Protein AF-A0A1V6F706-F1 (afdb_monomer)

Radius of gyration: 29.66 Å; Cα contacts (8 Å, |Δi|>4): 996; chains: 1; bounding box: 82×49×82 Å

pLDDT: mean 85.87, std 9.66, range [43.78, 97.12]

Foldseek 3Di:
DKKFKFFQHDGQDIDPDWPDKFKAWQFCADDPRGFGDWIKMKTKDKDDPSNCCCLPNVVFDDFPQWTLIKMFDAFPVRDTDAIFTFGNPQKDWDDPDPPIIMMMTITTHVVVVQLSLLQQFKDFDPDQKAQLLLCLLVLSCCSQVPDVVRPFTNDPPHGNVRSPSSSSTHYDFARNCQSVQADQVQCWFQKFDFQFADQQVVVDDDDDPQKDKDWDWAWDDDDHWIKTKTWMWIWHDPPPAKTWIKIWIWIWTDDASYTHTDDTDIDIFTGNPTDDDDDDDDDDHDQWDDDQWIWGDDDRTITTIHTDGSRIFGWDGDMDRSNVSSRLSCLLRCWDWDDDPSYIHIYRLDDPPFAADEDEDFPDKDKAFDDLDQDQDDDPIGDIVSSSVSSSVSSSVVCVQQGIKMKTKHADDPVNCVVVVHPHPVCCCRYFYDYDFKTFNFRIWGADSVRSMIMTIGTIDGD

Solvent-accessible surface area (backbone atoms only — not comparable to full-atom values): 25417 Å² total; per-residue (Å²): 69,32,45,38,31,29,40,50,88,42,76,77,44,74,44,73,62,64,76,46,79,49,54,53,45,56,46,60,36,42,71,89,71,48,45,64,63,56,40,40,35,41,38,29,30,75,53,48,75,66,57,44,21,46,73,76,41,88,64,42,48,76,29,64,62,22,40,44,30,22,40,37,36,25,45,82,88,69,46,83,77,46,57,25,34,38,45,73,78,38,59,50,80,47,74,82,48,101,88,40,37,38,32,38,40,43,28,33,19,67,64,31,53,48,52,56,58,15,64,41,27,63,42,77,42,84,54,54,57,43,31,48,60,72,46,46,35,54,56,53,42,53,58,58,58,50,49,90,87,59,57,70,46,79,54,96,84,45,49,52,67,31,38,42,52,27,40,59,16,45,38,83,69,40,39,85,65,14,47,77,62,38,63,68,72,83,60,61,70,35,51,33,54,71,30,76,56,47,53,53,71,81,75,51,84,85,75,66,91,87,54,48,76,51,76,46,73,29,35,45,80,55,101,87,49,44,28,44,36,41,38,37,44,38,39,28,78,56,72,98,49,56,27,36,42,35,42,41,39,39,35,22,46,53,54,78,79,42,66,44,85,75,45,76,48,78,48,78,50,69,34,88,84,58,80,83,74,80,80,77,82,80,79,86,61,37,56,60,50,78,75,96,40,39,34,38,56,58,94,60,31,33,30,27,32,31,61,46,67,72,68,62,41,53,32,56,58,44,77,38,48,37,39,61,51,51,46,47,30,28,57,74,60,53,34,38,81,47,80,54,96,56,31,40,35,28,32,57,63,75,71,94,83,42,56,79,46,82,54,92,79,62,81,43,78,51,79,44,85,41,87,53,80,58,72,84,79,80,70,89,46,60,62,48,63,33,57,48,55,24,48,37,53,48,50,28,55,56,36,60,66,29,50,24,36,32,38,42,32,31,76,59,58,82,72,49,35,62,75,74,72,46,94,50,80,78,56,53,62,65,27,30,42,32,46,96,62,36,45,30,41,36,34,28,39,36,58,41,88,87,79,34,40,36,38,40,32,27,38,19,34,76,122

Nearest PDB structures (foldseek):
  3f7s-assembly1_A-2  TM=4.528E-01  e=1.203E+00  Pseudomonas putida KT2440
  8an2-assembly1_AAA  TM=2.194E-01  e=2.321E+00  Sulfolobus acidocaldarius DSM 639

Structure (mmCIF, N/CA/C/O backbone):
data_AF-A0A1V6F706-F1
#
_entry.id   AF-A0A1V6F706-F1
#
loop_
_atom_site.group_PDB
_atom_site.id
_atom_site.type_symbol
_atom_site.label_atom_id
_atom_site.label_alt_id
_atom_site.label_comp_id
_atom_site.label_asym_id
_atom_site.label_entity_id
_atom_site.label_seq_id
_atom_site.pdbx_PDB_ins_code
_atom_site.Cartn_x
_atom_site.Cartn_y
_atom_site.Cartn_z
_atom_site.occupancy
_atom_site.B_iso_or_equiv
_atom_site.auth_seq_id
_atom_site.auth_comp_id
_atom_site.auth_asym_id
_atom_site.auth_atom_id
_atom_site.pdbx_PDB_model_num
ATOM 1 N N . MET A 1 1 ? -18.332 -7.583 26.172 1.00 88.44 1 MET A N 1
ATOM 2 C CA . MET A 1 1 ? -17.222 -6.981 25.405 1.00 88.44 1 MET A CA 1
ATOM 3 C C . MET A 1 1 ? -16.262 -6.316 26.376 1.00 88.44 1 MET A C 1
ATOM 5 O O . MET A 1 1 ? -16.666 -6.000 27.491 1.00 88.44 1 MET A O 1
ATOM 9 N N . LYS A 1 2 ? -15.002 -6.104 25.989 1.00 92.31 2 LYS A N 1
ATOM 10 C CA . LYS A 1 2 ? -13.944 -5.709 26.925 1.00 92.31 2 LYS A CA 1
ATOM 11 C C . LYS A 1 2 ? -12.909 -4.777 26.303 1.00 92.31 2 LYS A C 1
ATOM 13 O O . LYS A 1 2 ? -12.386 -5.064 25.232 1.00 92.31 2 LYS A O 1
ATOM 18 N N . LEU A 1 3 ? -12.536 -3.728 27.033 1.00 95.75 3 LEU A N 1
ATOM 19 C CA . LEU A 1 3 ? -11.372 -2.886 26.755 1.00 95.75 3 LEU A CA 1
ATOM 20 C C . LEU A 1 3 ? -10.202 -3.287 27.660 1.00 95.75 3 LEU A C 1
ATOM 22 O O . LEU A 1 3 ? -10.340 -3.361 28.882 1.00 95.75 3 LEU A O 1
ATOM 26 N N . ILE A 1 4 ? -9.021 -3.459 27.072 1.00 96.62 4 ILE A N 1
ATOM 27 C CA . ILE A 1 4 ? -7.743 -3.513 27.792 1.00 96.62 4 ILE A CA 1
ATOM 28 C C . ILE A 1 4 ? -6.858 -2.379 27.279 1.00 96.62 4 ILE A C 1
ATOM 30 O O . ILE A 1 4 ? -6.684 -2.238 26.072 1.00 96.62 4 ILE A O 1
ATOM 34 N N . ILE A 1 5 ? -6.243 -1.617 28.183 1.00 96.69 5 ILE A N 1
ATOM 35 C CA . ILE A 1 5 ? -5.198 -0.646 27.842 1.00 96.69 5 ILE A CA 1
ATOM 36 C C . ILE A 1 5 ? -3.857 -1.162 28.361 1.00 96.69 5 ILE A C 1
ATOM 38 O O . ILE A 1 5 ? -3.714 -1.471 29.550 1.00 96.69 5 ILE A O 1
ATOM 42 N N . LYS A 1 6 ? -2.856 -1.233 27.478 1.00 95.88 6 LYS A N 1
ATOM 43 C CA . LYS A 1 6 ? -1.489 -1.651 27.815 1.00 95.88 6 LYS A CA 1
ATOM 44 C C . LYS A 1 6 ? -0.489 -0.536 27.543 1.00 95.88 6 LYS A C 1
ATOM 46 O O . LYS A 1 6 ? -0.553 0.119 26.508 1.00 95.88 6 LYS A O 1
ATOM 51 N N . ARG A 1 7 ? 0.486 -0.387 28.440 1.00 94.44 7 ARG A N 1
ATOM 52 C CA . ARG A 1 7 ? 1.704 0.403 28.217 1.00 94.44 7 ARG A CA 1
ATOM 53 C C . ARG A 1 7 ? 2.906 -0.534 28.309 1.00 94.44 7 ARG A C 1
ATOM 55 O O . ARG A 1 7 ? 3.124 -1.169 29.342 1.00 94.44 7 ARG A O 1
ATOM 62 N N . ILE A 1 8 ? 3.681 -0.612 27.229 1.00 89.88 8 ILE A N 1
ATOM 63 C CA . ILE A 1 8 ? 4.785 -1.558 27.008 1.00 89.88 8 ILE A CA 1
ATOM 64 C C . ILE A 1 8 ? 4.255 -3.005 27.020 1.00 89.88 8 ILE A C 1
ATOM 66 O O . ILE A 1 8 ? 3.786 -3.498 26.001 1.00 89.88 8 ILE A O 1
ATOM 70 N N . THR A 1 9 ? 4.269 -3.676 28.172 1.00 87.31 9 THR A N 1
ATOM 71 C CA . THR A 1 9 ? 3.710 -5.028 28.374 1.00 87.31 9 THR A CA 1
ATOM 72 C C . THR A 1 9 ? 2.729 -5.096 29.546 1.00 87.31 9 THR A C 1
ATOM 74 O O . THR A 1 9 ? 2.107 -6.132 29.777 1.00 87.31 9 THR A O 1
ATOM 77 N N . THR A 1 10 ? 2.560 -3.995 30.281 1.00 92.88 10 THR A N 1
ATOM 78 C CA . THR A 1 10 ? 1.739 -3.924 31.492 1.00 92.88 10 THR A CA 1
ATOM 79 C C . THR A 1 10 ? 0.323 -3.489 31.140 1.00 92.88 10 THR A C 1
ATOM 81 O O . THR A 1 10 ? 0.138 -2.446 30.513 1.00 92.88 10 THR A O 1
ATOM 84 N N . ILE A 1 11 ? -0.679 -4.249 31.589 1.00 95.81 11 ILE A N 1
ATOM 85 C CA . ILE A 1 11 ? -2.075 -3.794 31.604 1.00 95.81 11 ILE A CA 1
ATOM 86 C C . ILE A 1 11 ? -2.180 -2.672 32.640 1.00 95.81 11 ILE A C 1
ATOM 88 O O . ILE A 1 11 ? -1.956 -2.909 33.826 1.00 95.81 11 ILE A O 1
ATOM 92 N N . ILE A 1 12 ? -2.483 -1.456 32.185 1.00 95.94 12 ILE A N 1
ATOM 93 C CA . ILE A 1 12 ? -2.666 -0.279 33.051 1.00 95.94 12 ILE A CA 1
ATOM 94 C C . ILE A 1 12 ? -4.144 0.025 33.314 1.00 95.94 12 ILE A C 1
ATOM 96 O O . ILE A 1 12 ? -4.456 0.703 34.288 1.00 95.94 12 ILE A O 1
ATOM 100 N N . TYR A 1 13 ? -5.045 -0.503 32.481 1.00 96.56 13 TYR A N 1
ATOM 101 C CA . TYR A 1 13 ? -6.489 -0.425 32.668 1.00 96.56 13 TYR A CA 1
ATOM 102 C C . TYR A 1 13 ? -7.196 -1.616 32.013 1.00 96.56 13 TYR A C 1
ATOM 104 O O . TYR A 1 13 ? -6.748 -2.124 30.982 1.00 96.56 13 TYR A O 1
ATOM 112 N N . GLN A 1 14 ? -8.311 -2.038 32.602 1.00 95.81 14 GLN A N 1
ATOM 113 C CA . GLN A 1 14 ? -9.238 -3.014 32.040 1.00 95.81 14 GLN A CA 1
ATOM 114 C C . GLN A 1 14 ? -10.663 -2.592 32.407 1.00 95.81 14 GLN A C 1
ATOM 116 O O . GLN A 1 14 ? -10.929 -2.317 33.575 1.00 95.81 14 GLN A O 1
ATOM 121 N N . SER A 1 15 ? -11.572 -2.623 31.434 1.00 93.94 15 SER A N 1
ATOM 122 C CA . SER A 1 15 ? -13.015 -2.552 31.665 1.00 93.94 15 SER A CA 1
ATOM 123 C C . SER A 1 15 ? -13.709 -3.671 30.900 1.00 93.94 15 SER A C 1
ATOM 125 O O . SER A 1 15 ? -13.497 -3.830 29.700 1.00 93.94 15 SER A O 1
ATOM 127 N N . ASP A 1 16 ? -14.557 -4.421 31.597 1.00 88.75 16 ASP A N 1
ATOM 128 C CA . ASP A 1 16 ? -15.443 -5.436 31.015 1.00 88.75 16 ASP A CA 1
ATOM 129 C C . ASP A 1 16 ? -16.867 -4.861 30.767 1.00 88.75 16 ASP A C 1
ATOM 131 O O . ASP A 1 16 ? -17.809 -5.602 30.497 1.00 88.75 16 ASP A O 1
ATOM 135 N N . SER A 1 17 ? -17.018 -3.529 30.869 1.00 84.25 17 SER A N 1
ATOM 136 C CA . SER A 1 17 ? -18.280 -2.781 30.766 1.00 84.25 17 SER A CA 1
ATOM 137 C C . SER A 1 17 ? -18.161 -1.634 29.753 1.00 84.25 17 SER A C 1
ATOM 139 O O . SER A 1 17 ? -17.973 -0.472 30.126 1.00 84.25 17 SER A O 1
ATOM 141 N N . LEU A 1 18 ? -18.272 -1.964 28.466 1.00 88.88 18 LEU A N 1
ATOM 142 C CA . LEU A 1 18 ? -18.516 -0.984 27.403 1.00 88.88 18 LEU A CA 1
ATOM 143 C C . LEU A 1 18 ? -20.021 -0.693 27.319 1.00 88.88 18 LEU A C 1
ATOM 145 O O . LEU A 1 18 ? -20.828 -1.616 27.412 1.00 88.88 18 LEU A O 1
ATOM 149 N N . LEU A 1 19 ? -20.389 0.582 27.188 1.00 89.38 19 LEU A N 1
ATOM 150 C CA . LEU A 1 19 ? -21.781 1.028 27.057 1.00 89.38 19 LEU A CA 1
ATOM 151 C C . LEU A 1 19 ? -22.212 1.038 25.588 1.00 89.38 19 LEU A C 1
ATOM 153 O O . LEU A 1 19 ? -23.286 0.547 25.259 1.00 89.38 19 LEU A O 1
ATOM 157 N N . GLU A 1 20 ? -21.352 1.581 24.727 1.00 90.94 20 GLU A N 1
ATOM 158 C CA . GLU A 1 20 ? -21.535 1.680 23.278 1.00 90.94 20 GLU A CA 1
ATOM 159 C C . GLU A 1 20 ? -20.188 1.354 22.609 1.00 90.94 20 GLU A C 1
ATOM 161 O O . GLU A 1 20 ? -19.123 1.679 23.152 1.00 90.94 20 GLU A O 1
ATOM 166 N N . LEU A 1 21 ? -20.237 0.692 21.454 1.00 91.56 21 LEU A N 1
ATOM 167 C CA . LEU A 1 21 ? -19.087 0.377 20.609 1.00 91.56 21 LEU A CA 1
ATOM 168 C C . LEU A 1 21 ? -19.512 0.536 19.148 1.00 91.56 21 LEU A C 1
ATOM 170 O O . LEU A 1 21 ? -20.403 -0.170 18.690 1.00 91.56 21 LEU A O 1
ATOM 174 N N . GLU A 1 22 ? -18.846 1.434 18.435 1.00 91.88 22 GLU A N 1
ATOM 175 C CA . GLU A 1 22 ? -18.949 1.613 16.989 1.00 91.88 22 GLU A CA 1
ATOM 176 C C . GLU A 1 22 ? -17.575 1.297 16.383 1.00 91.88 22 GLU A C 1
ATOM 178 O O . GLU A 1 22 ? -16.536 1.723 16.899 1.00 91.88 22 GLU A O 1
ATOM 183 N N . LEU A 1 23 ? -17.560 0.498 15.319 1.00 90.50 23 LEU A N 1
ATOM 184 C CA . LEU A 1 23 ? -16.356 0.109 14.591 1.00 90.50 23 LEU A CA 1
ATOM 185 C C . LEU A 1 23 ? -16.513 0.583 13.155 1.00 90.50 23 LEU A C 1
ATOM 187 O O . LEU A 1 23 ? -17.465 0.171 12.493 1.00 90.50 23 LEU A O 1
ATOM 191 N N . ASP A 1 24 ? -15.563 1.375 12.660 1.00 89.06 24 ASP A N 1
ATOM 192 C CA . ASP A 1 24 ? -15.551 1.692 11.236 1.00 89.06 24 ASP A CA 1
ATOM 193 C C . ASP A 1 24 ? -15.354 0.399 10.418 1.00 89.06 24 ASP A C 1
ATOM 195 O O . ASP A 1 24 ? -14.695 -0.550 10.894 1.00 89.06 24 ASP A O 1
ATOM 199 N N . PRO A 1 25 ? -15.892 0.351 9.185 1.00 85.56 25 PRO A N 1
ATOM 200 C CA . PRO A 1 25 ? -15.653 -0.749 8.266 1.00 85.56 25 PRO A CA 1
ATOM 201 C C . PRO A 1 25 ? -14.154 -0.959 8.036 1.00 85.56 25 PRO A C 1
ATOM 203 O O . PRO A 1 25 ? -13.369 -0.011 7.954 1.00 85.56 25 PRO A O 1
ATOM 206 N N . LEU A 1 26 ? -13.730 -2.215 7.899 1.00 84.69 26 LEU A N 1
ATOM 207 C CA . LEU A 1 26 ? -12.389 -2.499 7.407 1.00 84.69 26 LEU A CA 1
ATOM 208 C C . LEU A 1 26 ? -12.409 -2.406 5.881 1.00 84.69 26 LEU A C 1
ATOM 210 O O . LEU A 1 26 ? -12.813 -3.348 5.205 1.00 84.69 26 LEU A O 1
ATOM 214 N N . SER A 1 27 ? -11.987 -1.252 5.365 1.00 80.69 27 SER A N 1
ATOM 215 C CA . SER A 1 27 ? -11.941 -0.937 3.938 1.00 80.69 27 SER A CA 1
ATOM 216 C C . SER A 1 27 ? -10.555 -1.193 3.332 1.00 80.69 27 SER A C 1
ATOM 218 O O . SER A 1 27 ? -9.525 -0.737 3.834 1.00 80.69 27 SER A O 1
ATOM 220 N N . PHE A 1 28 ? -10.543 -1.885 2.195 1.00 77.38 28 PHE A N 1
ATOM 221 C CA . PHE A 1 28 ? -9.438 -1.971 1.240 1.00 77.38 28 PHE A CA 1
ATOM 222 C C . PHE A 1 28 ? -9.679 -1.032 0.023 1.00 77.38 28 PHE A C 1
ATOM 224 O O . PHE A 1 28 ? -8.992 -1.177 -0.993 1.00 77.38 28 PHE A O 1
ATOM 231 N N . SER A 1 29 ? -10.642 -0.091 0.119 1.00 57.94 29 SER A N 1
ATOM 232 C CA . SER A 1 29 ? -11.310 0.622 -0.995 1.00 57.94 29 SER A CA 1
ATOM 233 C C . SER A 1 29 ? -11.293 2.172 -1.005 1.00 57.94 29 SER A C 1
ATOM 235 O O . SER A 1 29 ? -11.264 2.736 -2.093 1.00 57.94 29 SER A O 1
ATOM 237 N N . GLY A 1 30 ? -11.320 2.918 0.109 1.00 54.94 30 GLY A N 1
ATOM 238 C CA . GLY A 1 30 ? -11.236 4.404 0.059 1.00 54.94 30 GLY A CA 1
ATOM 239 C C . GLY A 1 30 ? -9.825 4.873 -0.340 1.00 54.94 30 GLY A C 1
ATOM 240 O O . GLY A 1 30 ? -8.858 4.199 -0.008 1.00 54.94 30 GLY A O 1
ATOM 241 N N . ILE A 1 31 ? -9.524 5.987 -1.025 1.00 48.06 31 ILE A N 1
ATOM 242 C CA . ILE A 1 31 ? -10.242 7.256 -1.214 1.00 48.06 31 ILE A CA 1
ATOM 243 C C . ILE A 1 31 ? -10.421 7.548 -2.717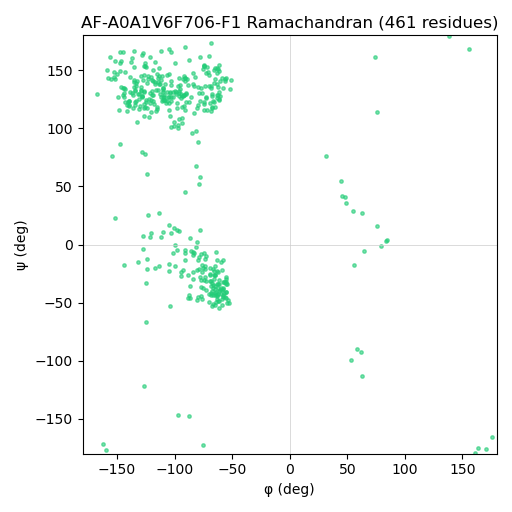 1.00 48.06 31 ILE A C 1
ATOM 245 O O . ILE A 1 31 ? -11.543 7.468 -3.205 1.00 48.06 31 ILE A O 1
ATOM 249 N N . ASP A 1 32 ? -9.338 7.805 -3.481 1.00 46.78 32 ASP A N 1
ATOM 250 C CA . ASP A 1 32 ? -9.421 7.968 -4.951 1.00 46.78 32 ASP A CA 1
ATOM 251 C C . ASP A 1 32 ? -9.453 6.583 -5.612 1.00 46.78 32 ASP A C 1
ATOM 253 O O . ASP A 1 32 ? -8.477 6.105 -6.197 1.00 46.78 32 ASP A O 1
ATOM 257 N N . TYR A 1 33 ? -10.571 5.894 -5.361 1.00 43.78 33 TYR A N 1
ATOM 258 C CA . TYR A 1 33 ? -10.845 4.464 -5.553 1.00 43.78 33 TYR A CA 1
ATOM 259 C C . TYR A 1 33 ? -9.876 3.483 -4.849 1.00 43.78 33 TYR A C 1
ATOM 261 O O . TYR A 1 33 ? -10.203 2.306 -4.740 1.00 43.78 33 TYR A O 1
ATOM 269 N N . TRP A 1 34 ? -8.676 3.916 -4.417 1.00 45.81 34 TRP A N 1
ATOM 270 C CA . TRP A 1 34 ? -7.531 3.007 -4.216 1.00 45.81 34 TRP A CA 1
ATOM 271 C C . TRP A 1 34 ? -6.477 3.390 -3.154 1.00 45.81 34 TRP A C 1
ATOM 273 O O . TRP A 1 34 ? -5.336 2.917 -3.240 1.00 45.81 34 TRP A O 1
ATOM 283 N N . SER A 1 35 ? -6.786 4.208 -2.149 1.00 46.62 35 SER A N 1
ATOM 284 C CA . SER A 1 35 ? -5.889 4.317 -0.981 1.00 46.62 35 SER A CA 1
ATOM 285 C C . SER A 1 35 ? -6.230 3.246 0.066 1.00 46.62 35 SER A C 1
ATOM 287 O O . SER A 1 35 ? -6.664 2.141 -0.269 1.00 46.62 35 SER A O 1
ATOM 289 N N . GLN A 1 36 ? -6.029 3.585 1.333 1.00 60.78 36 GLN A N 1
ATOM 290 C CA . GLN A 1 36 ? -6.579 2.872 2.460 1.00 60.78 36 GLN A CA 1
ATOM 291 C C . GLN A 1 36 ? -6.924 3.897 3.539 1.00 60.78 36 GLN A C 1
ATOM 293 O O . GLN A 1 36 ? -6.085 4.740 3.871 1.00 60.78 36 GLN A O 1
ATOM 298 N N . GLU A 1 37 ? -8.140 3.838 4.073 1.00 65.69 37 GLU A N 1
ATOM 299 C CA . GLU A 1 37 ? -8.510 4.654 5.225 1.00 65.69 37 GLU A CA 1
ATOM 300 C C . GLU A 1 37 ? -8.081 3.966 6.521 1.00 65.69 37 GLU A C 1
ATOM 302 O O . GLU A 1 37 ? -8.012 2.740 6.621 1.00 65.69 37 GLU A O 1
ATOM 307 N N . ALA A 1 38 ? -7.737 4.780 7.513 1.00 75.69 38 ALA A N 1
ATOM 308 C CA . ALA A 1 38 ? -7.445 4.289 8.844 1.00 75.69 38 ALA A CA 1
ATOM 309 C C . ALA A 1 38 ? -8.753 3.898 9.520 1.00 75.69 38 ALA A C 1
ATOM 311 O O . ALA A 1 38 ? -9.619 4.752 9.705 1.00 75.69 38 ALA A O 1
ATOM 312 N N . ARG A 1 39 ? -8.884 2.635 9.923 1.00 84.94 39 ARG A N 1
ATOM 313 C CA . ARG A 1 39 ? -10.066 2.193 10.657 1.00 84.94 39 ARG A CA 1
ATOM 314 C C . ARG A 1 39 ? -10.064 2.859 12.034 1.00 84.94 39 ARG A C 1
ATOM 316 O O . ARG A 1 39 ? -9.046 2.796 12.730 1.00 84.94 39 ARG A O 1
ATOM 323 N N . SER A 1 40 ? -11.179 3.474 12.430 1.00 91.00 40 SER A N 1
ATOM 324 C CA . SER A 1 40 ? -11.385 3.942 13.801 1.00 91.00 40 SER A CA 1
ATOM 325 C C . SER A 1 40 ? -12.316 3.016 14.595 1.00 91.00 40 SER A C 1
ATOM 327 O O . SER A 1 40 ? -12.990 2.132 14.057 1.00 91.00 40 SER A O 1
ATOM 329 N N . ALA A 1 41 ? -12.315 3.195 15.914 1.00 93.56 41 ALA A N 1
ATOM 330 C CA . ALA A 1 41 ? -13.264 2.573 16.824 1.00 93.56 41 ALA A CA 1
ATOM 331 C C . ALA A 1 41 ? -13.671 3.582 17.895 1.00 93.56 41 ALA A C 1
ATOM 333 O O . ALA A 1 41 ? -12.813 4.086 18.627 1.00 93.56 41 ALA A O 1
ATOM 334 N N . LYS A 1 42 ? -14.971 3.841 18.025 1.00 95.50 42 LYS A N 1
ATOM 335 C CA . LYS A 1 42 ? -15.524 4.713 19.064 1.00 95.50 42 LYS A CA 1
ATOM 336 C C . LYS A 1 42 ? -16.105 3.861 20.179 1.00 95.50 42 LYS A C 1
ATOM 338 O O . LYS A 1 42 ? -16.906 2.960 19.943 1.00 95.50 42 LYS A O 1
ATOM 343 N N . ILE A 1 43 ? -15.679 4.134 21.406 1.00 95.06 43 ILE A N 1
ATOM 344 C CA . ILE A 1 43 ? -16.106 3.399 22.599 1.00 95.06 43 ILE A CA 1
ATOM 345 C C . ILE A 1 43 ? -16.596 4.348 23.678 1.00 95.06 43 ILE A C 1
ATOM 347 O O . ILE A 1 43 ? -15.860 5.232 24.114 1.00 95.06 43 ILE A O 1
ATOM 351 N N . LYS A 1 44 ? -17.811 4.109 24.173 1.00 95.25 44 LYS A N 1
ATOM 352 C CA . LYS A 1 44 ? -18.371 4.827 25.320 1.00 95.25 44 LYS A CA 1
ATOM 353 C C . LYS A 1 44 ? -18.327 3.948 26.560 1.00 95.25 44 LYS A C 1
ATOM 355 O O . LYS A 1 44 ? -18.767 2.798 26.539 1.00 95.25 44 LYS A O 1
ATOM 360 N N . LEU A 1 45 ? -17.808 4.481 27.660 1.00 95.06 45 LEU A N 1
ATOM 361 C CA . LEU A 1 45 ? -17.728 3.786 28.944 1.00 95.06 45 LEU A CA 1
ATOM 362 C C . LEU A 1 45 ? -17.867 4.748 30.129 1.00 95.06 45 LEU A C 1
ATOM 364 O O . LEU A 1 45 ? -17.772 5.968 29.988 1.00 95.06 45 LEU A O 1
ATOM 368 N N . LEU A 1 46 ? -18.112 4.196 31.318 1.00 93.25 46 LEU A N 1
ATOM 369 C CA . LEU A 1 46 ? -18.034 4.965 32.560 1.00 93.25 46 LEU A CA 1
ATOM 370 C C . LEU A 1 46 ? -16.574 5.340 32.839 1.00 93.25 46 LEU A C 1
ATOM 372 O O . LEU A 1 46 ? -15.680 4.504 32.736 1.00 93.25 46 LEU A O 1
ATOM 376 N N . MET A 1 47 ? -16.346 6.595 33.211 1.00 93.44 47 MET A N 1
ATOM 377 C CA . MET A 1 47 ? -15.020 7.118 33.523 1.00 93.44 47 MET A CA 1
ATOM 378 C C . MET A 1 47 ? -14.768 7.013 35.029 1.00 93.44 47 MET A C 1
ATOM 380 O O . MET A 1 47 ? -15.322 7.784 35.814 1.00 93.44 47 MET A O 1
ATOM 384 N N . ASP A 1 48 ? -13.947 6.040 35.422 1.00 92.44 48 ASP A N 1
ATOM 385 C CA . ASP A 1 48 ? -13.448 5.878 36.792 1.00 92.44 48 ASP A CA 1
ATOM 386 C C . ASP A 1 48 ? -12.118 6.619 37.032 1.00 92.44 48 ASP A C 1
ATOM 388 O O . ASP A 1 48 ? -11.463 7.080 36.095 1.00 92.44 48 ASP A O 1
ATOM 392 N N . ASP A 1 49 ? -11.698 6.699 38.300 1.00 92.31 49 ASP A N 1
ATOM 393 C CA . ASP A 1 49 ? -10.475 7.389 38.739 1.00 92.31 49 ASP A CA 1
ATOM 394 C C . ASP A 1 49 ? -9.196 6.899 38.025 1.00 92.31 49 ASP A C 1
ATOM 396 O O . ASP A 1 49 ? -8.242 7.663 37.855 1.00 92.31 49 ASP A O 1
ATOM 400 N N . THR A 1 50 ? -9.143 5.627 37.606 1.00 94.50 50 THR A N 1
ATOM 401 C CA . THR A 1 50 ? -7.971 5.050 36.926 1.00 94.50 50 THR A CA 1
ATOM 402 C C . THR A 1 50 ? -7.922 5.522 35.480 1.00 94.50 50 THR A C 1
ATOM 404 O O . THR A 1 50 ? -6.877 5.992 35.023 1.00 94.50 50 THR A O 1
ATOM 407 N N . LEU A 1 51 ? -9.056 5.456 34.778 1.00 94.38 51 LEU A N 1
ATOM 408 C CA . LEU A 1 51 ? -9.175 5.950 33.409 1.00 94.38 51 LEU A CA 1
ATOM 409 C C . LEU A 1 51 ? -8.990 7.475 33.348 1.00 94.38 51 LEU A C 1
ATOM 411 O O . LEU A 1 51 ? -8.241 7.970 32.507 1.00 94.38 51 LEU A O 1
ATOM 415 N N . GLU A 1 52 ? -9.559 8.221 34.299 1.00 93.88 52 GLU A N 1
ATOM 416 C CA . GLU A 1 52 ? -9.323 9.661 34.457 1.00 93.88 52 GLU A CA 1
ATOM 417 C C . GLU A 1 52 ? -7.834 9.974 34.660 1.00 93.88 52 GLU A C 1
ATOM 419 O O . GLU A 1 52 ? -7.284 10.859 33.997 1.00 93.88 52 GLU A O 1
ATOM 424 N N . SER A 1 53 ? -7.137 9.197 35.494 1.00 94.94 53 SER A N 1
ATOM 425 C CA . SER A 1 53 ? -5.698 9.361 35.707 1.00 94.94 53 SER A CA 1
ATOM 426 C C . SER A 1 53 ? -4.856 9.108 34.447 1.00 94.94 53 SER A C 1
ATOM 428 O O . SER A 1 53 ? -3.844 9.781 34.241 1.00 94.94 53 SER A O 1
ATOM 430 N N . ILE A 1 54 ? -5.275 8.177 33.583 1.00 95.12 54 ILE A N 1
ATOM 431 C CA . ILE A 1 54 ? -4.596 7.823 32.323 1.00 95.12 54 ILE A CA 1
ATOM 432 C C . ILE A 1 54 ? -4.846 8.855 31.210 1.00 95.12 54 ILE A C 1
ATOM 434 O O . ILE A 1 54 ? -3.939 9.129 30.419 1.00 95.12 54 ILE A O 1
ATOM 438 N N . LEU A 1 55 ? -6.052 9.425 31.139 1.00 94.00 55 LEU A N 1
ATOM 439 C CA . LEU A 1 55 ? -6.450 10.347 30.069 1.00 94.00 55 LEU A CA 1
ATOM 440 C C . LEU A 1 55 ? -6.079 11.808 30.364 1.00 94.00 55 LEU A C 1
ATOM 442 O O . LEU A 1 55 ? -5.571 12.506 29.486 1.00 94.00 55 LEU A O 1
ATOM 446 N N . VAL A 1 56 ? -6.310 12.274 31.595 1.00 92.31 56 VAL A N 1
ATOM 447 C CA . VAL A 1 56 ? -6.152 13.692 31.981 1.00 92.31 56 VAL A CA 1
ATOM 448 C C . VAL A 1 56 ? -5.347 13.911 33.267 1.00 92.31 56 VAL A C 1
ATOM 450 O O . VAL A 1 56 ? -4.916 15.033 33.524 1.00 92.31 56 VAL A O 1
ATOM 453 N N . GLY A 1 57 ? -5.128 12.867 34.073 1.00 91.38 57 GLY A N 1
ATOM 454 C CA . GLY A 1 57 ? -4.427 12.955 35.356 1.00 91.38 57 GLY A CA 1
ATOM 455 C C . GLY A 1 57 ? -2.940 12.583 35.319 1.00 91.38 57 GLY A C 1
ATOM 456 O O . GLY A 1 57 ? -2.218 12.854 34.363 1.00 91.38 57 GLY A O 1
ATOM 457 N N . SER A 1 58 ? -2.450 11.996 36.416 1.00 92.12 58 SER A N 1
ATOM 458 C CA . SER A 1 58 ? -1.012 11.827 36.684 1.00 92.12 58 SER A CA 1
ATOM 459 C C . SER A 1 58 ? -0.337 10.670 35.940 1.00 92.12 58 SER A C 1
ATOM 461 O O . SER A 1 58 ? 0.891 10.587 35.954 1.00 92.12 58 SER A O 1
ATOM 463 N N . LEU A 1 59 ? -1.104 9.787 35.293 1.00 93.19 59 LEU A N 1
ATOM 464 C CA . LEU A 1 59 ? -0.592 8.698 34.452 1.00 93.19 59 LEU A CA 1
ATOM 465 C C . LEU A 1 59 ? -0.604 9.045 32.951 1.00 93.19 59 LEU A C 1
ATOM 467 O O . LEU A 1 59 ? -0.084 8.259 32.141 1.00 93.19 59 LEU A O 1
ATOM 471 N N . ARG A 1 60 ? -1.156 10.215 32.588 1.00 94.75 60 ARG A N 1
ATOM 472 C CA . ARG A 1 60 ? -1.154 10.772 31.232 1.00 94.75 60 ARG A CA 1
ATOM 473 C C . ARG A 1 60 ? 0.275 11.011 30.755 1.00 94.75 60 ARG A C 1
ATOM 475 O O . ARG A 1 60 ? 1.053 11.730 31.374 1.00 94.75 60 ARG A O 1
ATOM 482 N N . GLU A 1 61 ? 0.599 10.438 29.607 1.00 95.25 61 GLU A N 1
ATOM 483 C CA . GLU A 1 61 ? 1.845 10.679 28.887 1.00 95.25 61 GLU A CA 1
ATOM 484 C C . GLU A 1 61 ? 1.493 10.721 27.397 1.00 95.25 61 GLU A C 1
ATOM 486 O O . GLU A 1 61 ? 0.892 9.777 26.880 1.00 95.25 61 GLU A O 1
ATOM 491 N N . ILE A 1 62 ? 1.829 11.835 26.740 1.00 95.62 62 ILE A N 1
ATOM 492 C CA . ILE A 1 62 ? 1.588 12.076 25.314 1.00 95.62 62 ILE A CA 1
ATOM 493 C C . ILE A 1 62 ? 2.925 12.150 24.583 1.00 95.62 62 ILE A C 1
ATOM 495 O O . ILE A 1 62 ? 3.874 12.776 25.073 1.00 95.62 62 ILE A O 1
ATOM 499 N N . LYS A 1 63 ? 2.994 11.525 23.407 1.00 95.69 63 LYS A N 1
ATOM 500 C CA . LYS A 1 63 ? 4.136 11.564 22.495 1.00 95.69 63 LYS A CA 1
ATOM 501 C C . LYS A 1 63 ? 3.663 11.561 21.046 1.00 95.69 63 LYS A C 1
ATOM 503 O O . LYS A 1 63 ? 2.771 10.797 20.703 1.00 95.69 63 LYS A O 1
ATOM 508 N N . ALA A 1 64 ? 4.255 12.427 20.221 1.00 92.75 64 ALA A N 1
ATOM 509 C CA . ALA A 1 64 ? 3.915 12.593 18.803 1.00 92.75 64 ALA A CA 1
ATOM 510 C C . ALA A 1 64 ? 2.403 12.744 18.512 1.00 92.75 64 ALA A C 1
ATOM 512 O O . ALA A 1 64 ? 1.912 12.232 17.516 1.00 92.75 64 ALA A O 1
ATOM 513 N N . GLY A 1 65 ? 1.663 13.418 19.402 1.00 93.62 65 GLY A N 1
ATOM 514 C CA . GLY A 1 65 ? 0.212 13.611 19.280 1.00 93.62 65 GLY A CA 1
ATOM 515 C C . GLY A 1 65 ? -0.664 12.458 19.790 1.00 93.62 65 GLY A C 1
ATOM 516 O O . GLY A 1 65 ? -1.881 12.561 19.697 1.00 93.62 65 GLY A O 1
ATOM 517 N N . PHE A 1 66 ? -0.094 11.392 20.368 1.00 96.38 66 PHE A N 1
ATOM 518 C CA . PHE A 1 66 ? -0.836 10.226 20.873 1.00 96.38 66 PHE A CA 1
ATOM 519 C C . PHE A 1 66 ? -0.544 9.929 22.344 1.00 96.38 66 PHE A C 1
ATOM 521 O O . PHE A 1 66 ? 0.556 10.176 22.845 1.00 96.38 66 PHE A O 1
ATOM 528 N N . HIS A 1 67 ? -1.502 9.313 23.034 1.00 97.12 67 HIS A N 1
ATOM 529 C CA . HIS A 1 67 ? -1.265 8.711 24.342 1.00 97.12 67 HIS A CA 1
ATOM 530 C C . HIS A 1 67 ? -0.302 7.518 24.227 1.00 97.12 67 HIS A C 1
ATOM 532 O O . HIS A 1 67 ? -0.416 6.689 23.327 1.00 97.12 67 HIS A O 1
ATOM 538 N N . THR A 1 68 ? 0.631 7.381 25.176 1.00 96.38 68 THR A N 1
ATOM 539 C CA . THR A 1 68 ? 1.620 6.284 25.202 1.00 96.38 68 THR A CA 1
ATOM 540 C C . THR A 1 68 ? 1.033 4.964 25.721 1.00 96.38 68 THR A C 1
ATOM 542 O O . THR A 1 68 ? 1.489 4.395 26.719 1.00 96.38 68 THR A O 1
ATOM 545 N N . PHE A 1 69 ? -0.010 4.470 25.063 1.00 95.88 69 PHE A N 1
ATOM 546 C CA . PHE A 1 69 ? -0.599 3.158 25.309 1.00 95.88 69 PHE A CA 1
ATOM 547 C C . PHE A 1 69 ? -1.259 2.600 24.046 1.00 95.88 69 PHE A C 1
ATOM 549 O O . PHE A 1 69 ? -1.660 3.352 23.162 1.00 95.88 69 PHE A O 1
ATOM 556 N N . ALA A 1 70 ? -1.413 1.280 23.997 1.00 95.69 70 ALA A N 1
ATOM 557 C CA . ALA A 1 70 ? -2.271 0.606 23.032 1.00 95.69 70 ALA A CA 1
ATOM 558 C C . ALA A 1 70 ? -3.583 0.171 23.697 1.00 95.69 70 ALA A C 1
ATOM 560 O O . ALA A 1 70 ? -3.587 -0.298 24.842 1.00 95.69 70 ALA A O 1
ATOM 561 N N . ALA A 1 71 ? -4.683 0.313 22.965 1.00 95.62 71 ALA A N 1
ATOM 562 C CA . ALA A 1 71 ? -6.013 -0.150 23.327 1.00 95.62 71 ALA A CA 1
ATOM 563 C C . ALA A 1 71 ? -6.360 -1.426 22.544 1.00 95.62 71 ALA A C 1
ATOM 565 O O . ALA A 1 71 ? -6.097 -1.524 21.346 1.00 95.62 71 ALA A O 1
ATOM 566 N N . PHE A 1 72 ? -6.962 -2.392 23.235 1.00 94.50 72 PHE A N 1
ATOM 567 C CA . PHE A 1 72 ? -7.380 -3.689 22.703 1.00 94.50 72 PHE A CA 1
ATOM 568 C C . PHE A 1 72 ? -8.857 -3.874 23.028 1.00 94.50 72 PHE A C 1
ATOM 570 O O . PHE A 1 72 ? -9.219 -3.858 24.209 1.00 94.50 72 PHE A O 1
ATOM 577 N N . ILE A 1 73 ? -9.687 -4.050 22.003 1.00 93.12 73 ILE A N 1
ATOM 578 C CA . ILE A 1 73 ? -11.117 -4.321 22.158 1.00 93.12 73 ILE A CA 1
ATOM 579 C C . ILE A 1 73 ? -11.352 -5.800 21.869 1.00 93.12 73 ILE A C 1
ATOM 581 O O . ILE A 1 73 ? -10.956 -6.303 20.817 1.00 93.12 73 ILE A O 1
ATOM 585 N N . TYR A 1 74 ? -11.997 -6.479 22.810 1.00 90.44 74 TYR A N 1
ATOM 586 C CA . TYR A 1 74 ? -12.400 -7.873 22.698 1.00 90.44 74 TYR A CA 1
ATOM 587 C C . TYR A 1 74 ? -13.927 -7.991 22.689 1.00 90.44 74 TYR A C 1
ATOM 589 O O . TYR A 1 74 ? -14.618 -7.266 23.417 1.00 90.44 74 TYR A O 1
ATOM 597 N N . ASP A 1 75 ? -14.445 -8.925 21.896 1.00 84.88 75 ASP A N 1
ATOM 598 C CA . ASP A 1 75 ? -15.865 -9.286 21.889 1.00 84.88 75 ASP A CA 1
ATOM 599 C C . ASP A 1 75 ? -16.260 -10.135 23.121 1.00 84.88 75 ASP A C 1
ATOM 601 O O . ASP A 1 75 ? -15.488 -10.302 24.071 1.00 84.88 75 ASP A O 1
ATOM 605 N N . ASP A 1 76 ? -17.490 -10.654 23.134 1.00 81.38 76 ASP A N 1
ATOM 606 C CA . ASP A 1 76 ? -17.979 -11.557 24.186 1.00 81.38 76 ASP A CA 1
ATOM 607 C C . ASP A 1 76 ? -17.403 -12.982 24.111 1.00 81.38 76 ASP A C 1
ATOM 609 O O . ASP A 1 76 ? -17.397 -13.691 25.119 1.00 81.38 76 ASP A O 1
ATOM 613 N N . ALA A 1 77 ? -16.854 -13.390 22.963 1.00 78.50 77 ALA A N 1
ATOM 614 C CA . ALA A 1 77 ? -16.107 -14.639 22.808 1.00 78.50 77 ALA A CA 1
ATOM 615 C C . ALA A 1 77 ? -14.640 -14.519 23.280 1.00 78.50 77 ALA A C 1
ATOM 617 O O . ALA A 1 77 ? -13.909 -15.511 23.287 1.00 78.50 77 ALA A O 1
ATOM 618 N N . ASN A 1 78 ? -14.216 -13.324 23.721 1.00 81.94 78 ASN A N 1
ATOM 619 C CA . ASN A 1 78 ? -12.835 -12.972 24.058 1.00 81.94 78 ASN A CA 1
ATOM 620 C C . ASN A 1 78 ? -11.879 -13.071 22.842 1.00 81.94 78 ASN A C 1
ATOM 622 O O . ASN A 1 78 ? -10.667 -13.254 22.997 1.00 81.94 78 ASN A O 1
ATOM 626 N N . SER A 1 79 ? -12.412 -12.889 21.633 1.00 83.69 79 SER A N 1
ATOM 627 C CA . SER A 1 79 ? -11.657 -12.666 20.397 1.00 83.69 79 SER A CA 1
ATOM 628 C C . SER A 1 79 ? -11.271 -11.192 20.280 1.00 83.69 79 SER A C 1
ATOM 630 O O . SER A 1 79 ? -12.013 -10.306 20.702 1.00 83.69 79 SER A O 1
ATOM 632 N N . LEU A 1 80 ? -10.085 -10.909 19.738 1.00 87.25 80 LEU A N 1
ATOM 633 C CA . LEU A 1 80 ? -9.583 -9.546 19.549 1.00 87.25 80 LEU A CA 1
ATOM 634 C C . LEU A 1 80 ? -10.159 -8.959 18.253 1.00 87.25 80 LEU A C 1
ATOM 636 O O . LEU A 1 80 ? -9.797 -9.424 17.178 1.00 87.25 80 LEU A O 1
ATOM 640 N N . ILE A 1 81 ? -11.010 -7.934 18.358 1.00 87.25 81 ILE A N 1
ATOM 641 C CA . ILE A 1 81 ? -11.746 -7.358 17.211 1.00 87.25 81 ILE A CA 1
ATOM 642 C C . ILE A 1 81 ? -11.198 -6.002 16.735 1.00 87.25 81 ILE A C 1
ATOM 644 O O . ILE A 1 81 ? -11.500 -5.537 15.627 1.00 87.25 81 ILE A O 1
ATOM 648 N N . TYR A 1 82 ? -10.386 -5.351 17.575 1.00 90.25 82 TYR A N 1
ATOM 649 C CA . TYR A 1 82 ? -9.725 -4.088 17.255 1.00 90.25 82 TYR A CA 1
ATOM 650 C C . TYR A 1 82 ? -8.474 -3.844 18.112 1.00 90.25 82 TYR A C 1
ATOM 652 O O . TYR A 1 82 ? -8.461 -4.118 19.318 1.00 90.25 82 TYR A O 1
ATOM 660 N N . THR A 1 83 ? -7.446 -3.254 17.498 1.00 91.69 83 THR A N 1
ATOM 661 C CA . THR A 1 83 ? -6.249 -2.733 18.174 1.00 91.69 83 THR A CA 1
ATOM 662 C C . THR A 1 83 ? -5.900 -1.355 17.654 1.00 91.69 83 THR A C 1
ATOM 664 O O . THR A 1 83 ? -5.781 -1.180 16.442 1.00 91.69 83 THR A O 1
ATOM 667 N N . GLY A 1 84 ? -5.644 -0.414 18.557 1.00 93.38 84 GLY A N 1
ATOM 668 C CA . GLY A 1 84 ? -5.302 0.947 18.167 1.00 93.38 84 GLY A CA 1
ATOM 669 C C . GLY A 1 84 ? -4.637 1.770 19.261 1.00 93.38 84 GLY A C 1
ATOM 670 O O . GLY A 1 84 ? -4.279 1.276 20.333 1.00 93.38 84 GLY A O 1
ATOM 671 N N . VAL A 1 85 ? -4.485 3.053 18.968 1.00 95.44 85 VAL A N 1
ATOM 672 C CA . VAL A 1 85 ? -3.943 4.107 19.826 1.00 95.44 85 VAL A CA 1
ATOM 673 C C . VAL A 1 85 ? -4.983 5.210 20.012 1.00 95.44 85 VAL A C 1
ATOM 675 O O . VAL A 1 85 ? -5.919 5.324 19.226 1.00 95.44 85 VAL A O 1
ATOM 678 N N . LEU A 1 86 ? -4.814 6.038 21.042 1.00 96.81 86 LEU A N 1
ATOM 679 C CA . LEU A 1 86 ? -5.660 7.210 21.273 1.00 96.81 86 LEU A CA 1
ATOM 680 C C . LEU A 1 86 ? -4.890 8.490 20.896 1.00 96.81 86 LEU A C 1
ATOM 682 O O . LEU A 1 86 ? -3.885 8.784 21.555 1.00 96.81 86 LEU A O 1
ATOM 686 N N . PRO A 1 87 ? -5.315 9.255 19.874 1.00 95.69 87 PRO A N 1
ATOM 687 C CA . PRO A 1 87 ? -4.823 10.614 19.640 1.00 95.69 87 PRO A CA 1
ATOM 688 C C . PRO A 1 87 ? -5.145 11.547 20.821 1.00 95.69 87 PRO A C 1
ATOM 690 O O . PRO A 1 87 ? -6.154 11.375 21.499 1.00 95.69 87 PRO A O 1
ATOM 693 N N . GLU A 1 88 ? -4.304 12.555 21.072 1.00 92.06 88 GLU A N 1
ATOM 694 C CA . GLU A 1 88 ? -4.347 13.403 22.280 1.00 92.06 88 GLU A CA 1
ATOM 695 C C . GLU A 1 88 ? -5.708 14.080 22.538 1.00 92.06 88 GLU A C 1
ATOM 697 O O . GLU A 1 88 ? -6.078 14.299 23.695 1.00 92.06 88 GLU A O 1
ATOM 702 N N . SER A 1 89 ? -6.434 14.410 21.468 1.00 87.88 89 SER A N 1
ATOM 703 C CA . SER A 1 89 ? -7.700 15.155 21.507 1.00 87.88 89 SER A CA 1
ATOM 704 C C . SER A 1 89 ? -8.919 14.318 21.096 1.00 87.88 89 SER A C 1
ATOM 706 O O . SER A 1 89 ? -10.009 14.867 20.973 1.00 87.88 89 SER A O 1
ATOM 708 N N . SER A 1 90 ? -8.756 13.008 20.887 1.00 93.50 90 SER A N 1
ATOM 709 C CA . SER A 1 90 ? -9.811 12.105 20.397 1.00 93.50 90 SER A CA 1
ATOM 710 C C . SER A 1 90 ? -10.618 11.470 21.535 1.00 93.50 90 SER A C 1
ATOM 712 O O . SER A 1 90 ? -10.862 10.265 21.558 1.00 93.50 90 SER A O 1
ATOM 714 N N . PHE A 1 91 ? -11.021 12.275 22.521 1.00 93.88 91 PHE A N 1
ATOM 715 C CA . PHE A 1 91 ? -11.979 11.845 23.538 1.00 93.88 91 PHE A CA 1
ATOM 716 C C . PHE A 1 91 ? -12.879 12.979 24.032 1.00 93.88 91 PHE A C 1
ATOM 718 O O . PHE A 1 91 ? -12.463 14.136 24.119 1.00 93.88 91 PHE A O 1
ATOM 725 N N . SER A 1 92 ? -14.107 12.629 24.416 1.00 94.12 92 SER A N 1
ATOM 726 C CA . SER A 1 92 ? -15.090 13.544 25.001 1.00 94.12 92 SER A CA 1
ATOM 727 C C . SER A 1 92 ? -15.544 13.042 26.380 1.00 94.12 92 SER A C 1
ATOM 729 O O . SER A 1 92 ? -15.594 11.838 26.628 1.00 94.12 92 SER A O 1
ATOM 731 N N . VAL A 1 93 ? -15.820 13.957 27.320 1.00 92.50 93 VAL A N 1
ATOM 732 C CA . VAL A 1 93 ? -16.269 13.624 28.688 1.00 92.50 93 VAL A CA 1
ATOM 733 C C . VAL A 1 93 ? -17.625 14.265 28.955 1.00 92.50 93 VAL A C 1
ATOM 735 O O . VAL A 1 93 ? -17.769 15.488 28.918 1.00 92.50 93 VAL A O 1
ATOM 738 N N . GLU A 1 94 ? -18.608 13.434 29.282 1.00 92.81 94 GLU A N 1
ATOM 739 C CA . GLU A 1 94 ? -19.986 13.816 29.577 1.00 92.81 94 GLU A CA 1
ATOM 740 C C . GLU A 1 94 ? -20.282 13.617 31.076 1.00 92.81 94 GLU A C 1
ATOM 742 O O . GLU A 1 94 ? -19.934 12.603 31.681 1.00 92.81 94 GLU A O 1
ATOM 747 N N . TYR A 1 95 ? -20.923 14.605 31.707 1.00 89.12 95 TYR A N 1
ATOM 748 C CA . TYR A 1 95 ? -21.225 14.588 33.141 1.00 89.12 95 TYR A CA 1
ATOM 749 C C . TYR A 1 95 ? -22.683 14.192 33.383 1.00 89.12 95 TYR A C 1
ATOM 751 O O . TYR A 1 95 ? -23.584 15.025 33.295 1.00 89.12 95 TYR A O 1
ATOM 759 N N . LEU A 1 96 ? -22.909 12.934 33.767 1.00 86.56 96 LEU A N 1
ATOM 760 C CA . LEU A 1 96 ? -24.228 12.439 34.178 1.00 86.56 96 LEU A CA 1
ATOM 761 C C . LEU A 1 96 ? -24.628 12.970 35.567 1.00 86.56 96 LEU A C 1
ATOM 763 O O . LEU A 1 96 ? -25.807 13.165 35.861 1.00 86.56 96 LEU A O 1
ATOM 767 N N . SER A 1 97 ? -23.648 13.200 36.447 1.00 86.31 97 SER A N 1
ATOM 768 C CA . SER A 1 97 ? -23.829 13.872 37.739 1.00 86.31 97 SER A CA 1
ATOM 769 C C . SER A 1 97 ? -22.498 14.427 38.270 1.00 86.31 97 SER A C 1
ATOM 771 O O . SER A 1 97 ? -21.456 14.282 37.636 1.00 86.31 97 SER A O 1
ATOM 773 N N . LEU A 1 98 ? -22.500 15.009 39.477 1.00 75.56 98 LEU A N 1
ATOM 774 C CA . LEU A 1 98 ? -21.274 15.443 40.168 1.00 75.56 98 LEU A CA 1
ATOM 775 C C . LEU A 1 98 ? -20.264 14.307 40.431 1.00 75.56 98 LEU A C 1
ATOM 777 O O . LEU A 1 98 ? -19.088 14.593 40.636 1.00 75.56 98 LEU A O 1
ATOM 781 N N . SER A 1 99 ? -20.710 13.047 40.454 1.00 79.19 99 SER A N 1
ATOM 782 C CA . SER A 1 99 ? -19.882 11.872 40.769 1.00 79.19 99 SER A CA 1
ATOM 783 C C . SER A 1 99 ? -19.955 10.760 39.719 1.00 79.19 99 SER A C 1
ATOM 785 O O . SER A 1 99 ? -19.464 9.666 39.969 1.00 79.19 99 SER A O 1
ATOM 787 N N . ALA A 1 100 ? -20.605 11.001 38.578 1.00 86.19 100 ALA A N 1
ATOM 788 C CA . ALA A 1 100 ? -20.725 10.030 37.495 1.00 86.19 100 ALA A CA 1
ATOM 789 C C . ALA A 1 100 ? -20.427 10.723 36.167 1.00 86.19 100 ALA A C 1
ATOM 791 O O . ALA A 1 100 ? -21.117 11.674 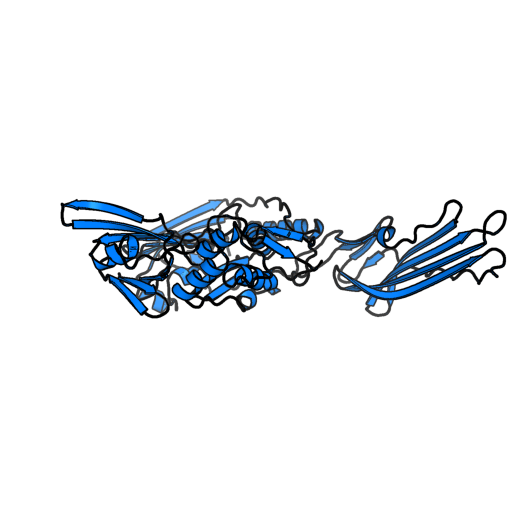35.792 1.00 86.19 100 ALA A O 1
ATOM 792 N N . LYS A 1 101 ? -19.397 10.230 35.484 1.00 92.62 101 LYS A N 1
ATOM 793 C CA . LYS A 1 101 ? -18.919 10.711 34.191 1.00 92.62 101 LYS A CA 1
ATOM 794 C C . LYS A 1 101 ? -18.942 9.547 33.203 1.00 92.62 101 LYS A C 1
ATOM 796 O O . LYS A 1 101 ? -18.597 8.422 33.572 1.00 92.62 101 LYS A O 1
ATOM 801 N N . THR A 1 102 ? -19.303 9.821 31.964 1.00 94.12 102 THR A N 1
ATOM 802 C CA . THR A 1 102 ? -19.036 8.950 30.818 1.00 94.12 102 THR A CA 1
ATOM 803 C C . THR A 1 102 ? -17.899 9.548 30.007 1.00 94.12 102 THR A C 1
ATOM 805 O O . THR A 1 102 ? -17.749 10.768 29.939 1.00 94.12 102 THR A O 1
ATOM 808 N N . VAL A 1 103 ? -17.084 8.687 29.409 1.00 95.25 103 VAL A N 1
ATOM 809 C CA . VAL A 1 103 ? -16.070 9.079 28.436 1.00 95.25 103 VAL A CA 1
ATOM 810 C C . VAL A 1 103 ? -16.297 8.305 27.149 1.00 95.25 103 VAL A C 1
ATOM 812 O O . VAL A 1 103 ? -16.623 7.118 27.172 1.00 95.25 103 VAL A O 1
ATOM 815 N N . GLU A 1 104 ? -16.139 9.006 26.042 1.00 97.06 104 GLU A N 1
ATOM 816 C CA . GLU A 1 104 ? -16.151 8.479 24.688 1.00 97.06 104 GLU A CA 1
ATOM 817 C C . GLU A 1 104 ? -14.728 8.608 24.146 1.00 97.06 104 GLU A C 1
ATOM 819 O O . GLU A 1 104 ? -14.157 9.698 24.194 1.00 97.06 104 GLU A O 1
ATOM 824 N N . LEU A 1 105 ? -14.124 7.500 23.714 1.00 96.69 105 LEU A N 1
ATOM 825 C CA . LEU A 1 105 ? -12.778 7.468 23.135 1.00 96.69 105 LEU A CA 1
ATOM 826 C C . LEU A 1 105 ? -12.887 7.089 21.662 1.00 96.69 105 LEU A C 1
ATOM 828 O O . LEU A 1 105 ? -13.490 6.066 21.345 1.00 96.69 105 LEU A O 1
ATOM 832 N N . GLU A 1 106 ? -12.258 7.868 20.792 1.00 96.88 106 GLU A N 1
ATOM 833 C CA . GLU A 1 106 ? -12.111 7.584 19.367 1.00 96.88 106 GLU A CA 1
ATOM 834 C C . GLU A 1 106 ? -10.681 7.083 19.128 1.00 96.88 106 GLU A C 1
ATOM 836 O O . GLU A 1 106 ? -9.699 7.827 19.159 1.00 96.88 106 GLU A O 1
ATOM 841 N N . LEU A 1 107 ? -10.552 5.766 18.992 1.00 95.88 107 LEU A N 1
ATOM 842 C CA . LEU A 1 107 ? -9.282 5.076 18.816 1.00 95.88 107 LEU A CA 1
ATOM 843 C C . LEU A 1 107 ? -8.965 4.931 17.333 1.00 95.88 107 LEU A C 1
ATOM 845 O O . LEU A 1 107 ? -9.846 4.593 16.551 1.00 95.88 107 LEU A O 1
ATOM 849 N N . LEU A 1 108 ? -7.691 5.044 16.972 1.00 93.88 108 LEU A N 1
ATOM 850 C CA . LEU A 1 108 ? -7.189 4.884 15.607 1.00 93.88 108 LEU A CA 1
ATOM 851 C C . LEU A 1 108 ? -6.306 3.637 15.498 1.00 93.88 108 LEU A C 1
ATOM 853 O O . LEU A 1 108 ? -5.493 3.393 16.392 1.00 93.88 108 LEU A O 1
ATOM 857 N N . ASP A 1 109 ? -6.431 2.853 14.430 1.00 91.56 109 ASP A N 1
ATOM 858 C CA . ASP A 1 109 ? -5.612 1.655 14.243 1.00 91.56 109 ASP A CA 1
ATOM 859 C C . ASP A 1 109 ? -4.118 1.975 13.992 1.00 91.56 109 ASP A C 1
ATOM 861 O O . ASP A 1 109 ? -3.688 3.130 13.866 1.00 91.56 109 ASP A O 1
ATOM 865 N N . TYR A 1 110 ? -3.269 0.940 13.949 1.00 91.56 110 TYR A N 1
ATOM 866 C CA . TYR A 1 110 ? -1.837 1.155 13.701 1.00 91.56 110 TYR A CA 1
ATOM 867 C C . TYR A 1 110 ? -1.525 1.611 12.268 1.00 91.56 110 TYR A C 1
ATOM 869 O O . TYR A 1 110 ? -0.458 2.189 12.058 1.00 91.56 110 TYR A O 1
ATOM 877 N N . LEU A 1 111 ? -2.419 1.396 11.295 1.00 89.56 111 LEU A N 1
ATOM 878 C CA . LEU A 1 111 ? -2.265 1.998 9.973 1.00 89.56 111 LEU A CA 1
ATOM 879 C C . LEU A 1 111 ? -2.425 3.515 10.085 1.00 89.56 111 LEU A C 1
ATOM 881 O O . LEU A 1 111 ? -1.546 4.249 9.643 1.00 89.56 111 LEU A O 1
ATOM 885 N N . GLY A 1 112 ? -3.494 3.993 10.719 1.00 89.81 112 GLY A N 1
ATOM 886 C CA . GLY A 1 112 ? -3.754 5.412 10.917 1.00 89.81 112 GLY A CA 1
ATOM 887 C C . GLY A 1 112 ? -2.678 6.113 11.725 1.00 89.81 112 GLY A C 1
ATOM 888 O O . GLY A 1 112 ? -2.269 7.210 11.351 1.00 89.81 112 GLY A O 1
ATOM 889 N N . LEU A 1 113 ? -2.140 5.459 12.758 1.00 92.06 113 LEU A N 1
ATOM 890 C CA . LEU A 1 113 ? -0.936 5.930 13.445 1.00 92.06 113 LEU A CA 1
ATOM 891 C C . LEU A 1 113 ? 0.211 6.186 12.454 1.00 92.06 113 LEU A C 1
ATOM 893 O O . LEU A 1 113 ? 0.816 7.257 12.470 1.00 92.06 113 LEU A O 1
ATOM 897 N N . ILE A 1 114 ? 0.512 5.219 11.583 1.00 90.94 114 ILE A N 1
ATOM 898 C CA . ILE A 1 114 ? 1.582 5.356 10.588 1.00 90.94 114 ILE A CA 1
ATOM 899 C C . ILE A 1 114 ? 1.240 6.436 9.561 1.00 90.94 114 ILE A C 1
ATOM 901 O O . ILE A 1 114 ? 2.103 7.251 9.268 1.00 90.94 114 ILE A O 1
ATOM 905 N N . LEU A 1 115 ? 0.008 6.501 9.048 1.00 89.50 115 LEU A N 1
ATOM 906 C CA . LEU A 1 115 ? -0.416 7.500 8.059 1.00 89.50 115 LEU A CA 1
ATOM 907 C C . LEU A 1 115 ? -0.390 8.934 8.616 1.00 89.50 115 LEU A C 1
ATOM 909 O O . LEU A 1 115 ? -0.024 9.865 7.892 1.00 89.50 115 LEU A O 1
ATOM 913 N N . GLN A 1 116 ? -0.726 9.124 9.895 1.00 90.06 116 GLN A N 1
ATOM 914 C CA . GLN A 1 116 ? -0.571 10.413 10.571 1.00 90.06 116 GLN A CA 1
ATOM 915 C C . GLN A 1 116 ? 0.918 10.758 10.730 1.00 90.06 116 GLN A C 1
ATOM 917 O O . GLN A 1 116 ? 1.353 11.782 10.207 1.00 90.06 116 GLN A O 1
ATOM 922 N N . LEU A 1 117 ? 1.735 9.867 11.307 1.00 90.56 117 LEU A N 1
ATOM 923 C CA . LEU A 1 117 ? 3.185 10.086 11.463 1.00 90.56 117 LEU A CA 1
ATOM 924 C C . LEU A 1 117 ? 3.955 10.203 10.129 1.00 90.56 117 LEU A C 1
ATOM 926 O O . LEU A 1 117 ? 5.050 10.765 10.102 1.00 90.56 117 LEU A O 1
ATOM 930 N N . ALA A 1 118 ? 3.417 9.667 9.031 1.00 89.31 118 ALA A N 1
ATOM 931 C CA . ALA A 1 118 ? 3.973 9.762 7.681 1.00 89.31 118 ALA A CA 1
ATOM 932 C C . ALA A 1 118 ? 3.700 11.113 7.004 1.00 89.31 118 ALA A C 1
ATOM 934 O O . ALA A 1 118 ? 4.398 11.462 6.051 1.00 89.31 118 ALA A O 1
ATOM 935 N N . SER A 1 119 ? 2.693 11.863 7.464 1.00 87.25 119 SER A N 1
ATOM 936 C CA . SER A 1 119 ? 2.316 13.153 6.867 1.00 87.25 119 SER A CA 1
ATOM 937 C C . SER A 1 119 ? 3.414 14.209 7.068 1.00 87.25 119 SER A C 1
ATOM 939 O O . SER A 1 119 ? 3.719 14.977 6.155 1.00 87.25 119 SER A O 1
ATOM 941 N N . ASP A 1 120 ? 4.098 14.162 8.214 1.00 84.69 120 ASP A N 1
ATOM 942 C CA . ASP A 1 120 ? 5.166 15.102 8.579 1.00 84.69 120 ASP A CA 1
ATOM 943 C C . ASP A 1 120 ? 6.577 14.545 8.293 1.00 84.69 120 ASP A C 1
ATOM 945 O O . ASP A 1 120 ? 7.576 15.091 8.760 1.00 84.69 120 ASP A O 1
ATOM 949 N N . ARG A 1 121 ? 6.701 13.445 7.534 1.00 86.44 121 ARG A N 1
ATOM 950 C CA . ARG A 1 121 ? 7.994 12.803 7.232 1.00 86.44 121 ARG A CA 1
ATOM 951 C C . ARG A 1 121 ? 8.378 12.883 5.764 1.00 86.44 121 ARG A C 1
ATOM 953 O O . ARG A 1 121 ? 7.532 12.772 4.880 1.00 86.44 121 ARG A O 1
ATOM 960 N N . LEU A 1 122 ? 9.681 13.017 5.528 1.00 88.25 122 LEU A N 1
ATOM 961 C CA . LEU A 1 122 ? 10.311 12.921 4.216 1.00 88.25 122 LEU A CA 1
ATOM 962 C C . LEU A 1 122 ? 11.083 11.601 4.093 1.00 88.25 122 LEU A C 1
ATOM 964 O O . LEU A 1 122 ? 11.635 11.103 5.073 1.00 88.25 122 LEU A O 1
ATOM 968 N N . ILE A 1 123 ? 11.107 11.048 2.883 1.00 88.62 123 ILE A N 1
ATOM 969 C CA . ILE A 1 123 ? 11.851 9.852 2.486 1.00 88.62 123 ILE A CA 1
ATOM 970 C C . ILE A 1 123 ? 12.728 10.223 1.300 1.00 88.62 123 ILE A C 1
ATOM 972 O O . ILE A 1 123 ? 12.217 10.681 0.279 1.00 88.62 123 ILE A O 1
ATOM 976 N N . THR A 1 124 ? 14.033 9.989 1.411 1.00 88.94 124 THR A N 1
ATOM 977 C CA . THR A 1 124 ? 14.954 10.114 0.279 1.00 88.94 124 THR A CA 1
ATOM 978 C C . THR A 1 124 ? 15.009 8.798 -0.493 1.00 88.94 124 THR A C 1
ATOM 980 O O . THR A 1 124 ? 15.377 7.766 0.066 1.00 88.94 124 THR A O 1
ATOM 983 N N . LEU A 1 125 ? 14.689 8.837 -1.785 1.00 89.06 125 LEU A N 1
ATOM 984 C CA . LEU A 1 125 ? 14.959 7.757 -2.731 1.00 89.06 125 LEU A CA 1
ATOM 985 C C . LEU A 1 125 ? 16.251 8.086 -3.483 1.00 89.06 125 LEU A C 1
ATOM 987 O O . LEU A 1 125 ? 16.330 9.106 -4.167 1.00 89.06 125 LEU A O 1
ATOM 991 N N . THR A 1 126 ? 17.277 7.249 -3.323 1.00 87.56 126 THR A N 1
ATOM 992 C CA . THR A 1 126 ? 18.597 7.436 -3.955 1.00 87.56 126 THR A CA 1
ATOM 993 C C . THR A 1 126 ? 18.749 6.691 -5.273 1.00 87.56 126 THR A C 1
ATOM 995 O O . THR A 1 126 ? 19.546 7.098 -6.118 1.00 87.56 126 THR A O 1
ATOM 998 N N . ASP A 1 127 ? 18.012 5.597 -5.432 1.00 86.50 127 ASP A N 1
ATOM 999 C CA . ASP A 1 127 ? 18.165 4.665 -6.541 1.00 86.50 127 ASP A CA 1
ATOM 1000 C C . ASP A 1 127 ? 17.229 5.065 -7.691 1.00 86.50 127 ASP A C 1
ATOM 1002 O O . ASP A 1 127 ? 16.122 5.537 -7.454 1.00 86.50 127 ASP A O 1
ATOM 1006 N N . GLN A 1 128 ? 17.654 4.873 -8.944 1.00 85.38 128 GLN A N 1
ATOM 1007 C CA . GLN A 1 128 ? 16.802 5.131 -10.119 1.00 85.38 128 GLN A CA 1
ATOM 1008 C C . GLN A 1 128 ? 15.733 4.039 -10.317 1.00 85.38 128 GLN A C 1
ATOM 1010 O O . GLN A 1 128 ? 14.733 4.264 -10.991 1.00 85.38 128 GLN A O 1
ATOM 1015 N N . TYR A 1 129 ? 15.933 2.855 -9.733 1.00 86.88 129 TYR A N 1
ATOM 1016 C CA . TYR A 1 129 ? 15.034 1.713 -9.877 1.00 86.88 129 TYR A CA 1
ATOM 1017 C C . TYR A 1 129 ? 14.750 1.084 -8.519 1.00 86.88 129 TYR A C 1
ATOM 1019 O O . TYR A 1 129 ? 15.673 0.877 -7.731 1.00 86.88 129 TYR A O 1
ATOM 1027 N N . ILE A 1 130 ? 13.485 0.752 -8.260 1.00 89.75 130 ILE A N 1
ATOM 1028 C CA . ILE A 1 130 ? 13.054 0.096 -7.018 1.00 89.75 130 ILE A CA 1
ATOM 1029 C C . ILE A 1 130 ? 12.052 -1.029 -7.286 1.00 89.75 130 ILE A C 1
ATOM 1031 O O . ILE A 1 130 ? 11.361 -1.047 -8.302 1.00 89.75 130 ILE A O 1
ATOM 1035 N N . ASN A 1 131 ? 11.907 -1.925 -6.312 1.00 90.75 131 ASN A N 1
ATOM 1036 C CA . ASN A 1 131 ? 10.735 -2.785 -6.198 1.00 90.75 131 ASN A CA 1
ATOM 1037 C C . ASN A 1 131 ? 9.694 -2.059 -5.313 1.00 90.75 131 ASN A C 1
ATOM 1039 O O . ASN A 1 131 ? 9.972 -1.845 -4.129 1.00 90.75 131 ASN A O 1
ATOM 1043 N N . PRO A 1 132 ? 8.509 -1.677 -5.827 1.00 88.62 132 PRO A N 1
ATOM 1044 C CA . PRO A 1 132 ? 7.533 -0.880 -5.089 1.00 88.62 132 PRO A CA 1
ATOM 1045 C C . PRO A 1 132 ? 7.035 -1.598 -3.830 1.00 88.62 132 PRO A C 1
ATOM 1047 O O . PRO A 1 132 ? 6.826 -0.958 -2.805 1.00 88.62 132 PRO A O 1
ATOM 1050 N N . VAL A 1 133 ? 6.913 -2.928 -3.861 1.00 91.88 133 VAL A N 1
ATOM 1051 C CA . VAL A 1 133 ? 6.411 -3.723 -2.731 1.00 91.88 133 VAL A CA 1
ATOM 1052 C C . VAL A 1 133 ? 7.482 -3.896 -1.654 1.00 91.88 133 VAL A C 1
ATOM 1054 O O . VAL A 1 133 ? 7.206 -3.724 -0.467 1.00 91.88 133 VAL A O 1
ATOM 1057 N N . ALA A 1 134 ? 8.721 -4.200 -2.049 1.00 92.56 134 ALA A N 1
ATOM 1058 C CA . ALA A 1 134 ? 9.826 -4.403 -1.110 1.00 92.56 134 ALA A CA 1
ATOM 1059 C C . ALA A 1 134 ? 10.336 -3.090 -0.479 1.00 92.56 134 ALA A C 1
ATOM 1061 O O . ALA A 1 134 ? 10.909 -3.122 0.611 1.00 92.56 134 ALA A O 1
ATOM 1062 N N . THR A 1 135 ? 10.087 -1.936 -1.109 1.00 92.94 135 THR A N 1
ATOM 1063 C CA . THR A 1 135 ? 10.417 -0.612 -0.551 1.00 92.94 135 THR A CA 1
ATOM 1064 C C . THR A 1 135 ? 9.465 -0.179 0.574 1.00 92.94 135 THR A C 1
ATOM 1066 O O . THR A 1 135 ? 9.902 0.493 1.512 1.00 92.94 135 THR A O 1
ATOM 1069 N N . ILE A 1 136 ? 8.192 -0.599 0.562 1.00 92.75 136 ILE A N 1
ATOM 1070 C CA . ILE A 1 136 ? 7.187 -0.202 1.573 1.00 92.75 136 ILE A CA 1
ATOM 1071 C C . ILE A 1 136 ? 7.619 -0.504 3.028 1.00 92.75 136 ILE A C 1
ATOM 1073 O O . ILE A 1 136 ? 7.522 0.399 3.863 1.00 92.75 136 ILE A O 1
ATOM 1077 N N . PRO A 1 137 ? 8.158 -1.693 3.376 1.00 93.88 137 PRO A N 1
ATOM 1078 C CA . PRO A 1 137 ? 8.725 -1.948 4.704 1.00 93.88 137 PRO A CA 1
ATOM 1079 C C . PRO A 1 137 ? 9.808 -0.951 5.142 1.00 93.88 137 PRO A C 1
ATOM 1081 O O . PRO A 1 137 ? 9.889 -0.632 6.326 1.00 93.88 137 PRO A O 1
ATOM 1084 N N . SER A 1 138 ? 10.626 -0.435 4.218 1.00 91.50 138 SER A N 1
ATOM 1085 C CA . SER A 1 138 ? 11.639 0.584 4.532 1.00 91.50 138 SER A CA 1
ATOM 1086 C C . SER A 1 138 ? 10.982 1.920 4.896 1.00 91.50 138 SER A C 1
ATOM 1088 O O . SER A 1 138 ? 11.324 2.521 5.916 1.00 91.50 138 SER A O 1
ATOM 1090 N N . ILE A 1 139 ? 9.959 2.328 4.132 1.00 91.81 139 ILE A N 1
ATOM 1091 C CA . ILE A 1 139 ? 9.152 3.526 4.416 1.00 91.81 139 ILE A CA 1
ATOM 1092 C C . ILE A 1 139 ? 8.504 3.403 5.800 1.00 91.81 139 ILE A C 1
ATOM 1094 O O . ILE A 1 139 ? 8.725 4.267 6.646 1.00 91.81 139 ILE A O 1
ATOM 1098 N N . ILE A 1 140 ? 7.801 2.300 6.083 1.00 92.31 140 ILE A N 1
ATOM 1099 C CA . ILE A 1 140 ? 7.215 2.029 7.408 1.00 92.31 140 ILE A CA 1
ATOM 1100 C C . ILE A 1 140 ? 8.285 2.108 8.506 1.00 92.31 140 ILE A C 1
ATOM 1102 O O . ILE A 1 140 ? 8.116 2.837 9.484 1.00 92.31 140 ILE A O 1
ATOM 1106 N N . GLY A 1 141 ? 9.412 1.413 8.331 1.00 91.19 141 GLY A N 1
ATOM 1107 C CA . GLY A 1 141 ? 10.504 1.392 9.303 1.00 91.19 141 GLY A CA 1
ATOM 1108 C C . GLY A 1 141 ? 11.075 2.774 9.604 1.00 91.19 141 GLY A C 1
ATOM 1109 O O . GLY A 1 141 ? 11.334 3.084 10.763 1.00 91.19 141 GLY A O 1
ATOM 1110 N N . SER A 1 142 ? 11.203 3.632 8.593 1.00 89.94 142 SER A N 1
ATOM 1111 C CA . SER A 1 142 ? 11.655 5.016 8.767 1.00 89.94 142 SER A CA 1
ATOM 1112 C C . SER A 1 142 ? 10.677 5.883 9.577 1.00 89.94 142 SER A C 1
ATOM 1114 O O . SER A 1 142 ? 11.108 6.842 10.222 1.00 89.94 142 SER A O 1
ATOM 1116 N N . ILE A 1 143 ? 9.382 5.534 9.571 1.00 90.56 143 ILE A N 1
ATOM 1117 C CA . ILE A 1 143 ? 8.320 6.250 10.283 1.00 90.56 143 ILE A CA 1
ATOM 1118 C C . ILE A 1 143 ? 8.306 5.855 11.762 1.00 90.56 143 ILE A C 1
ATOM 1120 O O . ILE A 1 143 ? 8.278 6.743 12.614 1.00 90.56 143 ILE A O 1
ATOM 1124 N N . ILE A 1 144 ? 8.350 4.551 12.068 1.00 89.88 144 ILE A N 1
ATOM 1125 C CA . ILE A 1 144 ? 8.202 4.022 13.441 1.00 89.88 144 ILE A CA 1
ATOM 1126 C C . ILE A 1 144 ? 9.531 3.781 14.179 1.00 89.88 144 ILE A C 1
ATOM 1128 O O . ILE A 1 144 ? 9.581 3.825 15.409 1.00 89.88 144 ILE A O 1
ATOM 1132 N N . HIS A 1 145 ? 10.629 3.588 13.449 1.00 86.69 145 HIS A N 1
ATOM 1133 C CA . HIS A 1 145 ? 11.988 3.512 13.988 1.00 86.69 145 HIS A CA 1
ATOM 1134 C C . HIS A 1 145 ? 12.899 4.548 13.313 1.00 86.69 145 HIS A C 1
ATOM 1136 O O . HIS A 1 145 ? 13.894 4.184 12.679 1.00 86.69 145 HIS A O 1
ATOM 1142 N N . PRO A 1 146 ? 12.578 5.850 13.439 1.00 83.12 146 PRO A N 1
ATOM 1143 C CA . PRO A 1 146 ? 13.381 6.901 12.842 1.00 83.12 146 PRO A CA 1
ATOM 1144 C C . PRO A 1 146 ? 14.794 6.901 13.428 1.00 83.12 146 PRO A C 1
ATOM 1146 O O . PRO A 1 146 ? 14.993 6.934 14.645 1.00 83.12 146 PRO A O 1
ATOM 1149 N N . LEU A 1 147 ? 15.786 6.888 12.544 1.00 76.88 147 LEU A N 1
ATOM 1150 C CA . LEU A 1 147 ? 17.192 7.048 12.897 1.00 76.88 147 LEU A CA 1
ATOM 1151 C C . LEU A 1 147 ? 17.612 8.496 12.632 1.00 76.88 147 LEU A C 1
ATOM 1153 O O . LEU A 1 147 ? 17.034 9.169 11.786 1.00 76.88 147 LEU A O 1
ATOM 1157 N N . ALA A 1 148 ? 18.656 8.973 13.314 1.00 67.81 148 ALA A N 1
ATOM 1158 C CA . ALA A 1 148 ? 19.111 10.367 13.208 1.00 67.81 148 ALA A CA 1
ATOM 1159 C C . ALA A 1 148 ? 19.539 10.799 11.784 1.00 67.81 148 ALA A C 1
ATOM 1161 O O . ALA A 1 148 ? 19.671 11.988 11.517 1.00 67.81 148 ALA A O 1
ATOM 1162 N N . MET A 1 149 ? 19.761 9.843 10.875 1.00 66.38 149 MET A N 1
ATOM 1163 C CA . MET A 1 149 ? 20.052 10.091 9.458 1.00 66.38 149 MET A CA 1
ATOM 1164 C C . MET A 1 149 ? 18.803 10.294 8.583 1.00 66.38 149 MET A C 1
ATOM 1166 O O . MET A 1 149 ? 18.947 10.703 7.439 1.00 66.38 149 MET A O 1
ATOM 1170 N N . ASN A 1 150 ? 17.598 10.058 9.111 1.00 69.12 150 ASN A N 1
ATOM 1171 C CA . ASN A 1 150 ? 16.328 10.211 8.390 1.00 69.12 150 ASN A CA 1
ATOM 1172 C C . ASN A 1 150 ? 15.774 11.654 8.458 1.00 69.12 150 ASN A C 1
ATOM 1174 O O . ASN A 1 150 ? 14.642 11.889 8.046 1.00 69.12 150 ASN A O 1
ATOM 1178 N N . GLY A 1 151 ? 16.529 12.595 9.041 1.00 74.12 151 GLY A N 1
ATOM 1179 C CA . GLY A 1 151 ? 16.043 13.931 9.400 1.00 74.12 151 GLY A CA 1
ATOM 1180 C C . GLY A 1 151 ? 15.116 13.929 10.624 1.00 74.12 151 GLY A C 1
ATOM 1181 O O . GLY A 1 151 ? 14.574 12.896 11.020 1.00 74.12 151 GLY A O 1
ATOM 1182 N N . GLU A 1 152 ? 14.941 15.094 11.250 1.00 83.62 152 GLU A N 1
ATOM 1183 C CA . GLU A 1 152 ? 13.794 15.322 12.144 1.00 83.62 152 GLU A CA 1
ATOM 1184 C C . GLU A 1 152 ? 12.519 15.512 11.299 1.00 83.62 152 GLU A C 1
ATOM 1186 O O . GLU A 1 152 ? 12.623 15.889 10.129 1.00 83.62 152 GLU A O 1
ATOM 1191 N N . PRO A 1 153 ? 11.324 15.218 11.844 1.00 80.75 153 PRO A N 1
ATOM 1192 C CA . PRO A 1 153 ? 10.070 15.455 11.135 1.00 80.75 153 PRO A CA 1
ATOM 1193 C C . PRO A 1 153 ? 9.885 16.950 10.822 1.00 80.75 153 PRO A C 1
ATOM 1195 O O . PRO A 1 153 ? 10.405 17.822 11.516 1.00 80.75 153 PRO A O 1
ATOM 1198 N N . ASP A 1 154 ? 9.116 17.238 9.776 1.00 77.12 154 ASP A N 1
ATOM 1199 C CA . ASP A 1 154 ? 8.850 18.574 9.226 1.00 77.12 154 ASP A CA 1
ATOM 1200 C C . ASP A 1 154 ? 7.792 19.324 10.064 1.00 77.12 154 ASP A C 1
ATOM 1202 O O . ASP A 1 154 ? 6.747 19.746 9.572 1.00 77.12 154 ASP A O 1
ATOM 1206 N N . THR A 1 155 ? 8.021 19.394 11.379 1.00 78.56 155 THR A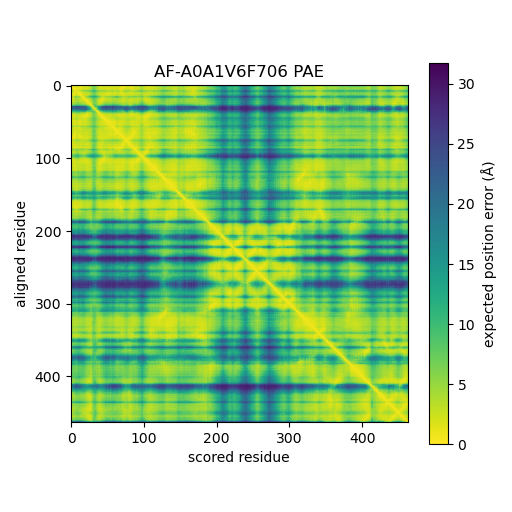 N 1
ATOM 1207 C CA . THR A 1 155 ? 7.088 19.939 12.370 1.00 78.56 155 THR A CA 1
ATOM 1208 C C . THR A 1 155 ? 7.798 20.364 13.657 1.00 78.56 155 THR A C 1
ATOM 1210 O O . THR A 1 155 ? 8.789 19.769 14.073 1.00 78.56 155 THR A O 1
ATOM 1213 N N . GLU A 1 156 ? 7.260 21.378 14.339 1.00 78.81 156 GLU A N 1
ATOM 1214 C CA . GLU A 1 156 ? 7.712 21.784 15.678 1.00 78.81 156 GLU A CA 1
ATOM 1215 C C . GLU A 1 156 ? 7.025 20.984 16.809 1.00 78.81 156 GLU A C 1
ATOM 1217 O O . GLU A 1 156 ? 7.362 21.160 17.980 1.00 78.81 156 GLU A O 1
ATOM 1222 N N . SER A 1 157 ? 6.044 20.123 16.494 1.00 80.81 157 SER A N 1
ATOM 1223 C CA . SER A 1 157 ? 5.177 19.487 17.501 1.00 80.81 157 SER A CA 1
ATOM 1224 C C . SER A 1 157 ? 5.748 18.218 18.148 1.00 80.81 157 SER A C 1
ATOM 1226 O O . SER A 1 157 ? 5.339 17.875 19.261 1.00 80.81 157 SER A O 1
ATOM 1228 N N . TYR A 1 158 ? 6.682 17.515 17.497 1.00 89.31 158 TYR A N 1
ATOM 1229 C CA . TYR A 1 158 ? 7.312 16.308 18.040 1.00 89.31 158 TYR A CA 1
ATOM 1230 C C . TYR A 1 158 ? 8.688 16.018 17.434 1.00 89.31 158 TYR A C 1
ATOM 1232 O O . TYR A 1 158 ? 9.021 16.487 16.353 1.00 89.31 158 TYR A O 1
ATOM 1240 N N . THR A 1 159 ? 9.480 15.198 18.128 1.00 91.31 159 THR A N 1
ATOM 1241 C CA . THR A 1 159 ? 10.809 14.751 17.677 1.00 91.31 159 THR A CA 1
ATOM 1242 C C . THR A 1 159 ? 10.836 13.261 17.336 1.00 91.31 159 THR A C 1
ATOM 1244 O O . THR A 1 159 ? 9.968 12.484 17.751 1.00 91.31 159 THR A O 1
ATOM 1247 N N . ASN A 1 160 ? 11.897 12.809 16.667 1.00 91.56 160 ASN A N 1
ATOM 1248 C CA . ASN A 1 160 ? 12.164 11.380 16.480 1.00 91.56 160 ASN A CA 1
ATOM 1249 C C . ASN A 1 160 ? 12.223 10.594 17.803 1.00 91.56 160 ASN A C 1
ATOM 1251 O O . ASN A 1 160 ? 11.773 9.447 17.862 1.00 91.56 160 ASN A O 1
ATOM 1255 N N . ALA A 1 161 ? 12.720 11.207 18.883 1.00 91.81 161 ALA A N 1
ATOM 1256 C CA . ALA A 1 161 ? 12.754 10.585 20.206 1.00 91.81 161 ALA A CA 1
ATOM 1257 C C . ALA A 1 161 ? 11.347 10.389 20.800 1.00 91.81 161 ALA A C 1
ATOM 1259 O O . ALA A 1 161 ? 11.106 9.395 21.491 1.00 91.81 161 ALA A O 1
ATOM 1260 N N . ASP A 1 162 ? 10.406 11.292 20.506 1.00 94.31 162 ASP A N 1
ATOM 1261 C CA . ASP A 1 162 ? 9.014 11.142 20.928 1.00 94.31 162 ASP A CA 1
ATOM 1262 C C . ASP A 1 162 ? 8.330 9.990 20.191 1.00 94.31 162 ASP A C 1
ATOM 1264 O O . ASP A 1 162 ? 7.664 9.176 20.830 1.00 94.31 162 ASP A O 1
ATOM 1268 N N . VAL A 1 163 ? 8.565 9.851 18.882 1.00 93.75 163 VAL A N 1
ATOM 1269 C CA . VAL A 1 163 ? 8.059 8.710 18.103 1.00 93.75 163 VAL A CA 1
ATOM 1270 C C . VAL A 1 163 ? 8.627 7.391 18.629 1.00 93.75 163 VAL A C 1
ATOM 1272 O O . VAL A 1 163 ? 7.863 6.480 18.935 1.00 93.75 163 VAL A O 1
ATOM 1275 N N . LEU A 1 164 ? 9.943 7.293 18.849 1.00 92.56 164 LEU A N 1
ATOM 1276 C CA . LEU A 1 164 ? 10.553 6.089 19.432 1.00 92.56 164 LEU A CA 1
ATOM 1277 C C . LEU A 1 164 ? 9.968 5.746 20.815 1.00 92.56 164 LEU A C 1
ATOM 1279 O O . LEU A 1 164 ? 9.750 4.572 21.121 1.00 92.56 164 LEU A O 1
ATOM 1283 N N . ARG A 1 165 ? 9.673 6.756 21.647 1.00 94.56 165 ARG A N 1
ATOM 1284 C CA . ARG A 1 165 ? 9.013 6.567 22.948 1.00 94.56 165 ARG A CA 1
ATOM 1285 C C . ARG A 1 165 ? 7.566 6.090 22.800 1.00 94.56 165 ARG A C 1
ATOM 1287 O O . ARG A 1 165 ? 7.161 5.225 23.577 1.00 94.56 165 ARG A O 1
ATOM 1294 N N . LEU A 1 166 ? 6.813 6.622 21.836 1.00 95.62 166 LEU A N 1
ATOM 1295 C CA . LEU A 1 166 ? 5.450 6.184 21.528 1.00 95.62 166 LEU A CA 1
ATOM 1296 C C . LEU A 1 166 ? 5.441 4.712 21.101 1.00 95.62 166 LEU A C 1
ATOM 1298 O O . LEU A 1 166 ? 4.787 3.900 21.753 1.00 95.62 166 LEU A O 1
ATOM 1302 N N . ILE A 1 167 ? 6.232 4.351 20.087 1.00 93.88 167 ILE A N 1
ATOM 1303 C CA . ILE A 1 167 ? 6.288 2.988 19.536 1.00 93.88 167 ILE A CA 1
ATOM 1304 C C . ILE A 1 167 ? 6.704 1.967 20.609 1.00 93.88 167 ILE A C 1
ATOM 1306 O O . ILE A 1 167 ? 6.053 0.934 20.768 1.00 93.88 167 ILE A O 1
ATOM 1310 N N . LEU A 1 168 ? 7.695 2.295 21.449 1.00 93.19 168 LEU A N 1
ATOM 1311 C CA . LEU A 1 168 ? 8.084 1.468 22.602 1.00 93.19 168 LEU A CA 1
ATOM 1312 C C . LEU A 1 168 ? 6.928 1.221 23.595 1.00 93.19 168 LEU A C 1
ATOM 1314 O O . LEU A 1 168 ? 6.890 0.177 24.247 1.00 93.19 168 LEU A O 1
ATOM 1318 N N . CYS A 1 169 ? 6.012 2.180 23.750 1.00 94.62 169 CYS A N 1
ATOM 1319 C CA . CYS A 1 169 ? 4.910 2.096 24.707 1.00 94.62 169 CYS A CA 1
ATOM 1320 C C . CYS A 1 169 ? 3.651 1.411 24.165 1.00 94.62 169 CYS A C 1
ATOM 1322 O O . CYS A 1 169 ? 2.898 0.870 24.974 1.00 94.62 169 CYS A O 1
ATOM 1324 N N . ILE A 1 170 ? 3.411 1.418 22.853 1.00 92.94 170 ILE A N 1
ATOM 1325 C CA . ILE A 1 170 ? 2.236 0.762 22.249 1.00 92.94 170 ILE A CA 1
ATOM 1326 C C . ILE A 1 170 ? 2.506 -0.723 21.947 1.00 92.94 170 ILE A C 1
ATOM 1328 O O . ILE A 1 170 ? 1.634 -1.567 22.166 1.00 92.94 170 ILE A O 1
ATOM 1332 N N . GLY A 1 171 ? 3.734 -1.070 21.542 1.00 83.81 171 GLY A N 1
ATOM 1333 C CA . GLY A 1 171 ? 4.198 -2.453 21.405 1.00 83.81 171 GLY A CA 1
ATOM 1334 C C . GLY A 1 171 ? 5.041 -2.726 20.150 1.00 83.81 171 GLY A C 1
ATOM 1335 O O . GLY A 1 171 ? 5.307 -1.822 19.358 1.00 83.81 171 GLY A O 1
ATOM 1336 N N . PRO A 1 172 ? 5.501 -3.977 19.972 1.00 84.75 172 PRO A N 1
ATOM 1337 C CA . PRO A 1 172 ? 6.446 -4.349 18.922 1.00 84.75 172 PRO A CA 1
ATOM 1338 C C . PRO A 1 172 ? 5.748 -4.512 17.565 1.00 84.75 172 PRO A C 1
ATOM 1340 O O . PRO A 1 172 ? 5.342 -5.612 17.196 1.00 84.75 172 PRO A O 1
ATOM 1343 N N . ILE A 1 173 ? 5.626 -3.417 16.813 1.00 88.94 173 ILE A N 1
ATOM 1344 C CA . ILE A 1 173 ? 5.112 -3.445 15.439 1.00 88.94 173 ILE A CA 1
ATOM 1345 C C . ILE A 1 173 ? 6.089 -4.206 14.528 1.00 88.94 173 ILE A C 1
ATOM 1347 O O . ILE A 1 173 ? 7.262 -3.850 14.413 1.00 88.94 173 ILE A O 1
ATOM 1351 N N . ASN A 1 174 ? 5.596 -5.246 13.857 1.00 90.25 174 ASN A N 1
ATOM 1352 C CA . ASN A 1 174 ? 6.357 -6.065 12.919 1.00 90.25 174 ASN A CA 1
ATOM 1353 C C . ASN A 1 174 ? 5.985 -5.694 11.478 1.00 90.25 174 ASN A C 1
ATOM 1355 O O . ASN A 1 174 ? 4.824 -5.756 11.104 1.00 90.25 174 ASN A O 1
ATOM 1359 N N . TYR A 1 175 ? 6.967 -5.313 10.666 1.00 92.12 175 TYR A N 1
ATOM 1360 C CA . TYR A 1 175 ? 6.746 -4.792 9.308 1.00 92.12 175 TYR A CA 1
ATOM 1361 C C . TYR A 1 175 ? 7.820 -5.222 8.300 1.00 92.12 175 TYR A C 1
ATOM 1363 O O . TYR A 1 175 ? 7.598 -5.152 7.094 1.00 92.12 175 TYR A O 1
ATOM 1371 N N . GLN A 1 176 ? 8.986 -5.681 8.775 1.00 91.94 176 GLN A N 1
AT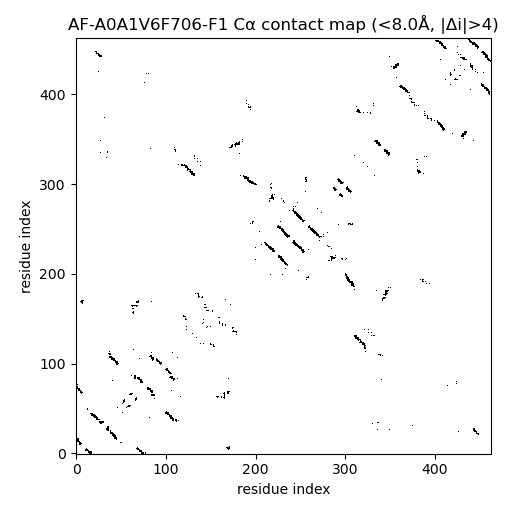OM 1372 C CA . GLN A 1 176 ? 10.175 -5.953 7.951 1.00 91.94 176 GLN A CA 1
ATOM 1373 C C . GLN A 1 176 ? 9.893 -6.953 6.818 1.00 91.94 176 GLN A C 1
ATOM 1375 O O . GLN A 1 176 ? 10.456 -6.854 5.730 1.00 91.94 176 GLN A O 1
ATOM 1380 N N . TYR A 1 177 ? 8.979 -7.887 7.075 1.00 92.50 177 TYR A N 1
ATOM 1381 C CA . TYR A 1 177 ? 8.624 -8.991 6.189 1.00 92.50 177 TYR A CA 1
ATOM 1382 C C . TYR A 1 177 ? 7.220 -8.864 5.579 1.00 92.50 177 TYR A C 1
ATOM 1384 O O . TYR A 1 177 ? 6.750 -9.808 4.951 1.00 92.50 177 TYR A O 1
ATOM 1392 N N . ALA A 1 178 ? 6.566 -7.703 5.718 1.00 92.50 178 ALA A N 1
ATOM 1393 C CA . ALA A 1 178 ? 5.199 -7.471 5.238 1.00 92.50 178 ALA A CA 1
ATOM 1394 C C . ALA A 1 178 ? 5.029 -7.760 3.733 1.00 92.50 178 ALA A C 1
ATOM 1396 O O . ALA A 1 178 ? 3.982 -8.233 3.299 1.00 92.50 178 ALA A O 1
ATOM 1397 N N . HIS A 1 179 ? 6.087 -7.523 2.952 1.00 93.31 179 HIS A N 1
ATOM 1398 C CA . HIS A 1 179 ? 6.134 -7.747 1.508 1.00 93.31 179 HIS A CA 1
ATOM 1399 C C . HIS A 1 179 ? 6.051 -9.227 1.089 1.00 93.31 179 HIS A C 1
ATOM 1401 O O . HIS A 1 179 ? 5.673 -9.498 -0.045 1.00 93.31 179 HIS A O 1
ATOM 1407 N N . TYR A 1 180 ? 6.360 -10.195 1.964 1.00 92.25 180 TYR A N 1
ATOM 1408 C CA . TYR A 1 180 ? 6.281 -11.624 1.610 1.00 92.25 180 TYR A CA 1
ATOM 1409 C C . TYR A 1 180 ? 4.847 -12.165 1.512 1.00 92.25 180 TYR A C 1
ATOM 1411 O O . TYR A 1 180 ? 4.653 -13.267 1.005 1.00 92.25 180 TYR A O 1
ATOM 1419 N N . SER A 1 181 ? 3.845 -11.420 1.984 1.00 89.75 181 SER A N 1
ATOM 1420 C CA . SER A 1 181 ? 2.429 -11.783 1.823 1.00 89.75 181 SER A CA 1
ATOM 1421 C C . SER A 1 181 ? 1.836 -11.362 0.480 1.00 89.75 181 SER A C 1
ATOM 1423 O O . SER A 1 181 ? 0.706 -11.734 0.172 1.00 89.75 181 SER A O 1
ATOM 1425 N N . TYR A 1 182 ? 2.593 -10.613 -0.320 1.00 90.56 182 TYR A N 1
ATOM 1426 C CA . TYR A 1 182 ? 2.170 -10.133 -1.621 1.00 90.56 182 TYR A CA 1
ATOM 1427 C C . TYR A 1 182 ? 2.537 -11.142 -2.715 1.00 90.56 182 TYR A C 1
ATOM 1429 O O . TYR A 1 182 ? 3.690 -11.562 -2.832 1.00 90.56 182 TYR A O 1
ATOM 1437 N N . ASN A 1 183 ? 1.571 -11.501 -3.559 1.00 87.06 183 ASN A N 1
ATOM 1438 C CA . ASN A 1 183 ? 1.782 -12.426 -4.661 1.00 87.06 183 ASN A CA 1
ATOM 1439 C C . ASN A 1 183 ? 2.019 -11.662 -5.972 1.00 87.06 183 ASN A C 1
ATOM 1441 O O . ASN A 1 183 ? 1.086 -11.220 -6.646 1.00 87.06 183 ASN A O 1
ATOM 1445 N N . GLN A 1 184 ? 3.289 -11.541 -6.365 1.00 82.38 184 GLN A N 1
ATOM 1446 C CA . GLN A 1 184 ? 3.669 -10.855 -7.601 1.00 82.38 184 GLN A CA 1
ATOM 1447 C C . GLN A 1 184 ? 3.161 -11.564 -8.866 1.00 82.38 184 GLN A C 1
ATOM 1449 O O . GLN A 1 184 ? 2.922 -10.892 -9.863 1.00 82.38 184 GLN A O 1
ATOM 1454 N N . ALA A 1 185 ? 2.937 -12.885 -8.851 1.00 79.62 185 ALA A N 1
ATOM 1455 C CA . ALA A 1 185 ? 2.465 -13.606 -10.038 1.00 79.62 185 ALA A CA 1
ATOM 1456 C C . ALA A 1 185 ? 1.051 -13.176 -10.474 1.00 79.62 185 ALA A C 1
ATOM 1458 O O . ALA A 1 185 ? 0.751 -13.213 -11.663 1.00 79.62 185 ALA A O 1
ATOM 1459 N N . LYS A 1 186 ? 0.222 -12.683 -9.540 1.00 75.75 186 LYS A N 1
ATOM 1460 C CA . LYS A 1 186 ? -1.125 -12.140 -9.809 1.00 75.75 186 LYS A CA 1
ATOM 1461 C C . LYS A 1 186 ? -1.120 -10.880 -10.671 1.00 75.75 186 LYS A C 1
ATOM 1463 O O . LYS A 1 186 ? -2.134 -10.528 -11.255 1.00 75.75 186 LYS A O 1
ATOM 1468 N N . TRP A 1 187 ? 0.029 -10.216 -10.755 1.00 70.81 187 TRP A N 1
ATOM 1469 C CA . TRP A 1 187 ? 0.242 -9.014 -11.555 1.00 70.81 187 TRP A CA 1
ATOM 1470 C C . TRP A 1 187 ? 0.739 -9.281 -12.974 1.00 70.81 187 TRP A C 1
ATOM 1472 O O . TRP A 1 187 ? 0.914 -8.341 -13.753 1.00 70.81 187 TRP A O 1
ATOM 1482 N N . LEU A 1 188 ? 1.070 -10.535 -13.299 1.00 63.97 188 LEU A N 1
ATOM 1483 C CA . LEU A 1 188 ? 1.863 -10.843 -14.481 1.00 63.97 188 LEU A CA 1
ATOM 1484 C C . LEU A 1 188 ? 1.047 -11.520 -15.590 1.00 63.97 188 LEU A C 1
ATOM 1486 O O . LEU A 1 188 ? 0.325 -12.477 -15.315 1.00 63.97 188 LEU A O 1
ATOM 1490 N N . PRO A 1 189 ? 1.248 -11.129 -16.863 1.00 60.91 189 PRO A N 1
ATOM 1491 C CA . PRO A 1 189 ? 2.006 -9.969 -17.340 1.00 60.91 189 PRO A CA 1
ATOM 1492 C C . PRO A 1 189 ? 1.113 -8.737 -17.573 1.00 60.91 189 PRO A C 1
ATOM 1494 O O . PRO A 1 189 ? 0.202 -8.776 -18.403 1.00 60.91 189 PRO A O 1
ATOM 1497 N N . PHE A 1 190 ? 1.448 -7.594 -16.967 1.00 75.06 190 PHE A N 1
ATOM 1498 C CA . PHE A 1 190 ? 1.057 -6.304 -17.546 1.00 75.06 190 PHE A CA 1
ATOM 1499 C C . PHE A 1 190 ? 1.963 -5.992 -18.752 1.00 75.06 190 PHE A C 1
ATOM 1501 O O . PHE A 1 190 ? 3.087 -6.490 -18.848 1.00 75.06 190 PHE A O 1
ATOM 1508 N N . THR A 1 191 ? 1.454 -5.240 -19.731 1.00 84.38 191 THR A N 1
ATOM 1509 C CA . THR A 1 191 ? 2.128 -5.036 -21.030 1.00 84.38 191 THR A CA 1
ATOM 1510 C C . THR A 1 191 ? 2.502 -3.574 -21.223 1.00 84.38 191 THR A C 1
ATOM 1512 O O . THR A 1 191 ? 1.613 -2.735 -21.367 1.00 84.38 191 THR A O 1
ATOM 1515 N N . LEU A 1 192 ? 3.804 -3.291 -21.280 1.00 87.56 192 LEU A N 1
ATOM 1516 C CA . LEU A 1 192 ? 4.335 -1.986 -21.667 1.00 87.56 192 LEU A CA 1
ATOM 1517 C C . LEU A 1 192 ? 4.167 -1.763 -23.172 1.00 87.56 192 LEU A C 1
ATOM 1519 O O . LEU A 1 192 ? 4.263 -2.702 -23.966 1.00 87.56 192 LEU A O 1
ATOM 1523 N N . VAL A 1 193 ? 3.957 -0.505 -23.550 1.00 89.44 193 VAL A N 1
ATOM 1524 C CA . VAL A 1 193 ? 3.932 -0.040 -24.940 1.00 89.44 193 VAL A CA 1
ATOM 1525 C C . VAL A 1 193 ? 4.882 1.145 -25.048 1.00 89.44 193 VAL A C 1
ATOM 1527 O O . VAL A 1 193 ? 4.784 2.079 -24.258 1.00 89.44 193 VAL A O 1
ATOM 1530 N N . ASP A 1 194 ? 5.804 1.076 -26.003 1.00 89.94 194 ASP A N 1
ATOM 1531 C CA . ASP A 1 194 ? 6.793 2.101 -26.341 1.00 89.94 194 ASP A CA 1
ATOM 1532 C C . ASP A 1 194 ? 7.537 2.661 -25.111 1.00 89.94 194 ASP A C 1
ATOM 1534 O O . ASP A 1 194 ? 7.820 3.855 -24.997 1.00 89.94 194 ASP A O 1
ATOM 1538 N N . HIS A 1 195 ? 7.900 1.771 -24.182 1.00 91.12 195 HIS A N 1
ATOM 1539 C CA . HIS A 1 195 ? 8.751 2.104 -23.046 1.00 91.12 195 HIS A CA 1
ATOM 1540 C C . HIS A 1 195 ? 10.168 2.432 -23.535 1.00 91.12 195 HIS A C 1
ATOM 1542 O O . HIS A 1 195 ? 10.774 1.661 -24.281 1.00 91.12 195 HIS A O 1
ATOM 1548 N N . VAL A 1 196 ? 10.696 3.587 -23.129 1.00 91.19 196 VAL A N 1
ATOM 1549 C CA . VAL A 1 196 ? 12.018 4.069 -23.549 1.00 91.19 196 VAL A CA 1
ATOM 1550 C C . VAL A 1 196 ? 13.113 3.282 -22.837 1.00 91.19 196 VAL A C 1
ATOM 1552 O O . VAL A 1 196 ? 13.280 3.407 -21.633 1.00 91.19 196 VAL A O 1
ATOM 1555 N N . LEU A 1 197 ? 13.908 2.533 -23.601 1.00 90.94 197 LEU A N 1
ATOM 1556 C CA . LEU A 1 197 ? 15.090 1.835 -23.092 1.00 90.94 197 LEU A CA 1
ATOM 1557 C C . LEU A 1 197 ? 16.292 2.775 -22.952 1.00 90.94 197 LEU A C 1
ATOM 1559 O O . LEU A 1 197 ? 17.032 2.707 -21.976 1.00 90.94 197 LEU A O 1
ATOM 1563 N N . LEU A 1 198 ? 16.534 3.606 -23.973 1.00 92.44 198 LEU A N 1
ATOM 1564 C CA . LEU A 1 198 ? 17.679 4.516 -24.038 1.00 92.44 198 LEU A CA 1
ATOM 1565 C C . LEU A 1 198 ? 17.501 5.528 -25.177 1.00 92.44 198 LEU A C 1
ATOM 1567 O O . LEU A 1 198 ? 17.297 5.132 -26.326 1.00 92.44 198 LEU A O 1
ATOM 1571 N N . ASP A 1 199 ? 17.669 6.822 -24.900 1.00 93.44 199 ASP A N 1
ATOM 1572 C CA . ASP A 1 199 ? 17.919 7.823 -25.944 1.00 93.44 199 ASP A CA 1
ATOM 1573 C C . ASP A 1 199 ? 19.429 7.989 -26.147 1.00 93.44 199 ASP A C 1
ATOM 1575 O O . ASP A 1 199 ? 20.158 8.413 -25.245 1.00 93.44 199 ASP A O 1
ATOM 1579 N N . SER A 1 200 ? 19.903 7.696 -27.358 1.00 92.88 200 SER A N 1
ATOM 1580 C CA . SER A 1 200 ? 21.308 7.861 -27.741 1.00 92.88 200 SER A CA 1
ATOM 1581 C C . SER A 1 200 ? 21.802 9.310 -27.697 1.00 92.88 200 SER A C 1
ATOM 1583 O O . SER A 1 200 ? 23.014 9.537 -27.715 1.00 92.88 200 SER A O 1
ATOM 1585 N N . SER A 1 201 ? 20.908 10.301 -27.587 1.00 90.38 201 SER A N 1
ATOM 1586 C CA . SER A 1 201 ? 21.297 11.692 -27.342 1.00 90.38 201 SER A CA 1
ATOM 1587 C C . SER A 1 201 ? 22.021 11.871 -25.998 1.00 90.38 201 SER A C 1
ATOM 1589 O O . SER A 1 201 ? 22.976 12.648 -25.931 1.00 90.38 201 SER A O 1
ATOM 1591 N N . SER A 1 202 ? 21.642 11.098 -24.970 1.00 89.38 202 SER A N 1
ATOM 1592 C CA . SER A 1 202 ? 22.174 11.198 -23.599 1.00 89.38 202 SER A CA 1
ATOM 1593 C C . SER A 1 202 ? 23.640 10.764 -23.474 1.00 89.38 202 SER A C 1
ATOM 1595 O O . SER A 1 202 ? 24.394 11.311 -22.672 1.00 89.38 202 SER A O 1
ATOM 1597 N N . ILE A 1 203 ? 24.064 9.814 -24.310 1.00 91.94 203 ILE A N 1
ATOM 1598 C CA . ILE A 1 203 ? 25.416 9.229 -24.324 1.00 91.94 203 ILE A CA 1
ATOM 1599 C C . ILE A 1 203 ? 26.311 9.801 -25.431 1.00 91.94 203 ILE A C 1
ATOM 1601 O O . ILE A 1 203 ? 27.521 9.535 -25.474 1.00 91.94 203 ILE A O 1
ATOM 1605 N N . ARG A 1 204 ? 25.740 10.617 -26.323 1.00 90.62 204 ARG A N 1
ATOM 1606 C CA . ARG A 1 204 ? 26.436 11.228 -27.454 1.00 90.62 204 ARG A CA 1
ATOM 1607 C C . ARG A 1 204 ? 27.583 12.120 -26.984 1.00 90.62 204 ARG A C 1
ATOM 1609 O O . ARG A 1 204 ? 27.394 13.060 -26.216 1.00 90.62 204 ARG A O 1
ATOM 1616 N N . TYR A 1 205 ? 28.774 11.898 -27.530 1.00 87.88 205 TYR A N 1
ATOM 1617 C CA . TYR A 1 205 ? 29.881 12.829 -27.354 1.00 87.88 205 TYR A CA 1
ATOM 1618 C C . TYR A 1 205 ? 29.582 14.146 -28.088 1.00 87.88 205 TYR A C 1
ATOM 1620 O O . TYR A 1 205 ? 29.442 14.168 -29.318 1.00 87.88 205 TYR A O 1
ATOM 1628 N N . GLN A 1 206 ? 29.503 15.246 -27.338 1.00 85.06 206 GLN A N 1
ATOM 1629 C CA . GLN A 1 206 ? 29.384 16.596 -27.885 1.00 85.06 206 GLN A CA 1
ATOM 1630 C C . GLN A 1 206 ? 30.767 17.092 -28.318 1.00 85.06 206 GLN A C 1
ATOM 1632 O O . GLN A 1 206 ? 31.670 17.223 -27.496 1.00 85.06 206 GLN A O 1
ATOM 1637 N N . SER A 1 207 ? 30.941 17.363 -29.612 1.00 75.50 207 SER A N 1
ATOM 1638 C CA . SER A 1 207 ? 32.220 17.817 -30.166 1.00 75.50 207 SER A CA 1
ATOM 1639 C C . SER A 1 207 ? 32.233 19.312 -30.490 1.00 75.50 207 SER A C 1
ATOM 1641 O O . SER A 1 207 ? 31.199 19.982 -30.523 1.00 75.50 207 SER A O 1
ATOM 1643 N N . ALA A 1 208 ? 33.428 19.836 -30.765 1.00 71.12 208 ALA A N 1
ATOM 1644 C CA . ALA A 1 208 ? 33.607 21.215 -31.196 1.00 71.12 208 ALA A CA 1
ATOM 1645 C C . ALA A 1 208 ? 32.956 21.491 -32.575 1.00 71.12 208 ALA A C 1
ATOM 1647 O O . ALA A 1 208 ? 32.923 20.599 -33.432 1.00 71.12 208 ALA A O 1
ATOM 1648 N N . PRO A 1 209 ? 32.525 22.740 -32.849 1.00 68.44 209 PRO A N 1
ATOM 1649 C CA . PRO A 1 209 ? 32.028 23.145 -34.163 1.00 68.44 209 PRO A CA 1
ATOM 1650 C C . PRO A 1 209 ? 32.980 22.775 -35.313 1.00 68.44 209 PRO A C 1
ATOM 1652 O O . PRO A 1 209 ? 34.202 22.880 -35.188 1.00 68.44 209 PRO A O 1
ATOM 1655 N N . GLY A 1 210 ? 32.411 22.356 -36.447 1.00 70.75 210 GLY A N 1
ATOM 1656 C CA . GLY A 1 210 ? 33.165 21.931 -37.636 1.00 70.75 210 GLY A CA 1
ATOM 1657 C C . GLY A 1 210 ? 33.623 20.465 -37.636 1.00 70.75 210 GLY A C 1
ATOM 1658 O O . GLY A 1 210 ? 34.313 20.049 -38.563 1.00 70.75 210 GLY A O 1
ATOM 1659 N N . THR A 1 211 ? 33.243 19.673 -36.632 1.00 81.50 211 THR A N 1
ATOM 1660 C CA . THR A 1 211 ? 33.482 18.220 -36.597 1.00 81.50 211 THR A CA 1
ATOM 1661 C C . THR A 1 211 ? 32.384 17.472 -37.360 1.00 81.50 211 THR A C 1
ATOM 1663 O O . THR A 1 211 ? 31.202 17.788 -37.235 1.00 81.50 211 THR A O 1
ATOM 1666 N N . SER A 1 212 ? 32.764 16.459 -38.139 1.00 83.56 212 SER A N 1
ATOM 1667 C CA . SER A 1 212 ? 31.841 15.537 -38.808 1.00 83.56 212 SER A CA 1
ATOM 1668 C C . SER A 1 212 ? 31.582 14.302 -37.947 1.00 83.56 212 SER A C 1
ATOM 1670 O O . SER A 1 212 ? 32.491 13.781 -37.301 1.00 83.56 212 SER A O 1
ATOM 1672 N N . HIS A 1 213 ? 30.345 13.803 -37.964 1.00 87.12 213 HIS A N 1
ATOM 1673 C CA . HIS A 1 213 ? 29.902 12.685 -37.130 1.00 87.12 213 HIS A CA 1
ATOM 1674 C C . HIS A 1 213 ? 29.260 11.579 -37.961 1.00 87.12 213 HIS A C 1
ATOM 1676 O O . HIS A 1 213 ? 28.348 11.841 -38.741 1.00 87.12 213 HIS A O 1
ATOM 1682 N N . THR A 1 214 ? 29.675 10.337 -37.723 1.00 90.62 214 THR A N 1
ATOM 1683 C CA . THR A 1 214 ? 28.924 9.139 -38.112 1.00 90.62 214 THR A CA 1
ATOM 1684 C C . THR A 1 214 ? 28.410 8.485 -36.840 1.00 90.62 214 THR A C 1
ATOM 1686 O O . THR A 1 214 ? 29.196 8.202 -35.940 1.00 90.62 214 THR A O 1
ATOM 1689 N N . ILE A 1 215 ? 27.099 8.268 -36.753 1.00 92.50 215 ILE A N 1
ATOM 1690 C CA . ILE A 1 215 ? 26.457 7.583 -35.627 1.00 92.50 215 ILE A CA 1
ATOM 1691 C C . ILE A 1 215 ? 25.739 6.342 -36.158 1.00 92.50 215 ILE A C 1
ATOM 1693 O O . ILE A 1 215 ? 25.169 6.358 -37.256 1.00 92.50 215 ILE A O 1
ATOM 1697 N N . ARG A 1 216 ? 25.794 5.264 -35.383 1.00 94.88 216 ARG A N 1
ATOM 1698 C CA . ARG A 1 216 ? 24.968 4.067 -35.511 1.00 94.88 216 ARG A CA 1
ATOM 1699 C C . ARG A 1 216 ? 24.374 3.762 -34.146 1.00 94.88 216 ARG A C 1
ATOM 1701 O O . ARG A 1 216 ? 25.076 3.801 -33.139 1.00 94.88 216 ARG A O 1
ATOM 1708 N N . PHE A 1 217 ? 23.078 3.503 -34.139 1.00 96.69 217 PHE A N 1
ATOM 1709 C CA . PHE A 1 217 ? 22.324 3.143 -32.954 1.00 96.69 217 PHE A CA 1
ATOM 1710 C C . PHE A 1 217 ? 21.258 2.137 -33.372 1.00 96.69 217 PHE A C 1
ATOM 1712 O O . PHE A 1 217 ? 20.574 2.362 -34.372 1.00 96.69 217 PHE A O 1
ATOM 1719 N N . GLY A 1 218 ? 21.189 1.008 -32.677 1.00 96.75 218 GLY A N 1
ATOM 1720 C CA . GLY A 1 218 ? 20.355 -0.120 -33.077 1.00 96.75 218 GLY A CA 1
ATOM 1721 C C . GLY A 1 218 ? 20.774 -1.421 -32.418 1.00 96.75 218 GLY A C 1
ATOM 1722 O O . GLY A 1 218 ? 21.701 -1.456 -31.608 1.00 96.75 218 GLY A O 1
ATOM 1723 N N . PHE A 1 219 ? 20.063 -2.488 -32.756 1.00 95.88 219 PHE A N 1
ATOM 1724 C CA . PHE A 1 219 ? 20.179 -3.769 -32.080 1.00 95.88 219 PHE A CA 1
ATOM 1725 C C . PHE A 1 219 ? 21.125 -4.733 -32.800 1.00 95.88 219 PHE A C 1
ATOM 1727 O O . PHE A 1 219 ? 21.141 -4.826 -34.027 1.00 95.88 219 PHE A O 1
ATOM 1734 N N . GLU A 1 220 ? 21.862 -5.505 -32.014 1.00 94.44 220 GLU A N 1
ATOM 1735 C CA . GLU A 1 220 ? 22.620 -6.678 -32.434 1.00 94.44 220 GLU A CA 1
ATOM 1736 C C . GLU A 1 220 ? 22.000 -7.903 -31.742 1.00 94.44 220 GLU A C 1
ATOM 1738 O O . GLU A 1 220 ? 21.970 -7.978 -30.513 1.00 94.44 220 GLU A O 1
ATOM 1743 N N . ALA A 1 221 ? 21.481 -8.861 -32.513 1.00 87.88 221 ALA A N 1
ATOM 1744 C CA . ALA A 1 221 ? 20.886 -10.086 -31.981 1.00 87.88 221 ALA A CA 1
ATOM 1745 C C . ALA A 1 221 ? 21.853 -11.263 -32.171 1.00 87.88 221 ALA A C 1
ATOM 1747 O O . ALA A 1 221 ? 22.075 -11.708 -33.297 1.00 87.88 221 ALA A O 1
ATOM 1748 N N . ASN A 1 222 ? 22.412 -11.775 -31.071 1.00 81.56 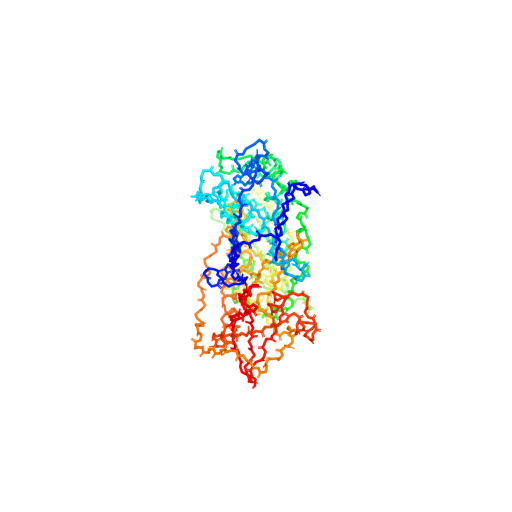222 ASN A N 1
ATOM 1749 C CA . ASN A 1 222 ? 23.378 -12.874 -31.081 1.00 81.56 222 ASN A CA 1
ATOM 1750 C C . ASN A 1 222 ? 22.841 -14.056 -30.261 1.00 81.56 222 ASN A C 1
ATOM 1752 O O . ASN A 1 222 ? 22.723 -13.987 -29.040 1.00 81.56 222 ASN A O 1
ATOM 1756 N N . ASN A 1 223 ? 22.559 -15.174 -30.936 1.00 75.25 223 ASN A N 1
ATOM 1757 C CA . ASN A 1 223 ? 21.945 -16.385 -30.371 1.00 75.25 223 ASN A CA 1
ATOM 1758 C C . ASN A 1 223 ? 20.560 -16.140 -29.737 1.00 75.25 223 ASN A C 1
ATOM 1760 O O . ASN A 1 223 ? 19.545 -16.291 -30.413 1.00 75.25 223 ASN A O 1
ATOM 1764 N N . GLN A 1 224 ? 20.532 -15.809 -28.445 1.00 74.00 224 GLN A N 1
ATOM 1765 C CA . GLN A 1 224 ? 19.337 -15.542 -27.636 1.00 74.00 224 GLN A CA 1
ATOM 1766 C C . GLN A 1 224 ? 19.380 -14.155 -26.975 1.00 74.00 224 GLN A C 1
ATOM 1768 O O . GLN A 1 224 ? 18.346 -13.686 -26.507 1.00 74.00 224 GLN A O 1
ATOM 1773 N N . ASP A 1 225 ? 20.538 -13.488 -26.984 1.00 87.62 225 ASP A N 1
ATOM 1774 C CA . ASP A 1 225 ? 20.735 -12.196 -26.337 1.00 87.62 225 ASP A CA 1
ATOM 1775 C C . ASP A 1 225 ? 20.558 -11.062 -27.350 1.00 87.62 225 ASP A C 1
ATOM 1777 O O . ASP A 1 225 ? 21.203 -11.027 -28.408 1.00 87.62 225 ASP A O 1
ATOM 1781 N N . ILE A 1 226 ? 19.708 -10.100 -26.999 1.00 92.31 226 ILE A N 1
ATOM 1782 C CA . ILE A 1 226 ? 19.581 -8.836 -27.720 1.00 92.31 226 ILE A CA 1
ATOM 1783 C C . ILE A 1 226 ? 20.520 -7.838 -27.055 1.00 92.31 226 ILE A C 1
ATOM 1785 O O . ILE A 1 226 ? 20.475 -7.634 -25.843 1.00 92.31 226 ILE A O 1
ATOM 1789 N N . HIS A 1 227 ? 21.355 -7.192 -27.859 1.00 95.00 227 HIS A N 1
ATOM 1790 C CA . HIS A 1 227 ? 22.192 -6.089 -27.422 1.00 95.00 227 HIS A CA 1
ATOM 1791 C C . HIS A 1 227 ? 21.765 -4.801 -28.113 1.00 95.00 227 HIS A C 1
ATOM 1793 O O . HIS A 1 227 ? 21.476 -4.800 -29.307 1.00 95.00 227 HIS A O 1
ATOM 1799 N N . LEU A 1 228 ? 21.758 -3.694 -27.378 1.00 96.31 228 LEU A N 1
ATOM 1800 C CA . LEU A 1 228 ? 21.600 -2.355 -27.929 1.00 96.31 228 LEU A CA 1
ATOM 1801 C C . LEU A 1 228 ? 22.992 -1.734 -28.067 1.00 96.31 228 LEU A C 1
ATOM 1803 O O . LEU A 1 228 ? 23.735 -1.630 -27.091 1.00 96.31 228 LEU A O 1
ATOM 1807 N N . ILE A 1 229 ? 23.357 -1.345 -29.284 1.00 96.81 229 ILE A N 1
ATOM 1808 C CA . ILE A 1 229 ? 24.675 -0.805 -29.613 1.00 96.81 229 ILE A CA 1
ATOM 1809 C C . ILE A 1 229 ? 24.551 0.684 -29.907 1.00 96.81 229 ILE A C 1
ATOM 1811 O O . ILE A 1 229 ? 23.775 1.090 -30.772 1.00 96.81 229 ILE A O 1
ATOM 1815 N N . PHE A 1 230 ? 25.378 1.491 -29.247 1.00 96.88 230 PHE A N 1
ATOM 1816 C CA . PHE A 1 230 ? 25.678 2.856 -29.658 1.00 96.88 230 PHE A CA 1
ATOM 1817 C C . PHE A 1 230 ? 27.117 2.937 -30.150 1.00 96.88 230 PHE A C 1
ATOM 1819 O O . PHE A 1 230 ? 28.055 2.569 -29.445 1.00 96.88 230 PHE A O 1
ATOM 1826 N N . TRP A 1 231 ? 27.295 3.462 -31.355 1.00 96.56 231 TRP A N 1
ATOM 1827 C CA . TRP A 1 231 ? 28.594 3.696 -31.964 1.00 96.56 231 TRP A CA 1
ATOM 1828 C C . TRP A 1 231 ? 28.604 5.101 -32.563 1.00 96.56 231 TRP A C 1
ATOM 1830 O O . TRP A 1 231 ? 27.761 5.453 -33.389 1.00 96.56 231 TRP A O 1
ATOM 1840 N N . GLN A 1 232 ? 29.563 5.920 -32.152 1.00 95.06 232 GLN A N 1
ATOM 1841 C CA . GLN A 1 232 ? 29.784 7.265 -32.656 1.00 95.06 232 GLN A CA 1
ATOM 1842 C C . GLN A 1 232 ? 31.252 7.425 -33.027 1.00 95.06 232 GLN A C 1
ATOM 1844 O O . GLN A 1 232 ? 32.127 7.407 -32.166 1.00 95.06 232 GLN A O 1
ATOM 1849 N N . TYR A 1 233 ? 31.508 7.712 -34.298 1.00 92.94 233 TYR A N 1
ATOM 1850 C CA . TYR A 1 233 ? 32.803 8.181 -34.760 1.00 92.94 233 TYR A CA 1
ATOM 1851 C C . TYR A 1 233 ? 32.722 9.657 -35.146 1.00 92.94 233 TYR A C 1
ATOM 1853 O O . TYR A 1 233 ? 31.894 10.079 -35.960 1.00 92.94 233 TYR A O 1
ATOM 1861 N N . SER A 1 234 ? 33.589 10.456 -34.539 1.00 90.94 234 SER A N 1
ATOM 1862 C CA . SER A 1 234 ? 33.664 11.903 -34.704 1.00 90.94 234 SER A CA 1
ATOM 1863 C C . SER A 1 234 ? 35.034 12.253 -35.263 1.00 90.94 234 SER A C 1
ATOM 1865 O O . SER A 1 234 ? 36.035 11.820 -34.703 1.00 90.94 234 SER A O 1
ATOM 1867 N N . HIS A 1 235 ? 35.106 13.029 -36.342 1.00 87.62 235 HIS A N 1
ATOM 1868 C CA . HIS A 1 235 ? 36.385 13.429 -36.925 1.00 87.62 235 HIS A CA 1
ATOM 1869 C C . HIS A 1 235 ? 36.360 14.856 -37.470 1.00 87.62 235 HIS A C 1
ATOM 1871 O O . HIS A 1 235 ? 35.338 15.341 -37.960 1.00 87.62 235 HIS A O 1
ATOM 1877 N N . ARG A 1 236 ? 37.508 15.530 -37.422 1.00 85.38 236 ARG A N 1
ATOM 1878 C CA . ARG A 1 236 ? 37.733 16.821 -38.073 1.00 85.38 236 ARG A CA 1
ATOM 1879 C C . ARG A 1 236 ? 39.073 16.777 -38.792 1.00 85.38 236 ARG A C 1
ATOM 1881 O O . ARG A 1 236 ? 40.104 16.540 -38.166 1.00 85.38 236 ARG A O 1
ATOM 1888 N N . ALA A 1 237 ? 39.040 17.032 -40.097 1.00 75.06 237 ALA A N 1
ATOM 1889 C CA . ALA A 1 237 ? 40.249 17.132 -40.896 1.00 75.06 237 ALA A CA 1
ATOM 1890 C C . ALA A 1 237 ? 41.116 18.312 -40.421 1.00 75.06 237 ALA A C 1
ATOM 1892 O O . ALA A 1 237 ? 40.609 19.393 -40.110 1.00 75.06 237 ALA A O 1
ATOM 1893 N N . GLY A 1 238 ? 42.423 18.080 -40.352 1.00 66.06 238 GLY A N 1
ATOM 1894 C CA . GLY A 1 238 ? 43.401 19.075 -39.927 1.00 66.06 238 GLY A CA 1
ATOM 1895 C C . GLY A 1 238 ? 43.619 20.172 -40.973 1.00 66.06 238 GLY A C 1
ATOM 1896 O O . GLY A 1 238 ? 43.503 19.923 -42.171 1.00 66.06 238 GLY A O 1
ATOM 1897 N N . ASN A 1 239 ? 44.015 21.353 -40.487 1.00 61.19 239 ASN A N 1
ATOM 1898 C CA . ASN A 1 239 ? 44.220 22.615 -41.213 1.00 61.19 239 ASN A CA 1
ATOM 1899 C C . ASN A 1 239 ? 42.910 23.357 -41.602 1.00 61.19 239 ASN A C 1
ATOM 1901 O O . ASN A 1 239 ? 42.140 22.859 -42.420 1.00 61.19 239 ASN A O 1
ATOM 1905 N N . PRO A 1 240 ? 42.634 24.560 -41.046 1.00 63.19 240 PRO A N 1
ATOM 1906 C CA . PRO A 1 240 ? 43.448 25.316 -40.080 1.00 63.19 240 PRO A CA 1
ATOM 1907 C C . PRO A 1 240 ? 43.367 24.780 -38.642 1.00 63.19 240 PRO A C 1
ATOM 1909 O O . PRO A 1 240 ? 44.107 25.237 -37.776 1.00 63.19 240 PRO A O 1
ATOM 1912 N N . TYR A 1 241 ? 42.475 23.827 -38.371 1.00 68.75 241 TYR A N 1
ATOM 1913 C CA . TYR A 1 241 ? 42.234 23.297 -37.028 1.00 68.75 241 TYR A CA 1
ATOM 1914 C C . TYR A 1 241 ? 43.180 22.135 -36.674 1.00 68.75 241 TYR A C 1
ATOM 1916 O O . TYR A 1 241 ? 43.688 21.475 -37.586 1.00 68.75 241 TYR A O 1
ATOM 1924 N N . PRO A 1 242 ? 43.383 21.833 -35.373 1.00 74.44 242 PRO A N 1
ATOM 1925 C CA . PRO A 1 242 ? 44.001 20.579 -34.949 1.00 74.44 242 PRO A CA 1
ATOM 1926 C C . PRO A 1 242 ? 43.226 19.385 -35.508 1.00 74.44 242 PRO A C 1
ATOM 1928 O O . PRO A 1 242 ? 41.983 19.415 -35.532 1.00 74.44 242 PRO A O 1
ATOM 1931 N N . TRP A 1 243 ? 43.955 18.340 -35.900 1.00 78.19 243 TRP A N 1
ATOM 1932 C CA . TRP A 1 243 ? 43.363 17.044 -36.199 1.00 78.19 243 TRP A CA 1
ATOM 1933 C C . TRP A 1 243 ? 42.631 16.530 -34.957 1.00 78.19 243 TRP A C 1
ATOM 1935 O O . TRP A 1 243 ? 43.051 16.789 -33.826 1.00 78.19 243 TRP A O 1
ATOM 1945 N N . PHE A 1 244 ? 41.504 15.864 -35.173 1.00 85.06 244 PHE A N 1
ATOM 1946 C CA . PHE A 1 244 ? 40.664 15.330 -34.111 1.00 85.06 244 PHE A CA 1
ATOM 1947 C C . PHE A 1 244 ? 39.966 14.073 -34.618 1.00 85.06 244 PHE A C 1
ATOM 1949 O O . PHE A 1 244 ? 39.288 14.122 -35.649 1.00 85.06 244 PHE A O 1
ATOM 1956 N N . GLN A 1 245 ? 40.092 12.981 -33.873 1.00 88.19 245 GLN A N 1
ATOM 1957 C CA . GLN A 1 245 ? 39.315 11.758 -34.022 1.00 88.19 245 GLN A CA 1
ATOM 1958 C C . GLN A 1 245 ? 38.866 11.287 -32.637 1.00 88.19 245 GLN A C 1
ATOM 1960 O O . GLN A 1 245 ? 39.645 11.263 -31.688 1.00 88.19 245 GLN A O 1
ATOM 1965 N N . HIS A 1 246 ? 37.604 10.892 -32.522 1.00 89.81 246 HIS A N 1
ATOM 1966 C CA . HIS A 1 246 ? 37.069 10.289 -31.311 1.00 89.81 246 HIS A CA 1
ATOM 1967 C C . HIS A 1 246 ? 36.073 9.190 -31.670 1.00 89.81 246 HIS A C 1
ATOM 1969 O O . HIS A 1 246 ? 35.088 9.445 -32.372 1.00 89.81 246 HIS A O 1
ATOM 1975 N N . LEU A 1 247 ? 36.343 7.984 -31.179 1.00 92.31 247 LEU A N 1
ATOM 1976 C CA . LEU A 1 247 ? 35.421 6.860 -31.174 1.00 92.31 247 LEU A CA 1
ATOM 1977 C C . LEU A 1 247 ? 34.769 6.776 -29.793 1.00 92.31 247 LEU A C 1
ATOM 1979 O O . LEU A 1 247 ? 35.461 6.772 -28.779 1.00 92.31 247 LEU A O 1
ATOM 1983 N N . ARG A 1 248 ? 33.446 6.652 -29.778 1.00 94.75 248 ARG A N 1
ATOM 1984 C CA . ARG A 1 248 ? 32.662 6.247 -28.617 1.00 94.75 248 ARG A CA 1
ATOM 1985 C C . ARG A 1 248 ? 31.819 5.042 -28.991 1.00 94.75 248 ARG A C 1
ATOM 1987 O O . ARG A 1 248 ? 31.004 5.120 -29.906 1.00 94.75 248 ARG A O 1
ATOM 1994 N N . TYR A 1 249 ? 31.988 3.955 -28.260 1.00 95.75 249 TYR A N 1
ATOM 1995 C CA . TYR A 1 249 ? 31.216 2.731 -28.398 1.00 95.75 249 TYR A CA 1
ATOM 1996 C C . TYR A 1 249 ? 30.672 2.302 -27.034 1.00 95.75 249 TYR A C 1
ATOM 1998 O O . TYR A 1 249 ? 31.372 2.369 -26.019 1.00 95.75 249 TYR A O 1
ATOM 2006 N N . ARG A 1 250 ? 29.400 1.906 -27.005 1.00 96.56 250 ARG A N 1
ATOM 2007 C CA . ARG A 1 250 ? 28.704 1.353 -25.841 1.00 96.56 250 ARG A CA 1
ATOM 2008 C C . ARG A 1 250 ? 27.837 0.186 -26.302 1.00 96.56 250 ARG A C 1
ATOM 2010 O O . ARG A 1 250 ? 27.078 0.331 -27.261 1.00 96.56 250 ARG A O 1
ATOM 2017 N N . LYS A 1 251 ? 27.930 -0.942 -25.604 1.00 95.94 251 LYS A N 1
ATOM 2018 C CA . LYS A 1 251 ? 27.086 -2.123 -25.797 1.00 95.94 251 LYS A CA 1
ATOM 2019 C C . LYS A 1 251 ? 26.324 -2.394 -24.519 1.00 95.94 251 LYS A C 1
ATOM 2021 O O . LYS A 1 251 ? 26.923 -2.573 -23.458 1.00 95.94 251 LYS A O 1
ATOM 2026 N N . TYR A 1 252 ? 25.009 -2.442 -24.644 1.00 95.81 252 TYR A N 1
ATOM 2027 C CA . TYR A 1 252 ? 24.106 -2.759 -23.556 1.00 95.81 252 TYR A CA 1
ATOM 2028 C C . TYR A 1 252 ? 23.483 -4.128 -23.808 1.00 95.81 252 TYR A C 1
ATOM 2030 O O . TYR A 1 252 ? 23.035 -4.389 -24.922 1.00 95.81 252 TYR A O 1
ATOM 2038 N N . LEU A 1 253 ? 23.434 -4.988 -22.795 1.00 93.50 253 LEU A N 1
ATOM 2039 C CA . LEU A 1 253 ? 22.555 -6.154 -22.799 1.00 93.50 253 LEU A CA 1
ATOM 2040 C C . LEU A 1 253 ? 21.119 -5.665 -22.575 1.00 93.50 253 LEU A C 1
ATOM 2042 O O . LEU A 1 253 ? 20.891 -4.797 -21.731 1.00 93.50 253 LEU A O 1
ATOM 2046 N N . VAL A 1 254 ? 20.167 -6.198 -23.338 1.00 90.12 254 VAL A N 1
ATOM 2047 C CA . VAL A 1 254 ? 18.748 -5.836 -23.249 1.00 90.12 254 VAL A CA 1
ATOM 2048 C C . VAL A 1 254 ? 17.979 -6.957 -22.553 1.00 90.12 254 VAL A C 1
ATOM 2050 O O . VAL A 1 254 ? 17.944 -8.085 -23.044 1.00 90.12 254 VAL A O 1
ATOM 2053 N N . THR A 1 255 ? 17.314 -6.631 -21.445 1.00 85.38 255 THR A N 1
ATOM 2054 C CA . THR A 1 255 ? 16.572 -7.589 -20.613 1.00 85.38 255 THR A CA 1
ATOM 2055 C C . THR A 1 255 ? 15.192 -7.019 -20.301 1.00 85.38 255 THR A C 1
ATOM 2057 O O . THR A 1 255 ? 15.094 -6.111 -19.484 1.00 85.38 255 THR A O 1
ATOM 2060 N N . MET A 1 256 ? 14.141 -7.533 -20.955 1.00 79.94 256 MET A N 1
ATOM 2061 C CA . MET A 1 256 ? 12.710 -7.268 -20.676 1.00 79.94 256 MET A CA 1
ATOM 2062 C C . MET A 1 256 ? 12.399 -5.857 -20.135 1.00 79.94 256 MET A C 1
ATOM 2064 O O . MET A 1 256 ? 12.176 -5.674 -18.944 1.00 79.94 256 MET A O 1
ATOM 2068 N N . GLY A 1 257 ? 12.409 -4.848 -21.010 1.00 81.38 257 GLY A N 1
ATOM 2069 C CA . GLY A 1 257 ? 12.129 -3.461 -20.615 1.00 81.38 257 GLY A CA 1
ATOM 2070 C C . GLY A 1 257 ? 13.292 -2.710 -19.957 1.00 81.38 257 GLY A C 1
ATOM 2071 O O . GLY A 1 257 ? 13.146 -1.530 -19.686 1.00 81.38 257 GLY A O 1
ATOM 2072 N N . SER A 1 258 ? 14.457 -3.331 -19.759 1.00 85.06 258 SER A N 1
ATOM 2073 C CA . SER A 1 258 ? 15.654 -2.680 -19.204 1.00 85.06 258 SER A CA 1
ATOM 2074 C C . SER A 1 258 ? 16.899 -2.885 -20.074 1.00 85.06 258 SER A C 1
ATOM 2076 O O . SER A 1 258 ? 16.950 -3.774 -20.933 1.00 85.06 258 SER A O 1
ATOM 2078 N N . VAL A 1 259 ? 17.925 -2.061 -19.837 1.00 89.31 259 VAL A N 1
ATOM 2079 C CA . VAL A 1 259 ? 19.247 -2.174 -20.467 1.00 89.31 259 VAL A CA 1
ATOM 2080 C C . VAL A 1 259 ? 20.367 -2.045 -19.437 1.00 89.31 259 VAL A C 1
ATOM 2082 O O . VAL A 1 259 ? 20.319 -1.188 -18.559 1.00 89.31 259 VAL A O 1
ATOM 2085 N N . SER A 1 260 ? 21.410 -2.866 -19.560 1.00 91.19 260 SER A N 1
ATOM 2086 C CA . SER A 1 260 ? 22.599 -2.812 -18.700 1.00 91.19 260 SER A CA 1
ATOM 2087 C C . SER A 1 260 ? 23.872 -2.706 -19.535 1.00 91.19 260 SER A C 1
ATOM 2089 O O . SER A 1 260 ? 24.051 -3.433 -20.509 1.00 91.19 260 SER A O 1
ATOM 2091 N N . LEU A 1 261 ? 24.761 -1.768 -19.196 1.00 93.75 261 LEU A N 1
ATOM 2092 C CA . LEU A 1 261 ? 26.019 -1.575 -19.922 1.00 93.75 261 LEU A CA 1
ATOM 2093 C C . LEU A 1 261 ? 26.955 -2.769 -19.676 1.00 93.75 261 LEU A C 1
ATOM 2095 O O . LEU A 1 261 ? 27.304 -3.044 -18.530 1.00 93.75 261 LEU A O 1
ATOM 2099 N N . VAL A 1 262 ? 27.377 -3.450 -20.745 1.00 95.75 262 VAL A N 1
ATOM 2100 C CA . VAL A 1 262 ? 28.271 -4.626 -20.678 1.00 95.75 262 VAL A CA 1
ATOM 2101 C C . VAL A 1 262 ? 29.618 -4.417 -21.371 1.00 95.75 262 VAL A C 1
ATOM 2103 O O . VAL A 1 262 ? 30.574 -5.122 -21.063 1.00 95.75 262 VAL A O 1
ATOM 2106 N N . GLU A 1 263 ? 29.726 -3.441 -22.275 1.00 95.44 263 GLU A N 1
ATOM 2107 C CA . GLU A 1 263 ? 30.986 -3.079 -22.931 1.00 95.44 263 GLU A CA 1
ATOM 2108 C C . GLU A 1 263 ? 31.036 -1.567 -23.172 1.00 95.44 263 GLU A C 1
ATOM 2110 O O . GLU A 1 263 ? 30.078 -0.978 -23.684 1.00 95.44 263 GLU A O 1
ATOM 2115 N N . GLU A 1 264 ? 32.169 -0.937 -22.869 1.00 95.81 264 GLU A N 1
ATOM 2116 C CA . GLU A 1 264 ? 32.448 0.428 -23.297 1.00 95.81 264 GLU A CA 1
ATOM 2117 C C . GLU A 1 264 ? 33.862 0.583 -23.850 1.00 95.81 264 GLU A C 1
ATOM 2119 O O . GLU A 1 264 ? 34.817 0.011 -23.329 1.00 95.81 264 GLU A O 1
ATOM 2124 N N . ASN A 1 265 ? 33.986 1.386 -24.907 1.00 93.56 265 ASN A N 1
ATOM 2125 C CA . ASN A 1 265 ? 35.266 1.842 -25.429 1.00 93.56 265 ASN A CA 1
ATOM 2126 C C . ASN A 1 265 ? 35.141 3.317 -25.838 1.00 93.56 265 ASN A C 1
ATOM 2128 O O . ASN A 1 265 ? 34.270 3.669 -26.636 1.00 93.56 265 ASN A O 1
ATOM 2132 N N . ASP A 1 266 ? 35.995 4.173 -25.281 1.00 92.12 266 ASP A N 1
ATOM 2133 C CA . ASP A 1 266 ? 36.159 5.570 -25.684 1.00 92.12 266 ASP A CA 1
ATOM 2134 C C . ASP A 1 266 ? 37.621 5.779 -26.089 1.00 92.12 266 ASP A C 1
ATOM 2136 O O . ASP A 1 266 ? 38.515 5.813 -25.243 1.00 92.12 266 ASP A O 1
ATOM 2140 N N . GLU A 1 267 ? 37.861 5.973 -27.382 1.00 89.31 267 GLU A N 1
ATOM 2141 C CA . GLU A 1 267 ? 39.192 6.249 -27.921 1.00 89.31 267 GLU A CA 1
ATOM 2142 C C . GLU A 1 267 ? 39.240 7.704 -28.395 1.00 89.31 267 GLU A C 1
ATOM 2144 O O . GLU A 1 267 ? 38.341 8.178 -29.096 1.00 89.31 267 GLU A O 1
ATOM 2149 N N . HIS A 1 268 ? 40.265 8.454 -27.998 1.00 87.44 268 HIS A N 1
ATOM 2150 C CA . HIS A 1 268 ? 40.375 9.886 -28.278 1.00 87.44 268 HIS A CA 1
ATOM 2151 C C . HIS A 1 268 ? 41.773 10.237 -28.767 1.00 87.44 268 HIS A C 1
ATOM 2153 O O . HIS A 1 268 ? 42.763 9.831 -28.159 1.00 87.44 268 HIS A O 1
ATOM 2159 N N . TYR A 1 269 ? 41.846 11.012 -29.846 1.00 82.50 269 TYR A N 1
ATOM 2160 C CA . TYR A 1 269 ? 43.108 11.394 -30.454 1.00 82.50 269 TYR A CA 1
ATOM 2161 C C . TYR A 1 269 ? 43.022 12.787 -31.087 1.00 82.50 269 TYR A C 1
ATOM 2163 O O . TYR A 1 269 ? 42.270 13.014 -32.041 1.00 82.50 269 TYR A O 1
ATOM 2171 N N . ASP A 1 270 ? 43.795 13.733 -30.558 1.00 81.25 270 ASP A N 1
ATOM 2172 C CA . ASP A 1 270 ? 43.837 15.118 -31.016 1.00 81.25 270 ASP A CA 1
ATOM 2173 C C . ASP A 1 270 ? 45.274 15.658 -31.134 1.00 81.25 270 ASP A C 1
ATOM 2175 O O . ASP A 1 270 ? 46.205 15.207 -30.468 1.00 81.25 270 ASP A O 1
ATOM 2179 N N . GLY A 1 271 ? 45.481 16.628 -32.030 1.00 76.88 271 GLY A N 1
ATOM 2180 C CA . GLY A 1 271 ? 46.766 17.322 -32.143 1.00 76.88 271 GLY A CA 1
ATOM 2181 C C . GLY A 1 271 ? 47.059 17.948 -33.506 1.00 76.88 271 GLY A C 1
ATOM 2182 O O . GLY A 1 271 ? 46.396 17.692 -34.506 1.00 76.88 271 GLY A O 1
ATOM 2183 N N . TYR A 1 272 ? 48.096 18.788 -33.560 1.00 67.25 272 TYR A N 1
ATOM 2184 C CA . TYR A 1 272 ? 48.581 19.391 -34.815 1.00 67.25 272 TYR A CA 1
ATOM 2185 C C . TYR A 1 272 ? 49.487 18.465 -35.641 1.00 67.25 272 TYR A C 1
ATOM 2187 O O . TYR A 1 272 ? 49.611 18.660 -36.846 1.00 67.25 272 TYR A O 1
ATOM 2195 N N . TYR A 1 273 ? 50.102 17.469 -34.999 1.00 67.94 273 TYR A N 1
ATOM 2196 C CA . TYR A 1 273 ? 50.995 16.473 -35.613 1.00 67.94 273 TYR A CA 1
ATOM 2197 C C . TYR A 1 273 ? 50.503 15.042 -35.351 1.00 67.94 273 TYR A C 1
ATOM 2199 O O . TYR A 1 273 ? 51.293 14.106 -35.287 1.00 67.94 273 TYR A O 1
ATOM 2207 N N . ALA A 1 274 ? 49.199 14.905 -35.122 1.00 67.06 274 ALA A N 1
ATOM 2208 C CA . ALA A 1 274 ? 48.545 13.643 -34.833 1.00 67.06 274 ALA A CA 1
ATOM 2209 C C . ALA A 1 274 ? 48.477 12.806 -36.128 1.00 67.06 274 ALA A C 1
ATOM 2211 O O . ALA A 1 274 ? 47.979 13.303 -37.141 1.00 67.06 274 ALA A O 1
ATOM 2212 N N . GLU A 1 275 ? 48.977 11.567 -36.119 1.00 69.75 275 GLU A N 1
ATOM 2213 C CA . GLU A 1 275 ? 48.831 10.651 -37.259 1.00 69.75 275 GLU A CA 1
ATOM 2214 C C . GLU A 1 275 ? 47.431 10.023 -37.234 1.00 69.75 275 GLU A C 1
ATOM 2216 O O . GLU A 1 275 ? 47.091 9.365 -36.252 1.00 69.75 275 GLU A O 1
ATOM 2221 N N . PRO A 1 276 ? 46.591 10.211 -38.268 1.00 71.56 276 PRO A N 1
ATOM 2222 C CA . PRO A 1 276 ? 45.244 9.666 -38.247 1.00 71.56 276 PRO A CA 1
ATOM 2223 C C . PRO A 1 276 ? 45.263 8.139 -38.199 1.00 71.56 276 PRO A C 1
ATOM 2225 O O . PRO A 1 276 ? 45.831 7.507 -39.089 1.00 71.56 276 PRO A O 1
ATOM 2228 N N . TRP A 1 277 ? 44.580 7.546 -37.216 1.00 80.31 277 TRP A N 1
ATOM 2229 C CA . TRP A 1 277 ? 44.272 6.117 -37.270 1.00 80.31 277 TRP A CA 1
ATOM 2230 C C . TRP A 1 277 ? 43.224 5.822 -38.347 1.00 80.31 277 TRP A C 1
ATOM 2232 O O . TRP A 1 277 ? 42.498 6.720 -38.804 1.00 80.31 277 TRP A O 1
ATOM 2242 N N . ASP A 1 278 ? 43.137 4.550 -38.732 1.00 81.12 278 ASP A N 1
ATOM 2243 C CA . ASP A 1 278 ? 42.097 4.056 -39.627 1.00 81.12 278 ASP A CA 1
ATOM 2244 C C . ASP A 1 278 ? 40.705 4.376 -39.068 1.00 81.12 278 ASP A C 1
ATOM 2246 O O . ASP A 1 278 ? 40.453 4.296 -37.865 1.00 81.12 278 ASP A O 1
ATOM 2250 N N . ILE A 1 279 ? 39.780 4.751 -39.955 1.00 82.31 279 ILE A N 1
ATOM 2251 C CA . ILE A 1 279 ? 38.384 4.990 -39.576 1.00 82.31 279 ILE A CA 1
ATOM 2252 C C . ILE A 1 279 ? 37.795 3.646 -39.118 1.00 82.31 279 ILE A C 1
ATOM 2254 O O . ILE A 1 279 ? 37.721 2.729 -39.943 1.00 82.31 279 ILE A O 1
ATOM 2258 N N . PRO A 1 280 ? 37.346 3.502 -37.854 1.00 85.75 280 PRO A N 1
ATOM 2259 C CA . PRO A 1 280 ? 36.769 2.250 -37.391 1.00 85.75 280 PRO A CA 1
ATOM 2260 C C . PRO A 1 280 ? 35.530 1.914 -38.226 1.00 85.75 280 PRO A C 1
ATOM 2262 O O . PRO A 1 280 ? 34.751 2.798 -38.594 1.00 85.75 280 PRO A O 1
ATOM 2265 N N . THR A 1 281 ? 35.344 0.637 -38.557 1.00 88.44 281 THR A N 1
ATOM 2266 C CA . THR A 1 281 ? 34.183 0.221 -39.354 1.00 88.44 281 THR A CA 1
ATOM 2267 C C . THR A 1 281 ? 32.924 0.290 -38.481 1.00 88.44 281 THR A C 1
ATOM 2269 O O . THR A 1 281 ? 32.933 -0.277 -37.388 1.00 88.44 281 THR A O 1
ATOM 2272 N N . PRO A 1 282 ? 31.850 0.979 -38.913 1.00 89.50 282 PRO A N 1
ATOM 2273 C CA . PRO A 1 282 ? 30.597 0.997 -38.167 1.00 89.50 282 PRO A CA 1
ATOM 2274 C C . PRO A 1 282 ? 29.968 -0.406 -38.133 1.00 89.50 282 PRO A C 1
ATOM 2276 O O . PRO A 1 282 ? 30.004 -1.095 -39.156 1.00 89.50 282 PRO A O 1
ATOM 2279 N N . PRO A 1 283 ? 29.352 -0.821 -37.012 1.00 91.38 283 PRO A N 1
ATOM 2280 C CA . PRO A 1 283 ? 28.596 -2.066 -36.960 1.00 91.38 283 PRO A CA 1
ATOM 2281 C C . PRO A 1 283 ? 27.361 -1.993 -37.869 1.00 91.38 283 PRO A C 1
ATOM 2283 O O . PRO A 1 283 ? 26.781 -0.917 -38.065 1.00 91.38 283 PRO A O 1
ATOM 2286 N N . ASP A 1 284 ? 26.952 -3.147 -38.395 1.00 91.00 284 ASP A N 1
ATOM 2287 C CA . ASP A 1 284 ? 25.641 -3.319 -39.020 1.00 91.00 284 ASP A CA 1
ATOM 2288 C C . ASP A 1 284 ? 24.624 -3.654 -37.922 1.00 91.00 284 ASP A C 1
ATOM 2290 O O . ASP A 1 284 ? 24.874 -4.537 -37.102 1.00 91.00 284 ASP A O 1
ATOM 2294 N N . LEU A 1 285 ? 23.528 -2.897 -37.849 1.00 94.94 285 LEU A N 1
ATOM 2295 C CA . LEU A 1 285 ? 22.594 -2.910 -36.719 1.00 94.94 285 LEU A CA 1
ATOM 2296 C C . LEU A 1 285 ? 21.149 -2.947 -37.208 1.00 94.94 285 LEU A C 1
ATOM 2298 O O . LEU A 1 285 ? 20.768 -2.236 -38.140 1.00 94.94 285 LEU A O 1
ATOM 2302 N N . LEU A 1 286 ? 20.325 -3.729 -36.518 1.00 94.31 286 LEU A N 1
ATOM 2303 C CA . LEU A 1 286 ? 18.899 -3.852 -36.779 1.00 94.31 286 LEU A CA 1
ATOM 2304 C C . LEU A 1 286 ? 18.141 -2.664 -36.173 1.00 94.31 286 LEU A C 1
ATOM 2306 O O . LEU A 1 286 ? 18.352 -2.297 -35.017 1.00 94.31 286 LEU A O 1
ATOM 2310 N N . SER A 1 287 ? 17.205 -2.087 -36.928 1.00 93.38 287 SER A N 1
ATOM 2311 C CA . SER A 1 287 ? 16.287 -1.057 -36.416 1.00 93.38 287 SER A CA 1
ATOM 2312 C C . SER A 1 287 ? 15.111 -1.634 -35.623 1.00 93.38 287 SER A C 1
ATOM 2314 O O . SER A 1 287 ? 14.401 -0.879 -34.967 1.00 93.38 287 SER A O 1
ATOM 2316 N N . GLN A 1 288 ? 14.876 -2.946 -35.706 1.00 93.38 288 GLN A N 1
ATOM 2317 C CA . GLN A 1 288 ? 13.773 -3.648 -35.053 1.00 93.38 288 GLN A CA 1
ATOM 2318 C C . GLN A 1 288 ? 14.170 -5.103 -34.774 1.00 93.38 288 GLN A C 1
ATOM 2320 O O . GLN A 1 288 ? 14.835 -5.732 -35.599 1.00 93.38 288 GLN A O 1
ATOM 2325 N N . VAL A 1 289 ? 13.748 -5.637 -33.628 1.00 91.44 289 VAL A N 1
ATOM 2326 C CA . VAL A 1 289 ? 13.867 -7.052 -33.253 1.00 91.44 289 VAL A CA 1
ATOM 2327 C C . VAL A 1 289 ? 12.549 -7.486 -32.617 1.00 91.44 289 VAL A C 1
ATOM 2329 O O . VAL A 1 289 ? 12.048 -6.824 -31.712 1.00 91.44 289 VAL A O 1
ATOM 2332 N N . SER A 1 290 ? 11.990 -8.609 -33.066 1.00 84.69 290 SER A N 1
ATOM 2333 C CA . SER A 1 290 ? 10.724 -9.145 -32.553 1.00 84.69 290 SER A CA 1
ATOM 2334 C C . SER A 1 290 ? 10.916 -10.599 -32.124 1.00 84.69 290 SER A C 1
ATOM 2336 O O . SER A 1 290 ? 11.247 -11.449 -32.949 1.00 84.69 290 SER A O 1
ATOM 2338 N N . LEU A 1 291 ? 10.718 -10.873 -30.833 1.00 82.44 291 LEU A N 1
ATOM 2339 C CA . LEU A 1 291 ? 10.722 -12.214 -30.235 1.00 82.44 291 LEU A CA 1
ATOM 2340 C C . LEU A 1 291 ? 9.408 -12.413 -29.452 1.00 82.44 291 LEU A C 1
ATOM 2342 O O . LEU A 1 291 ? 8.332 -12.273 -30.024 1.00 82.44 291 LEU A O 1
ATOM 2346 N N . SER A 1 292 ? 9.473 -12.698 -28.147 1.00 79.44 292 SER A N 1
ATOM 2347 C CA . SER A 1 292 ? 8.332 -12.638 -27.214 1.00 79.44 292 SER A CA 1
ATOM 2348 C C . SER A 1 292 ? 7.921 -11.207 -26.834 1.00 79.44 292 SER A C 1
ATOM 2350 O O . SER A 1 292 ? 6.908 -11.010 -26.167 1.00 79.44 292 SER A O 1
ATOM 2352 N N . ALA A 1 293 ? 8.714 -10.222 -27.251 1.00 86.69 293 ALA A N 1
ATOM 2353 C CA . ALA A 1 293 ? 8.469 -8.794 -27.129 1.00 86.69 293 ALA A CA 1
ATOM 2354 C C . ALA A 1 293 ? 9.028 -8.081 -28.370 1.00 86.69 293 ALA A C 1
ATOM 2356 O O . ALA A 1 293 ? 9.812 -8.663 -29.131 1.00 86.69 293 ALA A O 1
ATOM 2357 N N . GLU A 1 294 ? 8.628 -6.831 -28.564 1.00 91.81 294 GLU A N 1
ATOM 2358 C CA . GLU A 1 294 ? 9.058 -5.984 -29.667 1.00 91.81 294 GLU A CA 1
ATOM 2359 C C . GLU A 1 294 ? 10.041 -4.912 -29.189 1.00 91.81 294 GLU A C 1
ATOM 2361 O O . GLU A 1 294 ? 9.797 -4.196 -28.219 1.00 91.81 294 GLU A O 1
ATOM 2366 N N . TYR A 1 295 ? 11.152 -4.800 -29.909 1.00 93.44 295 TYR A N 1
ATOM 2367 C CA . TYR A 1 295 ? 12.193 -3.802 -29.713 1.00 93.44 295 TYR A CA 1
ATOM 2368 C C . TYR A 1 295 ? 12.342 -3.014 -31.008 1.00 93.44 295 TYR A C 1
ATOM 2370 O O . TYR A 1 295 ? 12.484 -3.620 -32.072 1.00 93.44 295 TYR A O 1
ATOM 2378 N N . HIS A 1 296 ? 12.334 -1.685 -30.952 1.00 95.81 296 HIS A N 1
ATOM 2379 C CA . HIS A 1 296 ? 12.501 -0.865 -32.153 1.00 95.81 296 HIS A CA 1
ATOM 2380 C C . HIS A 1 296 ? 13.249 0.445 -31.881 1.00 95.81 296 HIS A C 1
ATOM 2382 O O . HIS A 1 296 ? 13.316 0.923 -30.751 1.00 95.81 296 HIS A O 1
ATOM 2388 N N . ILE A 1 297 ? 13.843 1.015 -32.930 1.00 95.94 297 ILE A N 1
ATOM 2389 C CA . ILE A 1 297 ? 14.490 2.329 -32.907 1.00 95.94 297 ILE A CA 1
ATOM 2390 C C . ILE A 1 297 ? 13.596 3.332 -33.631 1.00 95.94 297 ILE A C 1
ATOM 2392 O O . ILE A 1 297 ? 13.254 3.127 -34.797 1.00 95.94 297 ILE A O 1
ATOM 2396 N N . SER A 1 298 ? 13.283 4.450 -32.977 1.00 95.00 298 SER A N 1
ATOM 2397 C CA . SER A 1 298 ? 12.651 5.606 -33.615 1.00 95.00 298 SER A CA 1
ATOM 2398 C C . SER A 1 298 ? 13.487 6.857 -33.352 1.00 95.00 298 SER A C 1
ATOM 2400 O O . SER A 1 298 ? 13.727 7.251 -32.211 1.00 95.00 298 SER A O 1
ATOM 2402 N N . GLY A 1 299 ? 13.996 7.470 -34.424 1.00 90.94 299 GLY A N 1
ATOM 2403 C CA . GLY A 1 299 ? 14.901 8.618 -34.334 1.00 90.94 299 GLY A CA 1
ATOM 2404 C C . GLY A 1 299 ? 16.216 8.277 -33.623 1.00 90.94 299 GLY A C 1
ATOM 2405 O O . GLY A 1 299 ? 17.033 7.530 -34.160 1.00 90.94 299 GLY A O 1
ATOM 2406 N N . SER A 1 300 ? 16.437 8.863 -32.443 1.00 91.81 300 SER A N 1
ATOM 2407 C CA . SER A 1 300 ? 17.602 8.609 -31.582 1.00 91.81 300 SER A CA 1
ATOM 2408 C C . SER A 1 300 ? 17.322 7.633 -30.434 1.00 91.81 300 SER A C 1
ATOM 2410 O O . SER A 1 300 ? 18.244 7.330 -29.676 1.00 91.81 300 SER A O 1
ATOM 2412 N N . THR A 1 301 ? 16.095 7.124 -30.312 1.00 96.06 301 THR A N 1
ATOM 2413 C CA . THR A 1 301 ? 15.605 6.450 -29.104 1.00 96.06 301 THR A CA 1
ATOM 2414 C C . THR A 1 301 ? 15.254 4.989 -29.371 1.00 96.06 301 THR A C 1
ATOM 2416 O O . THR A 1 301 ? 14.684 4.654 -30.411 1.00 96.06 301 THR A O 1
ATOM 2419 N N . ALA A 1 302 ? 15.632 4.118 -28.435 1.00 95.25 302 ALA A N 1
ATOM 2420 C CA . ALA A 1 302 ? 15.296 2.702 -28.421 1.00 95.25 302 ALA A CA 1
ATOM 2421 C C . ALA A 1 302 ? 14.082 2.456 -27.522 1.00 95.25 302 ALA A C 1
ATOM 2423 O O . ALA A 1 302 ? 14.017 2.982 -26.410 1.00 95.25 302 ALA A O 1
ATOM 2424 N N . TYR A 1 303 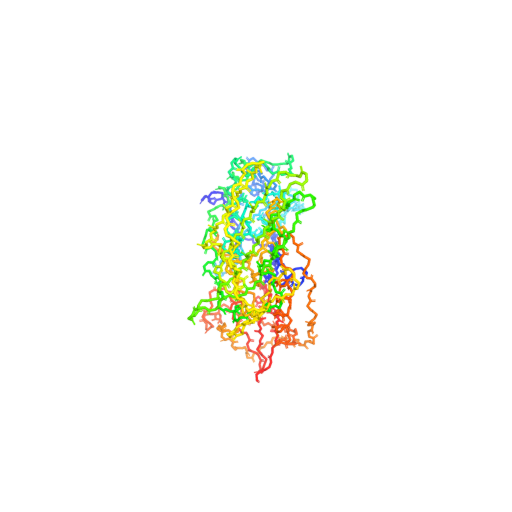? 13.158 1.633 -28.004 1.00 94.88 303 TYR A N 1
ATOM 2425 C CA . TYR A 1 303 ? 11.855 1.383 -27.401 1.00 94.88 303 TYR A CA 1
ATOM 2426 C C . TYR A 1 303 ? 11.603 -0.110 -27.181 1.00 94.88 303 TYR A C 1
ATOM 2428 O O . TYR A 1 303 ? 12.130 -0.954 -27.912 1.00 94.88 303 TYR A O 1
ATOM 2436 N N . TYR A 1 304 ? 10.760 -0.405 -26.193 1.00 92.62 304 TYR A N 1
ATOM 2437 C CA . TYR A 1 304 ? 10.303 -1.731 -25.798 1.00 92.62 304 TYR A CA 1
ATOM 2438 C C . TYR A 1 304 ? 8.777 -1.792 -25.685 1.00 92.62 304 TYR A C 1
ATOM 2440 O O . TYR A 1 304 ? 8.171 -0.975 -24.993 1.00 92.62 304 TYR A O 1
ATOM 2448 N N . SER A 1 305 ? 8.182 -2.818 -26.289 1.00 92.44 305 SER A N 1
ATOM 2449 C CA . SER A 1 305 ? 6.761 -3.151 -26.166 1.00 92.44 305 SER A CA 1
ATOM 2450 C C . SER A 1 305 ? 6.612 -4.638 -25.839 1.00 92.44 305 SER A C 1
ATOM 2452 O O . SER A 1 305 ? 7.009 -5.500 -26.627 1.00 92.44 305 SER A O 1
ATOM 2454 N N . GLY A 1 306 ? 6.064 -4.967 -24.667 1.00 89.56 306 GLY A N 1
ATOM 2455 C CA . GLY A 1 306 ? 5.973 -6.353 -24.201 1.00 89.56 306 GLY A CA 1
ATOM 2456 C C . GLY A 1 306 ? 5.679 -6.529 -22.704 1.00 89.56 306 GLY A C 1
ATOM 2457 O O . GLY A 1 306 ? 5.421 -5.550 -22.001 1.00 89.56 306 GLY A O 1
ATOM 2458 N N . PRO A 1 307 ? 5.684 -7.786 -22.218 1.00 85.75 307 PRO A N 1
ATOM 2459 C CA . PRO A 1 307 ? 5.466 -8.132 -20.812 1.00 85.75 307 PRO A CA 1
ATOM 2460 C C . PRO A 1 307 ? 6.471 -7.478 -19.860 1.00 85.75 307 PRO A C 1
ATOM 2462 O O . PRO A 1 307 ? 7.674 -7.565 -20.089 1.00 85.75 307 PRO A O 1
ATOM 2465 N N . ALA A 1 308 ? 5.999 -6.924 -18.746 1.00 80.00 308 ALA A N 1
ATOM 2466 C CA . ALA A 1 308 ? 6.860 -6.373 -17.703 1.00 80.00 308 ALA A CA 1
ATOM 2467 C C . ALA A 1 308 ? 6.541 -6.930 -16.312 1.00 80.00 308 ALA A C 1
ATOM 2469 O O . ALA A 1 308 ? 5.493 -7.536 -16.071 1.00 80.00 308 ALA A O 1
ATOM 2470 N N . THR A 1 309 ? 7.484 -6.717 -15.401 1.00 77.31 309 THR A N 1
ATOM 2471 C CA . THR A 1 309 ? 7.453 -7.134 -14.001 1.00 77.31 309 THR A CA 1
ATOM 2472 C C . THR A 1 309 ? 7.556 -5.913 -13.090 1.00 77.31 309 THR A C 1
ATOM 2474 O O . THR A 1 309 ? 8.256 -4.951 -13.387 1.00 77.31 309 THR A O 1
ATOM 2477 N N . LEU A 1 310 ? 6.861 -5.944 -11.949 1.00 78.56 310 LEU A N 1
ATOM 2478 C CA . LEU A 1 310 ? 6.981 -4.911 -10.908 1.00 78.56 310 LEU A CA 1
ATOM 2479 C C . LEU A 1 310 ? 8.245 -5.061 -10.037 1.00 78.56 310 LEU A C 1
ATOM 2481 O O . LEU A 1 310 ? 8.324 -4.462 -8.975 1.00 78.56 310 LEU A O 1
ATOM 2485 N N . ASP A 1 311 ? 9.223 -5.883 -10.407 1.00 79.88 311 ASP A N 1
ATOM 2486 C CA . ASP A 1 311 ? 10.437 -6.071 -9.601 1.00 79.88 311 ASP A CA 1
ATOM 2487 C C . ASP A 1 311 ? 11.433 -4.907 -9.712 1.00 79.88 311 ASP A C 1
ATOM 2489 O O . ASP A 1 311 ? 12.216 -4.704 -8.785 1.00 79.88 311 ASP A O 1
ATOM 2493 N N . SER A 1 312 ? 11.378 -4.134 -10.800 1.00 82.00 312 SER A N 1
ATOM 2494 C CA . SER A 1 312 ? 12.255 -2.990 -11.056 1.00 82.00 312 SER A CA 1
ATOM 2495 C C . SER A 1 312 ? 11.527 -1.898 -11.853 1.00 82.00 312 SER A C 1
ATOM 2497 O O . SER A 1 312 ? 11.616 -1.851 -13.080 1.00 82.00 312 SER A O 1
ATOM 2499 N N . ILE A 1 313 ? 10.821 -0.998 -11.162 1.00 83.94 313 ILE A N 1
ATOM 2500 C CA . ILE A 1 313 ? 10.194 0.187 -11.776 1.00 83.94 313 ILE A CA 1
ATOM 2501 C C . ILE A 1 313 ? 11.152 1.383 -11.748 1.00 83.94 313 ILE A C 1
ATOM 2503 O O . ILE A 1 313 ? 11.873 1.569 -10.767 1.00 83.94 313 ILE A O 1
ATOM 2507 N N . GLU A 1 314 ? 11.139 2.207 -12.798 1.00 85.06 314 GLU A N 1
ATOM 2508 C CA . GLU A 1 314 ? 11.911 3.454 -12.837 1.00 85.06 314 GLU A CA 1
ATOM 2509 C C . GLU A 1 314 ? 11.242 4.548 -11.992 1.00 85.06 314 GLU A C 1
ATOM 2511 O O . GLU A 1 314 ? 10.052 4.850 -12.153 1.00 85.06 314 GLU A O 1
ATOM 2516 N N . ILE A 1 315 ? 12.034 5.181 -11.131 1.00 89.12 315 ILE A N 1
ATOM 2517 C CA . ILE A 1 315 ? 11.643 6.314 -10.299 1.00 89.12 315 ILE A CA 1
ATOM 2518 C C . ILE A 1 315 ? 12.587 7.500 -10.493 1.00 89.12 315 ILE A C 1
ATOM 2520 O O . ILE A 1 315 ? 13.751 7.359 -10.867 1.00 89.12 315 ILE A O 1
ATOM 2524 N N . VAL A 1 316 ? 12.080 8.689 -10.192 1.00 90.06 316 VAL A N 1
ATOM 2525 C CA . VAL A 1 316 ? 12.880 9.899 -10.029 1.00 90.06 316 VAL A CA 1
ATOM 2526 C C . VAL A 1 316 ? 13.540 9.850 -8.639 1.00 90.06 316 VAL A C 1
ATOM 2528 O O . VAL A 1 316 ? 12.829 9.737 -7.640 1.00 90.06 316 VAL A O 1
ATOM 2531 N N . PRO A 1 317 ? 14.879 9.931 -8.525 1.00 90.25 317 PRO A N 1
ATOM 2532 C CA . PRO A 1 317 ? 15.537 10.075 -7.229 1.00 90.25 317 PRO A CA 1
ATOM 2533 C C . PRO A 1 317 ? 15.248 11.454 -6.622 1.00 90.25 317 PRO A C 1
ATOM 2535 O O . PRO A 1 317 ? 15.325 12.473 -7.314 1.00 90.25 317 PRO A O 1
ATOM 2538 N N . GLY A 1 318 ? 14.947 11.509 -5.326 1.00 90.38 318 GLY A N 1
ATOM 2539 C CA . GLY A 1 318 ? 14.510 12.743 -4.671 1.00 90.38 318 GLY A CA 1
ATOM 2540 C C . GLY A 1 318 ? 14.003 12.547 -3.245 1.00 90.38 318 GLY A C 1
ATOM 2541 O O . GLY A 1 318 ? 14.053 11.446 -2.699 1.00 90.38 318 GLY A O 1
ATOM 2542 N N . GLU A 1 319 ? 13.518 13.631 -2.639 1.00 90.81 319 GLU A N 1
ATOM 2543 C CA . GLU A 1 319 ? 12.855 13.615 -1.332 1.00 90.81 319 GLU A CA 1
ATOM 2544 C C . GLU A 1 319 ? 11.337 13.723 -1.505 1.00 90.81 319 GLU A C 1
ATOM 2546 O O . GLU A 1 319 ? 10.838 14.647 -2.148 1.00 90.81 319 GLU A O 1
ATOM 2551 N N . TYR A 1 320 ? 10.607 12.787 -0.901 1.00 90.19 320 TYR A N 1
ATOM 2552 C CA . TYR A 1 320 ? 9.158 12.643 -1.031 1.00 90.19 320 TYR A CA 1
ATOM 2553 C C . TYR A 1 320 ? 8.488 12.619 0.338 1.00 90.19 320 TYR A C 1
ATOM 2555 O O . TYR A 1 320 ? 9.040 12.063 1.288 1.00 90.19 320 TYR A O 1
ATOM 2563 N N . LYS A 1 321 ? 7.272 13.165 0.455 1.00 88.81 321 LYS A N 1
ATOM 2564 C CA . LYS A 1 321 ? 6.454 12.978 1.661 1.00 88.81 321 LYS A CA 1
ATOM 2565 C C . LYS A 1 321 ? 6.125 11.492 1.811 1.00 88.81 321 LYS A C 1
ATOM 2567 O O . LYS A 1 321 ? 5.666 10.852 0.865 1.00 88.81 321 LYS A O 1
ATOM 2572 N N . ALA A 1 322 ? 6.377 10.936 2.996 1.00 89.50 322 ALA A N 1
ATOM 2573 C CA . ALA A 1 322 ? 6.322 9.493 3.228 1.00 89.50 322 ALA A CA 1
ATOM 2574 C C . ALA A 1 322 ? 4.930 8.913 2.938 1.00 89.50 322 ALA A C 1
ATOM 2576 O O . ALA A 1 322 ? 4.822 7.821 2.384 1.00 89.50 322 ALA A O 1
ATOM 2577 N N . LYS A 1 323 ? 3.874 9.667 3.269 1.00 88.12 323 LYS A N 1
ATOM 2578 C CA . LYS A 1 323 ? 2.477 9.314 2.991 1.00 88.12 323 LYS A CA 1
ATOM 2579 C C . LYS A 1 323 ? 2.172 9.228 1.491 1.00 88.12 323 LYS A C 1
ATOM 2581 O O . LYS A 1 323 ? 1.570 8.249 1.058 1.00 88.12 323 LYS A O 1
ATOM 2586 N N . ASP A 1 324 ? 2.607 10.216 0.714 1.00 86.81 324 ASP A N 1
ATOM 2587 C CA . ASP A 1 324 ? 2.307 10.303 -0.720 1.00 86.81 324 ASP A CA 1
ATOM 2588 C C . ASP A 1 324 ? 3.048 9.208 -1.494 1.00 86.81 324 ASP A C 1
ATOM 2590 O O . ASP A 1 324 ? 2.456 8.519 -2.324 1.00 86.81 324 ASP A O 1
ATOM 2594 N N . LEU A 1 325 ? 4.319 8.977 -1.146 1.00 88.62 325 LEU A N 1
ATOM 2595 C CA . LEU A 1 325 ? 5.111 7.879 -1.695 1.00 88.62 325 LEU A CA 1
ATOM 2596 C C . LEU A 1 325 ? 4.516 6.512 -1.324 1.00 88.62 325 LEU A C 1
ATOM 2598 O O . LEU A 1 325 ? 4.394 5.645 -2.184 1.00 88.62 325 LEU A O 1
ATOM 2602 N N . LEU A 1 326 ? 4.106 6.309 -0.067 1.00 89.25 326 LEU A N 1
ATOM 2603 C CA . LEU A 1 326 ? 3.450 5.071 0.365 1.00 89.25 326 LEU A CA 1
ATOM 2604 C C . LEU A 1 326 ? 2.171 4.802 -0.444 1.00 89.25 326 LEU A C 1
ATOM 2606 O O . LEU A 1 326 ? 1.973 3.685 -0.923 1.00 89.25 326 LEU A O 1
ATOM 2610 N N . GLY A 1 327 ? 1.340 5.831 -0.635 1.00 84.75 327 GLY A N 1
ATOM 2611 C CA . GLY A 1 327 ? 0.135 5.760 -1.461 1.00 84.75 327 GLY A CA 1
ATOM 2612 C C . GLY A 1 327 ? 0.441 5.445 -2.927 1.00 84.75 327 GLY A C 1
ATOM 2613 O O . GLY A 1 327 ? -0.217 4.589 -3.516 1.00 84.75 327 GLY A O 1
ATOM 2614 N N . GLU A 1 328 ? 1.469 6.070 -3.509 1.00 85.00 328 GLU A N 1
ATOM 2615 C CA . GLU A 1 328 ? 1.897 5.766 -4.875 1.00 85.00 328 GLU A CA 1
ATOM 2616 C C . GLU A 1 328 ? 2.372 4.317 -5.017 1.00 85.00 328 GLU A C 1
ATOM 2618 O O . GLU A 1 328 ? 1.897 3.636 -5.920 1.00 85.00 328 GLU A O 1
ATOM 2623 N N . LEU A 1 329 ? 3.249 3.812 -4.142 1.00 88.38 329 LEU A N 1
ATOM 2624 C CA . LEU A 1 329 ? 3.777 2.447 -4.270 1.00 88.38 329 LEU A CA 1
ATOM 2625 C C . LEU A 1 329 ? 2.682 1.381 -4.107 1.00 88.38 329 LEU A C 1
ATOM 2627 O O . LEU A 1 329 ? 2.670 0.403 -4.855 1.00 88.38 329 LEU A O 1
ATOM 2631 N N . LEU A 1 330 ? 1.723 1.590 -3.198 1.00 86.31 330 LEU A N 1
ATOM 2632 C CA . LEU A 1 330 ? 0.547 0.721 -3.057 1.00 86.31 330 LEU A CA 1
ATOM 2633 C C . LEU A 1 330 ? -0.333 0.745 -4.317 1.00 86.31 330 LEU A C 1
ATOM 2635 O O . LEU A 1 330 ? -0.737 -0.306 -4.820 1.00 86.31 330 LEU A O 1
ATOM 2639 N N . ARG A 1 331 ? -0.565 1.936 -4.882 1.00 81.06 331 ARG A N 1
ATOM 2640 C CA . ARG A 1 331 ? -1.306 2.149 -6.136 1.00 81.06 331 ARG A CA 1
ATOM 2641 C C . ARG A 1 331 ? -0.556 1.649 -7.376 1.00 81.06 331 ARG A C 1
ATOM 2643 O O . ARG A 1 331 ? -1.193 1.310 -8.365 1.00 81.06 331 ARG A O 1
ATOM 2650 N N . VAL A 1 332 ? 0.769 1.567 -7.353 1.00 83.62 332 VAL A N 1
ATOM 2651 C CA . VAL A 1 332 ? 1.573 0.951 -8.423 1.00 83.62 332 VAL A CA 1
ATOM 2652 C C . VAL A 1 332 ? 1.536 -0.575 -8.336 1.00 83.62 332 VAL A C 1
ATOM 2654 O O . VAL A 1 332 ? 1.637 -1.236 -9.361 1.00 83.62 332 VAL A O 1
ATOM 2657 N N . ALA A 1 333 ? 1.346 -1.137 -7.139 1.00 83.56 333 ALA A N 1
ATOM 2658 C CA . ALA A 1 333 ? 1.375 -2.576 -6.893 1.00 83.56 333 ALA A CA 1
ATOM 2659 C C . ALA A 1 333 ? -0.002 -3.249 -6.718 1.00 83.56 333 ALA A C 1
ATOM 2661 O O . ALA A 1 333 ? -0.056 -4.412 -6.334 1.00 83.56 333 ALA A O 1
ATOM 2662 N N . ASN A 1 334 ? -1.131 -2.579 -6.979 1.00 82.38 334 ASN A N 1
ATOM 2663 C CA . ASN A 1 334 ? -2.484 -3.074 -6.649 1.00 82.38 334 ASN A CA 1
ATOM 2664 C C . ASN A 1 334 ? -2.562 -3.649 -5.225 1.00 82.38 334 ASN A C 1
ATOM 2666 O O . ASN A 1 334 ? -3.082 -4.746 -5.003 1.00 82.38 334 ASN A O 1
ATOM 2670 N N . ALA A 1 335 ? -1.929 -2.960 -4.281 1.00 85.50 335 ALA A N 1
ATOM 2671 C CA . ALA A 1 335 ? -1.639 -3.504 -2.972 1.00 85.50 335 ALA A CA 1
ATOM 2672 C C . ALA A 1 335 ? -2.381 -2.748 -1.873 1.00 85.50 335 ALA A C 1
ATOM 2674 O O . ALA A 1 335 ? -2.560 -1.532 -1.940 1.00 85.50 335 ALA A O 1
ATOM 2675 N N . VAL A 1 336 ? -2.759 -3.481 -0.831 1.00 86.75 336 VAL A N 1
ATOM 2676 C CA . VAL A 1 336 ? -3.244 -2.935 0.437 1.00 86.75 336 VAL A CA 1
ATOM 2677 C C . VAL A 1 336 ? -2.335 -3.362 1.573 1.00 86.75 336 VAL A C 1
ATOM 2679 O O . VAL A 1 336 ? -1.726 -4.435 1.535 1.00 86.75 336 VAL A O 1
ATOM 2682 N N . ILE A 1 337 ? -2.249 -2.518 2.596 1.00 88.44 337 ILE A N 1
ATOM 2683 C CA . ILE A 1 337 ? -1.622 -2.877 3.861 1.00 88.44 337 ILE A CA 1
ATOM 2684 C C . ILE A 1 337 ? -2.709 -3.485 4.749 1.00 88.44 337 ILE A C 1
ATOM 2686 O O . ILE A 1 337 ? -3.845 -3.037 4.749 1.00 88.44 337 ILE A O 1
ATOM 2690 N N . THR A 1 338 ? -2.400 -4.501 5.541 1.00 86.75 338 THR A N 1
ATOM 2691 C CA . THR A 1 338 ? -3.323 -4.989 6.576 1.00 86.75 338 THR A CA 1
ATOM 2692 C C . THR A 1 338 ? -2.574 -5.163 7.881 1.00 86.75 338 THR A C 1
ATOM 2694 O O . THR A 1 338 ? -1.437 -5.639 7.866 1.00 86.75 338 THR A O 1
ATOM 2697 N N . VAL A 1 339 ? -3.210 -4.809 8.996 1.00 85.81 339 VAL A N 1
ATOM 2698 C CA . VAL A 1 339 ? -2.652 -4.976 10.340 1.00 85.81 339 VAL A CA 1
ATOM 2699 C C . VAL A 1 339 ? -3.385 -6.108 11.046 1.00 85.81 339 VAL A C 1
ATOM 2701 O O . VAL A 1 339 ? -4.594 -6.032 11.238 1.00 85.81 339 VAL A O 1
ATOM 2704 N N . ASP A 1 340 ? -2.647 -7.126 11.472 1.00 81.62 340 ASP A N 1
ATOM 2705 C CA . ASP A 1 340 ? -3.141 -8.181 12.355 1.00 81.62 340 ASP A CA 1
ATOM 2706 C C . ASP A 1 340 ? -2.094 -8.467 13.443 1.00 81.62 340 ASP A C 1
ATOM 2708 O O . ASP A 1 340 ? -0.913 -8.640 13.151 1.00 81.62 340 ASP A O 1
ATOM 2712 N N . ASN A 1 341 ? -2.517 -8.466 14.712 1.00 77.50 341 ASN A N 1
ATOM 2713 C CA . ASN A 1 341 ? -1.684 -8.789 15.877 1.00 77.50 341 ASN A CA 1
ATOM 2714 C C . ASN A 1 341 ? -0.281 -8.129 15.857 1.00 77.50 341 ASN A C 1
ATOM 2716 O O . ASN A 1 341 ? 0.747 -8.800 15.965 1.00 77.50 341 ASN A O 1
ATOM 2720 N N . TYR A 1 342 ? -0.244 -6.794 15.722 1.00 83.69 342 TYR A N 1
ATOM 2721 C CA . TYR A 1 342 ? 0.962 -5.953 15.540 1.00 83.69 342 TYR A CA 1
ATOM 2722 C C . TYR A 1 342 ? 1.761 -6.167 14.242 1.00 83.69 342 TYR A C 1
ATOM 2724 O O . TYR A 1 342 ? 2.714 -5.426 13.994 1.00 83.69 342 TYR A O 1
ATOM 2732 N N . SER A 1 343 ? 1.409 -7.150 13.420 1.00 89.62 343 SER A N 1
ATOM 2733 C CA . SER A 1 343 ? 2.094 -7.454 12.170 1.00 89.62 343 SER A CA 1
ATOM 2734 C C . SER A 1 343 ? 1.411 -6.768 10.993 1.00 89.62 343 SER A C 1
ATOM 2736 O O . SER A 1 343 ? 0.198 -6.842 10.808 1.00 89.62 343 SER A O 1
ATOM 2738 N N . PHE A 1 344 ? 2.223 -6.083 10.201 1.00 91.56 344 PHE A N 1
ATOM 2739 C CA . PHE A 1 344 ? 1.861 -5.502 8.924 1.00 91.56 344 PHE A CA 1
ATOM 2740 C C . PHE A 1 344 ? 2.075 -6.544 7.834 1.00 91.56 344 PHE A C 1
ATOM 2742 O O . PHE A 1 344 ? 3.104 -7.220 7.794 1.00 91.56 344 PHE A O 1
ATOM 2749 N N . TYR A 1 345 ? 1.119 -6.617 6.921 1.00 91.62 345 TYR A N 1
ATOM 2750 C CA . TYR A 1 345 ? 1.157 -7.455 5.732 1.00 91.62 345 TYR A CA 1
ATOM 2751 C C . TYR A 1 345 ? 0.822 -6.588 4.525 1.00 91.62 345 TYR A C 1
ATOM 2753 O O . TYR A 1 345 ? 0.006 -5.677 4.638 1.00 91.62 345 TYR A O 1
ATOM 2761 N N . ILE A 1 346 ? 1.439 -6.865 3.381 1.00 91.25 346 ILE A N 1
ATOM 2762 C CA . ILE A 1 346 ? 1.080 -6.254 2.101 1.00 91.25 346 ILE A CA 1
ATOM 2763 C C . ILE A 1 346 ? 0.421 -7.352 1.274 1.00 91.25 346 ILE A C 1
ATOM 2765 O O . ILE A 1 346 ? 1.008 -8.419 1.105 1.00 91.25 346 ILE A O 1
ATOM 2769 N N . LYS A 1 347 ? -0.803 -7.118 0.802 1.00 87.62 347 LYS A N 1
ATOM 2770 C CA . LYS A 1 347 ? -1.604 -8.092 0.048 1.00 87.62 347 LYS A CA 1
ATOM 2771 C C . LYS A 1 347 ? -2.050 -7.495 -1.278 1.00 87.62 347 LYS A C 1
ATOM 2773 O O . LYS A 1 347 ? -2.194 -6.280 -1.386 1.00 87.62 347 LYS A O 1
ATOM 2778 N N . ASN A 1 348 ? -2.292 -8.342 -2.273 1.00 83.81 348 ASN A N 1
ATOM 2779 C CA . ASN A 1 348 ? -3.010 -7.950 -3.483 1.00 83.81 348 ASN A CA 1
ATOM 2780 C C . ASN A 1 348 ? -4.436 -7.519 -3.096 1.00 83.81 348 ASN A C 1
ATOM 2782 O O . ASN A 1 348 ? -5.080 -8.196 -2.298 1.00 83.81 348 ASN A O 1
ATOM 2786 N N . ARG A 1 349 ? -4.933 -6.407 -3.647 1.00 78.19 349 ARG A N 1
ATOM 2787 C CA . ARG A 1 349 ? -6.288 -5.901 -3.365 1.00 78.19 349 ARG A CA 1
ATOM 2788 C C . ARG A 1 349 ? -7.385 -6.735 -4.034 1.00 78.19 349 ARG A C 1
ATOM 2790 O O . ARG A 1 349 ? -8.505 -6.784 -3.544 1.00 78.19 349 ARG A O 1
ATOM 2797 N N . GLN A 1 350 ? -7.065 -7.376 -5.155 1.00 74.69 350 GLN A N 1
ATOM 2798 C CA . GLN A 1 350 ? -7.935 -8.321 -5.853 1.00 74.69 350 GLN A CA 1
ATOM 2799 C C . GLN A 1 350 ? -7.120 -9.580 -6.169 1.00 74.69 350 GLN A C 1
ATOM 2801 O O . GLN A 1 350 ? -6.010 -9.481 -6.698 1.00 74.69 350 GLN A O 1
ATOM 2806 N N . ASP A 1 351 ? -7.659 -10.746 -5.814 1.00 73.50 351 ASP A N 1
ATOM 2807 C CA . ASP A 1 351 ? -7.122 -12.064 -6.154 1.00 73.50 351 ASP A CA 1
ATOM 2808 C C . ASP A 1 351 ? -8.298 -13.022 -6.403 1.00 73.50 351 ASP A C 1
ATOM 2810 O O . ASP A 1 351 ? -9.211 -13.139 -5.585 1.00 73.50 351 ASP A O 1
ATOM 2814 N N . ASP A 1 352 ? -8.278 -13.680 -7.559 1.00 69.69 352 ASP A N 1
ATOM 2815 C CA . ASP A 1 352 ? -9.370 -14.509 -8.074 1.00 69.69 352 ASP A CA 1
ATOM 2816 C C . ASP A 1 352 ? -9.239 -15.983 -7.634 1.00 69.69 352 ASP A C 1
ATOM 2818 O O . ASP A 1 352 ? -10.125 -16.791 -7.897 1.00 69.69 352 ASP A O 1
ATOM 2822 N N . GLU A 1 353 ? -8.148 -16.351 -6.949 1.00 76.06 353 GLU A N 1
ATOM 2823 C CA . GLU A 1 353 ? -7.925 -17.700 -6.392 1.00 76.06 353 GLU A CA 1
ATOM 2824 C C . GLU A 1 353 ? -8.112 -17.752 -4.861 1.00 76.06 353 GLU A C 1
ATOM 2826 O O . GLU A 1 353 ? -7.652 -18.692 -4.204 1.00 76.06 353 GLU A O 1
ATOM 2831 N N . LEU A 1 354 ? -8.762 -16.745 -4.266 1.00 82.12 354 LEU A N 1
ATOM 2832 C CA . LEU A 1 354 ? -9.095 -16.766 -2.841 1.00 82.12 354 LEU A CA 1
ATOM 2833 C C . LEU A 1 354 ? -10.068 -17.921 -2.512 1.00 82.12 354 LEU A C 1
ATOM 2835 O O . LEU A 1 354 ? -10.873 -18.316 -3.359 1.00 82.12 354 LEU A O 1
ATOM 2839 N N . PRO A 1 355 ? -10.039 -18.463 -1.278 1.00 87.12 355 PRO A N 1
ATOM 2840 C CA . PRO A 1 355 ? -11.003 -19.462 -0.823 1.00 87.12 355 PRO A CA 1
ATOM 2841 C C . PRO A 1 355 ? -12.452 -19.020 -1.053 1.00 87.12 355 PRO A C 1
ATOM 2843 O O . PRO A 1 355 ? -12.819 -17.896 -0.719 1.00 87.12 355 PRO A O 1
ATOM 2846 N N . VAL A 1 356 ? -13.279 -19.914 -1.592 1.00 89.06 356 VAL A N 1
ATOM 2847 C CA . VAL A 1 356 ? -14.690 -19.640 -1.892 1.00 89.06 356 VAL A CA 1
ATOM 2848 C C . VAL A 1 356 ? -15.571 -20.037 -0.706 1.00 89.06 356 VAL A C 1
ATOM 2850 O O . VAL A 1 356 ? -15.490 -21.170 -0.228 1.00 89.06 356 VAL A O 1
ATOM 2853 N N . LEU A 1 357 ? -16.432 -19.123 -0.254 1.00 87.94 357 LEU A N 1
ATOM 2854 C CA . LEU A 1 357 ? -17.389 -19.327 0.835 1.00 87.94 357 LEU A CA 1
ATOM 2855 C C . LEU A 1 357 ? -18.815 -19.068 0.341 1.00 87.94 357 LEU A C 1
ATOM 2857 O O . LEU A 1 357 ? -19.115 -18.000 -0.186 1.00 87.94 357 LEU A O 1
ATOM 2861 N N . HIS A 1 358 ? -19.705 -20.043 0.528 1.00 85.62 358 HIS A N 1
ATOM 2862 C CA . HIS A 1 358 ? -21.093 -19.963 0.071 1.00 85.62 358 HIS A CA 1
ATOM 2863 C C . HIS A 1 358 ? -22.028 -19.492 1.187 1.00 85.62 358 HIS A C 1
ATOM 2865 O O . HIS A 1 358 ? -22.046 -20.073 2.272 1.00 85.62 358 HIS A O 1
ATOM 2871 N N . PHE A 1 359 ? -22.856 -18.493 0.884 1.00 81.00 359 PHE A N 1
ATOM 2872 C CA . PHE A 1 359 ? -23.885 -17.961 1.773 1.00 81.00 359 PHE A CA 1
ATOM 2873 C C . PHE A 1 359 ? -25.270 -18.340 1.241 1.00 81.00 359 PHE A C 1
ATOM 2875 O O . PHE A 1 359 ? -25.541 -18.215 0.048 1.00 81.00 359 PHE A O 1
ATOM 2882 N N . ALA A 1 360 ? -26.138 -18.846 2.121 1.00 71.62 360 ALA A N 1
ATOM 2883 C CA . ALA A 1 360 ? -27.416 -19.446 1.726 1.00 71.62 360 ALA A CA 1
ATOM 2884 C C . ALA A 1 360 ? -28.652 -18.566 1.991 1.00 71.62 360 ALA A C 1
ATOM 2886 O O . ALA A 1 360 ? -29.682 -18.797 1.364 1.00 71.62 360 ALA A O 1
ATOM 2887 N N . ASP A 1 361 ? -28.567 -17.606 2.918 1.00 69.44 361 ASP A N 1
ATOM 2888 C CA . ASP A 1 361 ? -29.718 -16.824 3.400 1.00 69.44 361 ASP A CA 1
ATOM 2889 C C . ASP A 1 361 ? -29.264 -15.445 3.939 1.00 69.44 361 ASP A C 1
ATOM 2891 O O . ASP A 1 361 ? -29.109 -15.273 5.150 1.00 69.44 361 ASP A O 1
ATOM 2895 N N . PRO A 1 362 ? -28.929 -14.473 3.066 1.00 81.38 362 PRO A N 1
ATOM 2896 C CA . PRO A 1 362 ? -28.603 -13.116 3.490 1.00 81.38 362 PRO A CA 1
ATOM 2897 C C . PRO A 1 362 ? -29.862 -12.345 3.903 1.00 81.38 362 PRO A C 1
ATOM 2899 O O . PRO A 1 362 ? -30.957 -12.572 3.390 1.00 81.38 362 PRO A O 1
ATOM 2902 N N . ILE A 1 363 ? -29.679 -11.364 4.785 1.00 85.12 363 ILE A N 1
ATOM 2903 C CA . ILE A 1 363 ? -30.721 -10.408 5.183 1.00 85.12 363 ILE A CA 1
ATOM 2904 C C . ILE A 1 363 ? -31.110 -9.541 3.979 1.00 85.12 363 ILE A C 1
ATOM 2906 O O . ILE A 1 363 ? -32.289 -9.273 3.747 1.00 85.12 363 ILE A O 1
ATOM 2910 N N . GLU A 1 364 ? -30.101 -9.093 3.230 1.00 89.44 364 GLU A N 1
ATOM 2911 C CA . GLU A 1 364 ? -30.234 -8.164 2.114 1.00 89.44 364 GLU A CA 1
ATOM 2912 C C . GLU A 1 364 ? -29.092 -8.380 1.113 1.00 89.44 364 GLU A C 1
ATOM 2914 O O . GLU A 1 364 ? -27.959 -8.687 1.497 1.00 89.44 364 GLU A O 1
ATOM 2919 N N . PHE A 1 365 ? -29.399 -8.228 -0.174 1.00 91.12 365 PHE A N 1
ATOM 2920 C CA . PHE A 1 365 ? -28.423 -8.263 -1.257 1.00 91.12 365 PHE A CA 1
ATOM 2921 C C . PHE A 1 365 ? -28.763 -7.177 -2.280 1.00 91.12 365 PHE A C 1
ATOM 2923 O O . PHE A 1 365 ? -29.840 -7.205 -2.880 1.00 91.12 365 PHE A O 1
ATOM 2930 N N . GLU A 1 366 ? -27.841 -6.237 -2.473 1.00 93.50 366 GLU A N 1
ATOM 2931 C CA . GLU A 1 366 ? -27.923 -5.170 -3.471 1.00 93.50 366 GLU A CA 1
ATOM 2932 C C . GLU A 1 366 ? -26.848 -5.403 -4.544 1.00 93.50 366 GLU A C 1
ATOM 2934 O O . GLU A 1 366 ? -25.729 -5.831 -4.241 1.00 93.50 366 GLU A O 1
ATOM 2939 N N . LEU A 1 367 ? -27.193 -5.135 -5.805 1.00 93.88 367 LEU A N 1
ATOM 2940 C CA . LEU A 1 367 ? -26.301 -5.290 -6.951 1.00 93.88 367 LEU A CA 1
ATOM 2941 C C . LEU A 1 367 ? -26.528 -4.139 -7.932 1.00 93.88 367 LEU A C 1
ATOM 2943 O O . LEU A 1 367 ? -27.591 -4.051 -8.551 1.00 93.88 367 LEU A O 1
ATOM 2947 N N . ASP A 1 368 ? -25.511 -3.304 -8.102 1.00 92.12 368 ASP A N 1
ATOM 2948 C CA . ASP A 1 368 ? -25.539 -2.132 -8.971 1.00 92.12 368 ASP A CA 1
ATOM 2949 C C . ASP A 1 368 ? -24.515 -2.238 -10.106 1.00 92.12 368 ASP A C 1
ATOM 2951 O O . ASP A 1 368 ? -23.521 -2.966 -10.039 1.00 92.12 368 ASP A O 1
ATOM 2955 N N . GLN A 1 369 ? -24.762 -1.499 -11.190 1.00 89.81 369 GLN A N 1
ATOM 2956 C CA . GLN A 1 369 ? -23.811 -1.396 -12.293 1.00 89.81 369 GLN A CA 1
ATOM 2957 C C . GLN A 1 369 ? -22.619 -0.549 -11.852 1.00 89.81 369 GLN A C 1
ATOM 2959 O O . GLN A 1 369 ? -22.762 0.650 -11.615 1.00 89.81 369 GLN A O 1
ATOM 2964 N N . ALA A 1 370 ? -21.446 -1.170 -11.801 1.00 84.06 370 ALA A N 1
ATOM 2965 C CA . ALA A 1 370 ? -20.266 -0.537 -11.251 1.00 84.06 370 ALA A CA 1
ATOM 2966 C C . ALA A 1 370 ? -19.659 0.521 -12.170 1.00 84.06 370 ALA A C 1
ATOM 2968 O O . ALA A 1 370 ? -19.733 0.400 -13.401 1.00 84.06 370 ALA A O 1
ATOM 2969 N N . ASP A 1 371 ? -18.953 1.492 -11.582 1.00 79.31 371 ASP A N 1
ATOM 2970 C CA . ASP A 1 371 ? -18.031 2.309 -12.369 1.00 79.31 371 ASP A CA 1
ATOM 2971 C C . ASP A 1 371 ? -16.808 1.473 -12.794 1.00 79.31 371 ASP A C 1
ATOM 2973 O O . ASP A 1 371 ? -16.239 0.688 -12.028 1.00 79.31 371 ASP A O 1
ATOM 2977 N N . ILE A 1 372 ? -16.430 1.637 -14.058 1.00 72.19 372 ILE A N 1
ATOM 2978 C CA . ILE A 1 372 ? -15.281 1.008 -14.722 1.00 72.19 372 ILE A CA 1
ATOM 2979 C C . ILE A 1 372 ? -14.304 2.065 -15.259 1.00 72.19 372 ILE A C 1
ATOM 2981 O O . ILE A 1 372 ? -13.402 1.751 -16.043 1.00 72.19 372 ILE A O 1
ATOM 2985 N N . SER A 1 373 ? -14.493 3.336 -14.888 1.00 68.75 373 SER A N 1
ATOM 2986 C CA . SER A 1 373 ? -13.554 4.400 -15.205 1.00 68.75 373 SER A CA 1
ATOM 2987 C C . SER A 1 373 ? -12.194 4.100 -14.559 1.00 68.75 373 SER A C 1
ATOM 2989 O O . SER A 1 373 ? -12.072 3.841 -13.364 1.00 68.75 373 SER A O 1
ATOM 2991 N N . SER A 1 374 ? -11.140 4.077 -15.379 1.00 62.50 374 SER A N 1
ATOM 2992 C CA . SER A 1 374 ? -9.776 4.007 -14.855 1.00 62.50 374 SER A CA 1
ATOM 2993 C C . SER A 1 374 ? -9.379 5.400 -14.383 1.00 62.50 374 SER A C 1
ATOM 2995 O O . SER A 1 374 ? -9.475 6.328 -15.192 1.00 62.50 374 SER A O 1
ATOM 2997 N N . PRO A 1 375 ? -8.855 5.564 -13.158 1.00 58.19 375 PRO A N 1
ATOM 2998 C CA . PRO A 1 375 ? -8.275 6.833 -12.752 1.00 58.19 375 PRO A CA 1
ATOM 2999 C C . PRO A 1 375 ? -7.049 7.168 -13.615 1.00 58.19 375 PRO A C 1
ATOM 3001 O O . PRO A 1 375 ? -6.301 6.279 -14.049 1.00 58.19 375 PRO A O 1
ATOM 3004 N N . GLU A 1 376 ? -6.833 8.464 -13.844 1.00 61.25 376 GLU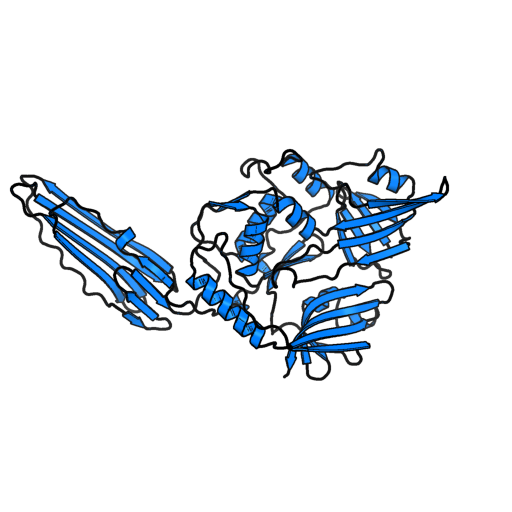 A N 1
ATOM 3005 C CA . GLU A 1 376 ? -5.572 8.980 -14.374 1.00 61.25 376 GLU A CA 1
ATOM 3006 C C . GLU A 1 376 ? -4.518 8.937 -13.259 1.00 61.25 376 GLU A C 1
ATOM 3008 O O . GLU A 1 376 ? -4.699 9.494 -12.174 1.00 61.25 376 GLU A O 1
ATOM 3013 N N . LEU A 1 377 ? -3.405 8.245 -13.506 1.00 64.62 377 LEU A N 1
ATOM 3014 C CA . LEU A 1 377 ? -2.325 8.127 -12.534 1.00 64.62 377 LEU A CA 1
ATOM 3015 C C . LEU A 1 377 ? -1.388 9.328 -12.647 1.00 64.62 377 LEU A C 1
ATOM 3017 O O . LEU A 1 377 ? -0.448 9.311 -13.436 1.00 64.62 377 LEU A O 1
ATOM 3021 N N . THR A 1 378 ? -1.597 10.347 -11.816 1.00 66.44 378 THR A N 1
ATOM 3022 C CA . THR A 1 378 ? -0.578 11.385 -11.599 1.00 66.44 378 THR A CA 1
ATOM 3023 C C . THR A 1 378 ? 0.617 10.763 -10.864 1.00 66.44 378 THR A C 1
ATOM 3025 O O . THR A 1 378 ? 0.417 10.282 -9.738 1.00 66.44 378 THR A O 1
ATOM 3028 N N . PRO A 1 379 ? 1.833 10.732 -11.444 1.00 74.44 379 PRO A N 1
ATOM 3029 C CA . PRO A 1 379 ? 3.017 10.247 -10.744 1.00 74.44 379 PRO A CA 1
ATOM 3030 C C . PRO A 1 379 ? 3.452 11.209 -9.639 1.00 74.44 379 PRO A C 1
ATOM 3032 O O . PRO A 1 379 ? 3.345 12.428 -9.777 1.00 74.44 379 PRO A O 1
ATOM 3035 N N . VAL A 1 380 ? 3.983 10.640 -8.561 1.00 79.94 380 VAL A N 1
ATOM 3036 C CA . VAL A 1 380 ? 4.685 11.350 -7.487 1.00 79.94 380 VAL A CA 1
ATOM 3037 C C . VAL A 1 380 ? 6.190 11.123 -7.652 1.00 79.94 380 VAL A C 1
ATOM 3039 O O . VAL A 1 380 ? 6.938 12.093 -7.759 1.00 79.94 380 VAL A O 1
ATOM 3042 N N . ALA A 1 381 ? 6.623 9.864 -7.759 1.00 82.19 381 ALA A N 1
ATOM 3043 C CA . ALA A 1 381 ? 8.007 9.459 -7.988 1.00 82.19 381 ALA A CA 1
ATOM 3044 C C . ALA A 1 381 ? 8.200 8.560 -9.225 1.00 82.19 381 ALA A C 1
ATOM 3046 O O . ALA A 1 381 ? 9.317 8.510 -9.736 1.00 82.19 381 ALA A O 1
ATOM 3047 N N . VAL A 1 382 ? 7.176 7.867 -9.746 1.00 81.00 382 VAL A N 1
ATOM 3048 C CA . VAL A 1 382 ? 7.339 7.008 -10.943 1.00 81.00 382 VAL A CA 1
ATOM 3049 C C . VAL A 1 382 ? 7.673 7.844 -12.182 1.00 81.00 382 VAL A C 1
ATOM 3051 O O . VAL A 1 382 ? 6.910 8.723 -12.575 1.00 81.00 382 VAL A O 1
ATOM 3054 N N . ALA A 1 383 ? 8.803 7.546 -12.830 1.00 76.19 383 ALA A N 1
ATOM 3055 C CA . ALA A 1 383 ? 9.308 8.342 -13.953 1.00 76.19 383 ALA A CA 1
ATOM 3056 C C . ALA A 1 383 ? 8.678 7.970 -15.309 1.00 76.19 383 ALA A C 1
ATOM 3058 O O . ALA A 1 383 ? 8.565 8.811 -16.203 1.00 76.19 383 ALA A O 1
ATOM 3059 N N . SER A 1 384 ? 8.280 6.706 -15.486 1.00 82.88 384 SER A N 1
ATOM 3060 C CA . SER A 1 384 ? 7.906 6.171 -16.797 1.00 82.88 384 SER A CA 1
ATOM 3061 C C . SER A 1 384 ? 6.395 6.202 -17.042 1.00 82.88 384 SER A C 1
ATOM 3063 O O . SER A 1 384 ? 5.652 5.376 -16.510 1.00 82.88 384 SER A O 1
ATOM 3065 N N . GLN A 1 385 ? 5.933 7.094 -17.926 1.00 83.69 385 GLN A N 1
ATOM 3066 C CA . GLN A 1 385 ? 4.519 7.148 -18.334 1.00 83.69 385 GLN A CA 1
ATOM 3067 C C . GLN A 1 385 ? 4.034 5.817 -18.933 1.00 83.69 385 GLN A C 1
ATOM 3069 O O . GLN A 1 385 ? 2.929 5.384 -18.633 1.00 83.69 385 GLN A O 1
ATOM 3074 N N . ALA A 1 386 ? 4.879 5.115 -19.698 1.00 83.75 386 ALA A N 1
ATOM 3075 C CA . ALA A 1 386 ? 4.544 3.805 -20.265 1.00 83.75 386 ALA A CA 1
ATOM 3076 C C . ALA A 1 386 ? 4.243 2.744 -19.187 1.00 83.75 386 ALA A C 1
ATOM 3078 O O . ALA A 1 386 ? 3.436 1.844 -19.420 1.00 83.75 386 ALA A O 1
ATOM 3079 N N . VAL A 1 387 ? 4.865 2.855 -18.005 1.00 83.81 387 VAL A N 1
ATOM 3080 C CA . VAL A 1 387 ? 4.539 2.016 -16.842 1.00 83.81 387 VAL A CA 1
ATOM 3081 C C . VAL A 1 387 ? 3.166 2.409 -16.296 1.00 83.81 387 VAL A C 1
ATOM 3083 O O . VAL A 1 387 ? 2.312 1.540 -16.162 1.00 83.81 387 VAL A O 1
ATOM 3086 N N . LEU A 1 388 ? 2.908 3.700 -16.065 1.00 82.31 388 LEU A N 1
ATOM 3087 C CA . LEU A 1 388 ? 1.613 4.190 -15.566 1.00 82.31 388 LEU A CA 1
ATOM 3088 C C . LEU A 1 388 ? 0.446 3.817 -16.495 1.00 82.31 388 LEU A C 1
ATOM 3090 O O . LEU A 1 388 ? -0.552 3.272 -16.034 1.00 82.31 388 LEU A O 1
ATOM 3094 N N . ASP A 1 389 ? 0.587 4.025 -17.804 1.00 83.19 389 ASP A N 1
ATOM 3095 C CA . ASP A 1 389 ? -0.444 3.698 -18.795 1.00 83.19 389 ASP A CA 1
ATOM 3096 C C . ASP A 1 389 ? -0.755 2.193 -18.813 1.00 83.19 389 ASP A C 1
ATOM 3098 O O . ASP A 1 389 ? -1.917 1.784 -18.899 1.00 83.19 389 ASP A O 1
ATOM 3102 N N . ALA A 1 390 ? 0.277 1.351 -18.694 1.00 83.31 390 ALA A N 1
ATOM 3103 C CA . ALA A 1 390 ? 0.120 -0.097 -18.625 1.00 83.31 390 ALA A CA 1
ATOM 3104 C C . ALA A 1 390 ? -0.552 -0.551 -17.316 1.00 83.31 390 ALA A C 1
ATOM 3106 O O . ALA A 1 390 ? -1.370 -1.473 -17.343 1.00 83.31 390 ALA A O 1
ATOM 3107 N N . ILE A 1 391 ? -0.261 0.125 -16.200 1.00 81.56 391 ILE A N 1
ATOM 3108 C CA . ILE A 1 391 ? -0.914 -0.078 -14.901 1.00 81.56 391 ILE A CA 1
ATOM 3109 C C . ILE A 1 391 ? -2.401 0.313 -14.977 1.00 81.56 391 ILE A C 1
ATOM 3111 O O . ILE A 1 391 ? -3.257 -0.516 -14.674 1.00 81.56 391 ILE A O 1
ATOM 3115 N N . SER A 1 392 ? -2.736 1.519 -15.453 1.00 81.25 392 SER A N 1
ATOM 3116 C CA . SER A 1 392 ? -4.128 1.964 -15.652 1.00 81.25 392 SER A CA 1
ATOM 3117 C C . SER A 1 392 ? -4.906 1.022 -16.575 1.00 81.25 392 SER A C 1
ATOM 3119 O O . SER A 1 392 ? -6.046 0.653 -16.292 1.00 81.25 392 SER A O 1
ATOM 3121 N N . LYS A 1 393 ? -4.282 0.562 -17.667 1.00 81.69 393 LYS A N 1
ATOM 3122 C CA . LYS A 1 393 ? -4.884 -0.417 -18.580 1.00 81.69 393 LYS A CA 1
ATOM 3123 C C . LYS A 1 393 ? -5.138 -1.769 -17.905 1.00 81.69 393 LYS A C 1
ATOM 3125 O O . LYS A 1 393 ? -6.182 -2.371 -18.154 1.00 81.69 393 LYS A O 1
ATOM 3130 N N . HIS A 1 394 ? -4.212 -2.246 -17.071 1.00 80.94 394 HIS A N 1
ATOM 3131 C CA . HIS A 1 394 ? -4.400 -3.472 -16.297 1.00 80.94 394 HIS A CA 1
ATOM 3132 C C . HIS A 1 394 ? -5.556 -3.315 -15.298 1.00 80.94 394 HIS A C 1
ATOM 3134 O O . HIS A 1 394 ? -6.483 -4.119 -15.336 1.00 80.94 394 HIS A O 1
ATOM 3140 N N . TYR A 1 395 ? -5.581 -2.230 -14.512 1.00 79.38 395 TYR A N 1
ATOM 3141 C CA . TYR A 1 395 ? -6.681 -1.932 -13.587 1.00 79.38 395 TYR A CA 1
ATOM 3142 C C . TYR A 1 395 ? -8.040 -1.918 -14.262 1.00 79.38 395 TYR A C 1
ATOM 3144 O O . TYR A 1 395 ? -8.974 -2.560 -13.786 1.00 79.38 395 TYR A O 1
ATOM 3152 N N . ARG A 1 396 ? -8.140 -1.226 -15.398 1.00 80.44 396 ARG A N 1
ATOM 3153 C CA . ARG A 1 396 ? -9.364 -1.186 -16.187 1.00 80.44 396 ARG A CA 1
ATOM 3154 C C . ARG A 1 396 ? -9.832 -2.588 -16.579 1.00 80.44 396 ARG A C 1
ATOM 3156 O O . ARG A 1 396 ? -11.008 -2.888 -16.423 1.00 80.44 396 ARG A O 1
ATOM 3163 N N . SER A 1 397 ? -8.920 -3.448 -17.034 1.00 81.12 397 SER A N 1
ATOM 3164 C CA . SER A 1 397 ? -9.249 -4.828 -17.407 1.00 81.12 397 SER A CA 1
ATOM 3165 C C . SER A 1 397 ? -9.782 -5.646 -16.226 1.00 81.12 397 SER A C 1
ATOM 3167 O O . SER A 1 397 ? -10.687 -6.454 -16.419 1.00 81.12 397 SER A O 1
ATOM 3169 N N . THR A 1 398 ? -9.244 -5.452 -15.019 1.00 78.44 398 THR A N 1
ATOM 3170 C CA . THR A 1 398 ? -9.701 -6.167 -13.816 1.00 78.44 398 THR A CA 1
ATOM 3171 C C . THR A 1 398 ? -11.040 -5.618 -13.306 1.00 78.44 398 THR A C 1
ATOM 3173 O O . THR A 1 398 ? -11.919 -6.391 -12.931 1.00 78.44 398 THR A O 1
ATOM 3176 N N . LEU A 1 399 ? -11.253 -4.298 -13.375 1.00 78.75 399 LEU A N 1
ATOM 3177 C CA . LEU A 1 399 ? -12.538 -3.657 -13.058 1.00 78.75 399 LEU A CA 1
ATOM 3178 C C . LEU A 1 399 ? -13.651 -4.029 -14.052 1.00 78.75 399 LEU A C 1
ATOM 3180 O O . LEU A 1 399 ? -14.791 -4.221 -13.635 1.00 78.75 399 LEU A O 1
ATOM 3184 N N . GLU A 1 400 ? -13.334 -4.158 -15.344 1.00 81.62 400 GLU A N 1
ATOM 3185 C CA . GLU A 1 400 ? -14.265 -4.622 -16.385 1.00 81.62 400 GLU A CA 1
ATOM 3186 C C . GLU A 1 400 ? -14.617 -6.117 -16.223 1.00 81.62 400 GLU A C 1
ATOM 3188 O O . GLU A 1 400 ? -15.713 -6.527 -16.605 1.00 81.62 400 GLU A O 1
ATOM 3193 N N . ALA A 1 401 ? -13.738 -6.925 -15.612 1.00 82.69 401 ALA A N 1
ATOM 3194 C CA . ALA A 1 401 ? -13.997 -8.335 -15.299 1.00 82.69 401 ALA A CA 1
ATOM 3195 C C . ALA A 1 401 ? -14.923 -8.545 -14.082 1.00 82.69 401 ALA A C 1
ATOM 3197 O O . ALA A 1 401 ? -15.496 -9.621 -13.930 1.00 82.69 401 ALA A O 1
ATOM 3198 N N . SER A 1 402 ? -15.102 -7.533 -13.226 1.00 85.25 402 SER A N 1
ATOM 3199 C CA . SER A 1 402 ? -16.101 -7.521 -12.144 1.00 85.25 402 SER A CA 1
ATOM 3200 C C . SER A 1 402 ? -16.984 -6.272 -12.263 1.00 85.25 402 SER A C 1
ATOM 3202 O O . SER A 1 402 ? -16.751 -5.275 -11.568 1.00 85.25 402 SER A O 1
ATOM 3204 N N . PRO A 1 403 ? -17.961 -6.296 -13.194 1.00 86.88 403 PRO A N 1
ATOM 3205 C CA . PRO A 1 403 ? -18.693 -5.115 -13.647 1.00 86.88 403 PRO A CA 1
ATOM 3206 C C . PRO A 1 403 ? -19.821 -4.680 -12.702 1.00 86.88 403 PRO A C 1
ATOM 3208 O O . PRO A 1 403 ? -20.538 -3.737 -13.034 1.00 86.88 403 PRO A O 1
ATOM 3211 N N . PHE A 1 404 ? -20.009 -5.350 -11.565 1.00 90.19 404 PHE A N 1
ATOM 3212 C CA . PHE A 1 404 ? -21.041 -5.012 -10.590 1.00 90.19 404 PHE A CA 1
ATOM 3213 C C . PHE A 1 404 ? -20.422 -4.598 -9.257 1.00 90.19 404 PHE A C 1
ATOM 3215 O O . PHE A 1 404 ? -19.455 -5.213 -8.806 1.00 90.19 404 PHE A O 1
ATOM 3222 N N . ASP A 1 405 ? -20.997 -3.579 -8.626 1.00 89.94 405 ASP A N 1
ATOM 3223 C CA . ASP A 1 405 ? -20.764 -3.285 -7.218 1.00 89.94 405 ASP A CA 1
ATOM 3224 C C . ASP A 1 405 ? -21.840 -4.062 -6.446 1.00 89.94 405 ASP A C 1
ATOM 3226 O O . ASP A 1 405 ? -23.015 -4.056 -6.822 1.00 89.94 405 ASP A O 1
ATOM 3230 N N . ALA A 1 406 ? -21.434 -4.806 -5.421 1.00 91.50 406 ALA A N 1
ATOM 3231 C CA . ALA A 1 406 ? -22.305 -5.706 -4.677 1.00 91.50 406 ALA A CA 1
ATOM 3232 C C . ALA A 1 406 ? -22.220 -5.435 -3.181 1.00 91.50 406 ALA A C 1
ATOM 3234 O O . ALA A 1 406 ? -21.134 -5.203 -2.642 1.00 91.50 406 ALA A O 1
ATOM 3235 N N . ARG A 1 407 ? -23.368 -5.535 -2.514 1.00 93.00 407 ARG A N 1
ATOM 3236 C CA . ARG A 1 407 ? -23.506 -5.395 -1.067 1.00 93.00 407 ARG A CA 1
ATOM 3237 C C . ARG A 1 407 ? -24.317 -6.562 -0.526 1.00 93.00 407 ARG A C 1
ATOM 3239 O O . ARG A 1 407 ? -25.424 -6.813 -0.991 1.00 93.00 407 ARG A O 1
ATOM 3246 N N . LEU A 1 408 ? -23.767 -7.276 0.447 1.00 91.25 408 LEU A N 1
ATOM 3247 C CA . LEU A 1 408 ? -24.388 -8.429 1.091 1.00 91.25 408 LEU A CA 1
ATOM 3248 C C . LEU A 1 408 ? -24.450 -8.177 2.598 1.00 91.25 408 LEU A C 1
ATOM 3250 O O . LEU A 1 408 ? -23.408 -8.070 3.242 1.00 91.25 408 LEU A O 1
ATOM 3254 N N . ASN A 1 409 ? -25.652 -8.109 3.165 1.00 91.50 409 ASN A N 1
ATOM 3255 C CA . ASN A 1 409 ? -25.851 -8.019 4.610 1.00 91.50 409 ASN A CA 1
ATOM 3256 C C . ASN A 1 409 ? -26.309 -9.378 5.149 1.00 91.50 409 ASN A C 1
ATOM 3258 O O . ASN A 1 409 ? -27.216 -10.006 4.599 1.00 91.50 409 ASN A O 1
ATOM 3262 N N . THR A 1 410 ? -25.679 -9.853 6.216 1.00 86.94 410 THR A N 1
ATOM 3263 C CA . THR A 1 410 ? -25.921 -11.176 6.793 1.00 86.94 410 THR A CA 1
ATOM 3264 C C . THR A 1 410 ? -25.724 -11.169 8.306 1.00 86.94 410 THR A C 1
ATOM 3266 O O . THR A 1 410 ? -24.966 -10.365 8.846 1.00 86.94 410 THR A O 1
ATOM 3269 N N . HIS A 1 411 ? -26.363 -12.108 9.000 1.00 80.44 411 HIS A N 1
ATOM 3270 C CA . HIS A 1 411 ? -25.967 -12.468 10.358 1.00 80.44 411 HIS A CA 1
ATOM 3271 C C . HIS A 1 411 ? -25.039 -13.681 10.292 1.00 80.44 411 HIS A C 1
ATOM 3273 O O . HIS A 1 411 ? -25.337 -14.660 9.609 1.00 80.44 411 HIS A O 1
ATOM 3279 N N . LEU A 1 412 ? -23.925 -13.628 11.021 1.00 67.81 412 LEU A N 1
ATOM 3280 C CA . LEU A 1 412 ? -23.098 -14.797 11.319 1.00 67.81 412 LEU A CA 1
ATOM 3281 C C . LEU A 1 412 ? -22.920 -14.864 12.832 1.00 67.81 412 LEU A C 1
ATOM 3283 O O . LEU A 1 412 ? -22.241 -14.023 13.431 1.00 67.81 412 LEU A O 1
ATOM 3287 N N . TYR A 1 413 ? -23.537 -15.863 13.459 1.00 61.72 413 TYR A N 1
ATOM 3288 C CA . TYR A 1 413 ? -23.314 -16.124 14.873 1.00 61.72 413 TYR A CA 1
ATOM 3289 C C . TYR A 1 413 ? -21.975 -16.847 15.056 1.00 61.72 413 TYR A C 1
ATOM 3291 O O . TYR A 1 413 ? -21.403 -17.412 14.124 1.00 61.72 413 TYR A O 1
ATOM 3299 N N . SER A 1 414 ? -21.436 -16.833 16.276 1.00 52.44 414 SER A N 1
ATOM 3300 C CA . SER A 1 414 ? -20.081 -17.344 16.531 1.00 52.44 414 SER A CA 1
ATOM 3301 C C . SER A 1 414 ? -19.900 -18.840 16.240 1.00 52.44 414 SER A C 1
ATOM 3303 O O . SER A 1 414 ? -18.786 -19.279 15.950 1.00 52.44 414 SER A O 1
ATOM 3305 N N . GLU A 1 415 ? -20.986 -19.615 16.261 1.00 53.28 415 GLU A N 1
ATOM 3306 C CA . GLU A 1 415 ? -20.992 -21.026 15.864 1.00 53.28 415 GLU A CA 1
ATOM 3307 C C . GLU A 1 415 ? -20.768 -21.195 14.343 1.00 53.28 415 GLU A C 1
ATOM 3309 O O . GLU A 1 415 ? -20.087 -22.139 13.928 1.00 53.28 415 GLU A O 1
ATOM 3314 N N . ASP A 1 416 ? -21.215 -20.239 13.519 1.00 60.53 416 ASP A N 1
ATOM 3315 C CA . ASP A 1 416 ? -21.132 -20.296 12.054 1.00 60.53 416 ASP A CA 1
ATOM 3316 C C . ASP A 1 416 ? -19.701 -20.080 11.533 1.00 60.53 416 ASP A C 1
ATOM 3318 O O . ASP A 1 416 ? -19.271 -20.815 10.638 1.00 60.53 416 ASP A O 1
ATOM 3322 N N . TYR A 1 417 ? -18.907 -19.169 12.126 1.00 59.94 417 TYR A N 1
ATOM 3323 C CA . TYR A 1 417 ? -17.493 -18.969 11.737 1.00 59.94 417 TYR A CA 1
ATOM 3324 C C . TYR A 1 417 ? -16.695 -20.272 11.807 1.00 59.94 417 TYR A C 1
ATOM 3326 O O . TYR A 1 417 ? -15.916 -20.578 10.905 1.00 59.94 417 TYR A O 1
ATOM 3334 N N . SER A 1 418 ? -16.939 -21.080 12.845 1.00 60.38 418 SER A N 1
ATOM 3335 C CA . SER A 1 418 ? -16.253 -22.360 13.034 1.00 60.38 418 SER A CA 1
ATOM 3336 C C . SER A 1 418 ? -16.587 -23.381 11.939 1.00 60.38 418 SER A C 1
ATOM 3338 O O . SER A 1 418 ? -15.739 -24.199 11.584 1.00 60.38 418 SER A O 1
ATOM 3340 N N . SER A 1 419 ? -17.790 -23.297 11.355 1.00 66.19 419 SER A N 1
ATOM 3341 C CA . SER A 1 419 ? -18.214 -24.126 10.220 1.00 66.19 419 SER A CA 1
ATOM 3342 C C . SER A 1 419 ? -17.608 -23.666 8.887 1.00 66.19 419 SER A C 1
ATOM 3344 O O . SER A 1 419 ? -17.317 -24.499 8.030 1.00 66.19 419 SER A O 1
ATOM 3346 N N . LEU A 1 420 ? -17.348 -22.360 8.751 1.00 70.38 420 LEU A N 1
ATOM 3347 C CA . LEU A 1 420 ? -16.659 -21.737 7.614 1.00 70.38 420 LEU A CA 1
ATOM 3348 C C . LEU A 1 420 ? -15.122 -21.805 7.733 1.00 70.38 420 LEU A C 1
ATOM 3350 O O . LEU A 1 420 ? -14.416 -21.448 6.794 1.00 70.38 420 LEU A O 1
ATOM 3354 N N . GLY A 1 421 ? -14.594 -22.270 8.871 1.00 71.44 421 GLY A N 1
ATOM 3355 C CA . GLY A 1 421 ? -13.156 -22.347 9.147 1.00 71.44 421 GLY A CA 1
ATOM 3356 C C . GLY A 1 421 ? -12.493 -21.005 9.476 1.00 71.44 421 GLY A C 1
ATOM 3357 O O . GLY A 1 421 ? -11.267 -20.922 9.434 1.00 71.44 421 GLY A O 1
ATOM 3358 N N . LEU A 1 422 ? -13.283 -19.979 9.802 1.00 76.38 422 LEU A N 1
ATOM 3359 C CA . LEU A 1 422 ? -12.822 -18.621 10.094 1.00 76.38 422 LEU A CA 1
ATOM 3360 C C . LEU A 1 422 ? -12.549 -18.437 11.593 1.00 76.38 422 LEU A C 1
ATOM 3362 O O . LEU A 1 422 ? -13.308 -18.916 12.439 1.00 76.38 422 LEU A O 1
ATOM 3366 N N . SER A 1 423 ? -11.487 -17.706 11.926 1.00 74.56 423 SER A N 1
ATOM 3367 C CA . SER A 1 423 ? -11.152 -17.302 13.297 1.00 74.56 423 SER A CA 1
ATOM 3368 C C . SER A 1 423 ? -11.715 -15.927 13.676 1.00 74.56 423 SER A C 1
ATOM 3370 O O . SER A 1 423 ? -11.898 -15.644 14.861 1.00 74.56 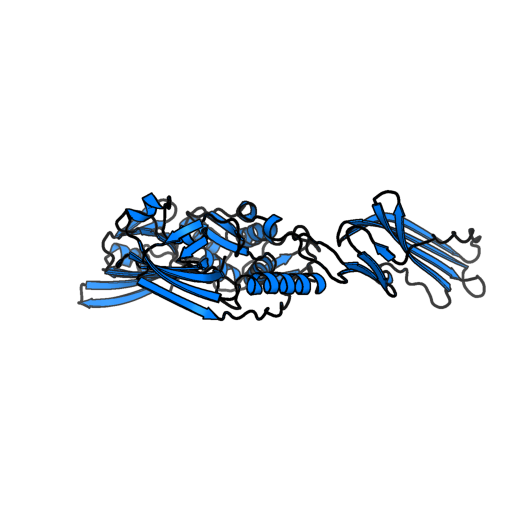423 SER A O 1
ATOM 3372 N N . HIS A 1 424 ? -12.018 -15.081 12.683 1.00 77.50 424 HIS A N 1
ATOM 3373 C CA . HIS A 1 424 ? -12.495 -13.712 12.881 1.00 77.50 424 HIS A CA 1
ATOM 3374 C C . HIS A 1 424 ? -13.324 -13.221 11.670 1.00 77.50 424 HIS A C 1
ATOM 3376 O O . HIS A 1 424 ? -12.920 -13.492 10.541 1.00 77.50 424 HIS A O 1
ATOM 3382 N N . PRO A 1 425 ? -14.420 -12.442 11.824 1.00 79.69 425 PRO A N 1
ATOM 3383 C CA . PRO A 1 425 ? -15.242 -11.979 10.692 1.00 79.69 425 PRO A CA 1
ATOM 3384 C C . PRO A 1 425 ? -14.472 -11.218 9.596 1.00 79.69 425 PRO A C 1
ATOM 3386 O O . PRO A 1 425 ? -14.667 -11.494 8.417 1.00 79.69 425 PRO A O 1
ATOM 3389 N N . TYR A 1 426 ? -13.528 -10.335 9.949 1.00 83.94 426 TYR A N 1
ATOM 3390 C CA . TYR A 1 426 ? -12.638 -9.674 8.969 1.00 83.94 426 TYR A CA 1
ATOM 3391 C C . TYR A 1 426 ? -11.786 -10.624 8.100 1.00 83.94 426 TYR A C 1
ATOM 3393 O O . TYR A 1 426 ? -11.234 -10.177 7.096 1.00 83.94 426 TYR A O 1
ATOM 3401 N N . GLU A 1 427 ? -11.674 -11.920 8.417 1.00 82.88 427 GLU A N 1
ATOM 3402 C CA . GLU A 1 427 ? -11.023 -12.879 7.515 1.00 82.88 427 GLU A CA 1
ATOM 3403 C C . GLU A 1 427 ? -11.794 -13.070 6.201 1.00 82.88 427 GLU A C 1
ATOM 3405 O O . GLU A 1 427 ? -11.158 -13.387 5.196 1.00 82.88 427 GLU A O 1
ATOM 3410 N N . LEU A 1 428 ? -13.105 -12.782 6.169 1.00 85.88 428 LEU A N 1
ATOM 3411 C CA . LEU A 1 428 ? -13.938 -12.802 4.957 1.00 85.88 428 LEU A CA 1
ATOM 3412 C C . LEU A 1 428 ? -13.381 -11.909 3.833 1.00 85.88 428 LEU A C 1
ATOM 3414 O O . LEU A 1 428 ? -13.533 -12.249 2.663 1.00 85.88 428 LEU A O 1
ATOM 3418 N N . LEU A 1 429 ? -12.644 -10.840 4.162 1.00 86.06 429 LEU A N 1
ATOM 3419 C CA . LEU A 1 429 ? -11.920 -10.004 3.188 1.00 86.06 429 LEU A CA 1
ATOM 3420 C C . LEU A 1 429 ? -10.796 -10.746 2.431 1.00 86.06 429 LEU A C 1
ATOM 3422 O O . LEU A 1 429 ? -10.186 -10.190 1.525 1.00 86.06 429 LEU A O 1
ATOM 3426 N N . ASN A 1 430 ? -10.494 -11.991 2.805 1.00 84.19 430 ASN A N 1
ATOM 3427 C CA . ASN A 1 430 ? -9.525 -12.872 2.148 1.00 84.19 430 ASN A CA 1
ATOM 3428 C C . ASN A 1 430 ? -10.229 -14.086 1.511 1.00 84.19 430 ASN A C 1
ATOM 3430 O O . ASN A 1 430 ? -9.633 -15.156 1.405 1.00 84.19 430 ASN A O 1
ATOM 3434 N N . SER A 1 431 ? -11.502 -13.944 1.136 1.00 87.75 431 SER A N 1
ATOM 3435 C CA . SER A 1 431 ? -12.328 -14.991 0.526 1.00 87.75 431 SER A CA 1
ATOM 3436 C C . SER A 1 431 ? -13.167 -14.432 -0.624 1.00 87.75 431 SER A C 1
ATOM 3438 O O . SER A 1 431 ? -13.446 -13.236 -0.654 1.00 87.75 431 SER A O 1
ATOM 3440 N N . ILE A 1 432 ? -13.591 -15.286 -1.555 1.00 89.62 432 ILE A N 1
ATOM 3441 C CA . ILE A 1 432 ? -14.669 -14.969 -2.499 1.00 89.62 432 ILE A CA 1
ATOM 3442 C C . ILE A 1 432 ? -15.983 -15.406 -1.856 1.00 89.62 432 ILE A C 1
ATOM 3444 O O . ILE A 1 432 ? -16.163 -16.575 -1.510 1.00 89.62 432 ILE A O 1
ATOM 3448 N N . VAL A 1 433 ? -16.906 -14.464 -1.707 1.00 90.06 433 VAL A N 1
ATOM 3449 C CA . VAL A 1 433 ? -18.229 -14.687 -1.125 1.00 90.06 433 VAL A CA 1
ATOM 3450 C C . VAL A 1 433 ? -19.206 -14.988 -2.254 1.00 90.06 433 VAL A C 1
ATOM 3452 O O . VAL A 1 433 ? -19.413 -14.158 -3.134 1.00 90.06 433 VAL A O 1
ATOM 3455 N N . VAL A 1 434 ? -19.810 -16.174 -2.245 1.00 89.75 434 VAL A N 1
ATOM 3456 C CA . VAL A 1 434 ? -20.773 -16.596 -3.269 1.00 89.75 434 VAL A CA 1
ATOM 3457 C C . VAL A 1 434 ? -22.183 -16.575 -2.706 1.00 89.75 434 VAL A C 1
ATOM 3459 O O . VAL A 1 434 ? -22.483 -17.276 -1.736 1.00 89.75 434 VAL A O 1
ATOM 3462 N N . PHE A 1 435 ? -23.053 -15.818 -3.369 1.00 87.50 435 PHE A N 1
ATOM 3463 C CA . PHE A 1 435 ? -24.491 -15.811 -3.133 1.00 87.50 435 PHE A CA 1
ATOM 3464 C C . PHE A 1 435 ? -25.233 -16.017 -4.462 1.00 87.50 435 PHE A C 1
ATOM 3466 O O . PHE A 1 435 ? -24.968 -15.325 -5.445 1.00 87.50 435 PHE A O 1
ATOM 3473 N N . ASP A 1 436 ? -26.147 -16.991 -4.488 1.00 85.75 436 ASP A N 1
ATOM 3474 C CA . ASP A 1 436 ? -26.851 -17.470 -5.688 1.00 85.75 436 ASP A CA 1
ATOM 3475 C C . ASP A 1 436 ? -25.892 -17.866 -6.836 1.00 85.75 436 ASP A C 1
ATOM 3477 O O . ASP A 1 436 ? -25.301 -18.952 -6.806 1.00 85.75 436 ASP A O 1
ATOM 3481 N N . HIS A 1 437 ? -25.701 -16.986 -7.823 1.00 87.94 437 HIS A N 1
ATOM 3482 C CA . HIS A 1 437 ? -24.769 -17.146 -8.951 1.00 87.94 437 HIS A CA 1
ATOM 3483 C C . HIS A 1 437 ? -23.720 -16.020 -9.041 1.00 87.94 437 HIS A C 1
ATOM 3485 O O . HIS A 1 437 ? -22.944 -15.962 -9.995 1.00 87.94 437 HIS A O 1
ATOM 3491 N N . TYR A 1 438 ? -23.679 -15.125 -8.049 1.00 91.44 438 TYR A N 1
ATOM 3492 C CA . TYR A 1 438 ? -22.742 -14.009 -7.997 1.00 91.44 438 TYR A CA 1
ATOM 3493 C C . TYR A 1 438 ? -21.549 -14.327 -7.105 1.00 91.44 438 TYR A C 1
ATOM 3495 O O . TYR A 1 438 ? -21.695 -14.732 -5.951 1.00 91.44 438 TYR A O 1
ATOM 3503 N N . HIS A 1 439 ? -20.361 -14.098 -7.653 1.00 92.06 439 HIS A N 1
ATOM 3504 C CA . HIS A 1 439 ? -19.086 -14.224 -6.968 1.00 92.06 439 HIS A CA 1
ATOM 3505 C C . HIS A 1 439 ? -18.624 -12.822 -6.575 1.00 92.06 439 HIS A C 1
ATOM 3507 O O . HIS A 1 439 ? -18.215 -12.026 -7.422 1.00 92.06 439 HIS A O 1
ATOM 3513 N N . ILE A 1 440 ? -18.731 -12.508 -5.287 1.00 89.81 440 ILE A N 1
ATOM 3514 C CA . ILE A 1 440 ? -18.390 -11.215 -4.698 1.00 89.81 440 ILE A CA 1
ATOM 3515 C C . ILE A 1 440 ? -16.947 -11.284 -4.194 1.00 89.81 440 ILE A C 1
ATOM 3517 O O . ILE A 1 440 ? -16.589 -12.173 -3.423 1.00 89.81 440 ILE A O 1
ATOM 3521 N N . ARG A 1 441 ? -16.125 -10.324 -4.611 1.00 88.88 441 ARG A N 1
ATOM 3522 C CA . ARG A 1 441 ? -14.770 -10.059 -4.115 1.00 88.88 441 ARG A CA 1
ATOM 3523 C C . ARG A 1 441 ? -14.879 -8.934 -3.085 1.00 88.88 441 ARG A C 1
ATOM 3525 O O . ARG A 1 441 ? -15.068 -7.784 -3.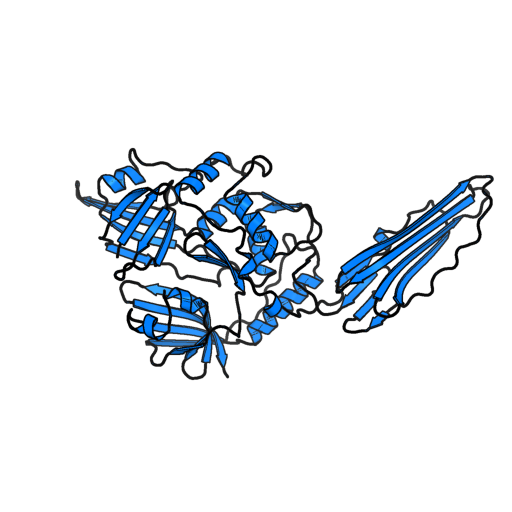498 1.00 88.88 441 ARG A O 1
ATOM 3532 N N . PRO A 1 442 ? -14.829 -9.233 -1.777 1.00 88.12 442 PRO A N 1
ATOM 3533 C CA . PRO A 1 442 ? -14.987 -8.228 -0.737 1.00 88.12 442 PRO A CA 1
ATOM 3534 C C . PRO A 1 442 ? -13.876 -7.185 -0.831 1.00 88.12 442 PRO A C 1
ATOM 3536 O O . PRO A 1 442 ? -12.699 -7.529 -0.923 1.00 88.12 442 PRO A O 1
ATOM 3539 N N . LEU A 1 443 ? -14.258 -5.913 -0.804 1.00 86.44 443 LEU A N 1
ATOM 3540 C CA . LEU A 1 443 ? -13.331 -4.788 -0.694 1.00 86.44 443 LEU A CA 1
ATOM 3541 C C . LEU A 1 443 ? -13.497 -4.043 0.629 1.00 86.44 443 LEU A C 1
ATOM 3543 O O . LEU A 1 443 ? -12.599 -3.311 1.028 1.00 86.44 443 LEU A O 1
ATOM 3547 N N . GLU A 1 444 ? -14.623 -4.214 1.310 1.00 89.06 444 GLU A N 1
ATOM 3548 C CA . GLU A 1 444 ? -14.907 -3.595 2.593 1.00 89.06 444 GLU A CA 1
ATOM 3549 C C . GLU A 1 444 ? -15.839 -4.501 3.408 1.00 89.06 444 GLU A C 1
ATOM 3551 O O . GLU A 1 444 ? -16.652 -5.256 2.865 1.00 89.06 444 GLU A O 1
ATOM 3556 N N . LEU A 1 445 ? -15.653 -4.484 4.730 1.00 89.81 445 LEU A N 1
ATOM 3557 C CA . LEU A 1 445 ? -16.462 -5.264 5.659 1.00 89.81 445 LEU A CA 1
ATOM 3558 C C . LEU A 1 445 ? -16.778 -4.464 6.920 1.00 89.81 445 LEU A C 1
ATOM 3560 O O . LEU A 1 445 ? -15.877 -4.100 7.682 1.00 89.81 445 LEU A O 1
ATOM 3564 N N . SER A 1 446 ? -18.065 -4.270 7.175 1.00 90.38 446 SER A N 1
ATOM 3565 C CA . SER A 1 446 ? -18.605 -3.715 8.417 1.00 90.38 446 SER A CA 1
ATOM 3566 C C . SER A 1 446 ? -19.004 -4.861 9.341 1.00 90.38 446 SER A C 1
ATOM 3568 O O . SER A 1 446 ? -19.596 -5.844 8.897 1.00 90.38 446 SER A O 1
ATOM 3570 N N . TYR A 1 447 ? -18.698 -4.747 10.633 1.00 88.25 447 TYR A N 1
ATOM 3571 C CA . TYR A 1 447 ? -19.099 -5.731 11.641 1.00 88.25 447 TYR A CA 1
ATOM 3572 C C . TYR A 1 447 ? -19.609 -5.010 12.883 1.00 88.25 447 TYR A C 1
ATOM 3574 O O . TYR A 1 447 ? -18.846 -4.302 13.542 1.00 88.25 447 TYR A O 1
ATOM 3582 N N . ASP A 1 448 ? -20.883 -5.223 13.207 1.00 88.62 448 ASP A N 1
ATOM 3583 C CA . ASP A 1 448 ? -21.467 -4.807 14.478 1.00 88.62 448 ASP A CA 1
ATOM 3584 C C . ASP A 1 448 ? -21.387 -5.974 15.483 1.00 88.62 448 ASP A C 1
ATOM 3586 O O . ASP A 1 448 ? -22.126 -6.956 15.349 1.00 88.62 448 ASP A O 1
ATOM 3590 N N . PRO A 1 449 ? -20.529 -5.891 16.518 1.00 82.69 449 PRO A N 1
ATOM 3591 C CA . PRO A 1 449 ? -20.392 -6.941 17.522 1.00 82.69 449 PRO A CA 1
ATOM 3592 C C . PRO A 1 449 ? -21.581 -7.035 18.492 1.00 82.69 449 PRO A C 1
ATOM 3594 O O . PRO A 1 449 ? -21.634 -7.998 19.253 1.00 82.69 449 PRO A O 1
ATOM 3597 N N . ILE A 1 450 ? -22.512 -6.072 18.493 1.00 82.94 450 ILE A N 1
ATOM 3598 C CA . ILE A 1 450 ? -23.705 -6.063 19.355 1.00 82.94 450 ILE A CA 1
ATOM 3599 C C . ILE A 1 450 ? -24.856 -6.833 18.696 1.00 82.94 450 ILE A C 1
ATOM 3601 O O . ILE A 1 450 ? -25.513 -7.638 19.357 1.00 82.94 450 ILE A O 1
ATOM 3605 N N . SER A 1 451 ? -25.118 -6.598 17.406 1.00 83.88 451 SER A N 1
ATOM 3606 C CA . SER A 1 451 ? -26.153 -7.325 16.650 1.00 83.88 451 SER A CA 1
ATOM 3607 C C . SER A 1 451 ? -25.646 -8.585 15.938 1.00 83.88 451 SER A C 1
ATOM 3609 O O . SER A 1 451 ? -26.457 -9.386 15.474 1.00 83.88 451 SER A O 1
ATOM 3611 N N . HIS A 1 452 ? -24.324 -8.760 15.836 1.00 81.12 452 HIS A N 1
ATOM 3612 C CA . HIS A 1 452 ? -23.663 -9.736 14.961 1.00 81.12 452 HIS A CA 1
ATOM 3613 C C . HIS A 1 452 ? -24.073 -9.602 13.480 1.00 81.12 452 HIS A C 1
ATOM 3615 O O . HIS A 1 452 ? -24.086 -10.585 12.735 1.00 81.12 452 HIS A O 1
ATOM 3621 N N . SER A 1 453 ? -24.430 -8.389 13.042 1.00 87.62 453 SER A N 1
ATOM 3622 C CA . SER A 1 453 ? -24.598 -8.072 11.621 1.00 87.62 453 SER A CA 1
ATOM 3623 C C . SER A 1 453 ? -23.229 -7.894 10.969 1.00 87.62 453 SER A C 1
ATOM 3625 O O . SER A 1 453 ? -22.355 -7.205 11.505 1.00 87.62 453 SER A O 1
ATOM 3627 N N . ILE A 1 454 ? -23.060 -8.498 9.798 1.00 88.75 454 ILE A N 1
ATOM 3628 C CA . ILE A 1 454 ? -21.928 -8.281 8.906 1.00 88.75 454 ILE A CA 1
ATOM 3629 C C . ILE A 1 454 ? -22.463 -7.762 7.586 1.00 88.75 454 ILE A C 1
ATOM 3631 O O . ILE A 1 454 ? -23.322 -8.383 6.965 1.00 88.75 454 ILE A O 1
ATOM 3635 N N . GLU A 1 455 ? -21.887 -6.658 7.139 1.00 91.69 455 GLU A N 1
ATOM 3636 C CA . GLU A 1 455 ? -22.108 -6.129 5.806 1.00 91.69 455 GLU A CA 1
ATOM 3637 C C . GLU A 1 455 ? -20.815 -6.260 5.008 1.00 91.69 455 GLU A C 1
ATOM 3639 O O . GLU A 1 455 ? -19.751 -5.842 5.465 1.00 91.69 455 GLU A O 1
ATOM 3644 N N . ILE A 1 456 ? -20.909 -6.871 3.833 1.00 91.44 456 ILE A N 1
ATOM 3645 C CA . ILE A 1 456 ? -19.798 -7.109 2.918 1.00 91.44 456 ILE A CA 1
ATOM 3646 C C . ILE A 1 456 ? -20.077 -6.306 1.651 1.00 91.44 456 ILE A C 1
ATOM 3648 O O . ILE A 1 456 ? -21.052 -6.586 0.953 1.00 91.44 456 ILE A O 1
ATOM 3652 N N . SER A 1 457 ? -19.227 -5.333 1.342 1.00 90.62 457 SER A N 1
ATOM 3653 C CA . SER A 1 457 ? -19.269 -4.561 0.098 1.00 90.62 457 SER A CA 1
ATOM 3654 C C . SER A 1 457 ? -18.057 -4.902 -0.772 1.00 90.62 457 SER A C 1
ATOM 3656 O O . SER A 1 457 ? -16.964 -5.209 -0.286 1.00 90.62 457 SER A O 1
ATOM 3658 N N . GLY A 1 458 ? -18.233 -4.911 -2.092 1.00 89.31 458 GLY A N 1
ATOM 3659 C CA . GLY A 1 458 ? -17.162 -5.308 -3.001 1.00 89.31 458 GLY A CA 1
ATOM 3660 C C . GLY A 1 458 ? -17.572 -5.365 -4.465 1.00 89.31 458 GLY A C 1
ATOM 3661 O O . GLY A 1 458 ? -18.623 -4.862 -4.853 1.00 89.31 458 GLY A O 1
ATOM 3662 N N . ARG A 1 459 ? -16.727 -5.995 -5.287 1.00 88.56 459 ARG A N 1
ATOM 3663 C CA . ARG A 1 459 ? -16.973 -6.156 -6.728 1.00 88.56 459 ARG A CA 1
ATOM 3664 C C . ARG A 1 459 ? -17.467 -7.555 -7.029 1.00 88.56 459 ARG A C 1
ATOM 3666 O O . ARG A 1 459 ? -16.849 -8.521 -6.594 1.00 88.56 459 ARG A O 1
ATOM 3673 N N . ALA A 1 460 ? -18.541 -7.667 -7.796 1.00 90.44 460 ALA A N 1
ATOM 3674 C CA . ALA A 1 460 ? -19.112 -8.943 -8.189 1.00 90.44 460 ALA A CA 1
ATOM 3675 C C . ALA A 1 460 ? -18.995 -9.216 -9.690 1.00 90.44 460 ALA A C 1
ATOM 3677 O O . ALA A 1 460 ? -18.991 -8.317 -10.538 1.00 90.44 460 ALA A O 1
ATOM 3678 N N . TYR A 1 461 ? -18.938 -10.506 -9.994 1.00 89.75 461 TYR A N 1
ATOM 3679 C CA . TYR A 1 461 ? -19.049 -11.069 -11.330 1.00 89.75 461 TYR A CA 1
ATOM 3680 C C . TYR A 1 461 ? -19.981 -12.293 -11.291 1.00 89.75 461 TYR A C 1
ATOM 3682 O O . TYR A 1 461 ? -20.347 -12.770 -10.216 1.00 89.75 461 TYR A O 1
ATOM 3690 N N . HIS A 1 462 ? -20.417 -12.758 -12.459 1.00 89.00 462 HIS A N 1
ATOM 3691 C CA . HIS A 1 462 ? -21.308 -13.911 -12.617 1.00 89.00 462 HIS A CA 1
ATOM 3692 C C . HIS A 1 462 ? -20.539 -15.023 -13.342 1.00 89.00 462 HIS A C 1
ATOM 3694 O O . HIS A 1 462 ? -19.901 -14.738 -14.359 1.00 89.00 462 HIS A O 1
ATOM 3700 N N . GLU A 1 463 ? -20.612 -16.259 -12.838 1.00 77.69 463 GLU A N 1
ATOM 3701 C CA . GLU A 1 463 ? -20.050 -17.470 -13.481 1.00 77.69 463 GLU A CA 1
ATOM 3702 C C . GLU A 1 463 ? -21.108 -18.286 -14.245 1.00 77.69 463 GLU A C 1
ATOM 3704 O O . GLU A 1 463 ? -22.297 -18.228 -13.857 1.00 77.69 463 GLU A O 1
#

Sequence (463 aa):
MKLIIKRITTIIYQSDSLLELELDPLSFSGIDYWSQEARSAKIKLLMDDTLESILVGSLREIKAGFHTFAAFIYDDANSLIYTGVLPESSFSVEYLSLSAKTVELELLDYLGLILQLASDRLITLTDQYINPVATIPSIIGSIIHPLAMNGEPDTESYTNADVLRLILCIGPINYQYAHYSYNQAKWLPFTLVDHVLLDSSSIRYQSAPGTSHTIRFGFEANNQDIHLIFWQYSHRAGNPYPWFQHLRYRKYLVTMGSVSLVEENDEHYDGYYAEPWDIPTPPDLLSQVSLSAEYHISGSTAYYSGPATLDSIEIVPGEYKAKDLLGELLRVANAVITVDNYSFYIKNRQDDELPVLHFADPIEFELDQADISSPELTPVAVASQAVLDAISKHYRSTLEASPFDARLNTHLYSEDYSSLGLSHPYELLNSIVVFDHYHIRPLELSYDPISHSIEISGRAYHE

Secondary structure (DSSP, 8-state):
-EEEEEETTEEEEEES-EEEEEE--EES--SSSSS-PPPEEEEEEE--HHHHHHHTSTT--EETTEESSEEEEE-TT--EEEEEE-BTT-EEEEEEETTEEEEEEEEEEHHHHHHHHHHT-EEEE--SEE-HHHHHHHHHHHHHS--GGG---SSSS--HHHHHHHHHHH---B-TTGGGG--GGGGTTEEEEEEEEEETTTTPPP--TT-EEEEEEEEEEETTEEEEEEEEEEEE--SSSPEEEEEEEEEEEEETTEEEEEEEEEEEEEESSPPPPPPPPPPP-BSEEESSSEEEEETTEEEEEEEE-TTSEEB--EEEEHHHHHHHHHHHTTEEEEEETTEEEEEES--TTSPEEEES--SEEEEEE---PPPP---SSB--HHHHHHHHHHHHHHHHHS-EEEEEEEE--HHHHHHHT-SSGGGGGGSEEEETTEEEEEEEEEEETTTTEEEEEEEEEE-

Mean predicted aligned error: 9.21 Å